Protein 3G89 (pdb70)

InterPro domains:
  IPR003682 rRNA small subunit methyltransferase G [MF_00074] (26-225)
  IPR003682 rRNA small subunit methyltransferase G [PF02527] (34-201)
  IPR003682 rRNA small subunit methyltransferase G [PIRSF003078] (25-229)
  IPR003682 rRNA small subunit methyltransferase G [PTHR31760] (34-248)
  IPR003682 rRNA small subunit methyltransferase G [TIGR00138] (37-228)
  IPR029063 S-adenosyl-L-methionine-dependent methyltransferase superfamily [G3DSA:3.40.50.150] (1-249)
  IPR029063 S-adenosyl-L-methionine-dependent methyltransferase superfamily [SSF53335] (31-248)

Foldseek 3Di:
DWAQDPQFAGSVLLVLLQQLQVVLVHRCVVPRVLRRNLLSLVVVCVSSVVVSLQLQLLVNVVVDVQQPAAFEEEEEQQQQHPPHPSSCSRRVSYQYEYEHQDPVSLVNNQVSCVVSVRDNYHYDHDHLQVQLLDPCFFQPGQEYEYEPDDQPLLVLLSPQRRHHAQHKYKYKFFDDNCVSPVVRAVSQVQQQKGWDDWDWDARPPPRGIIIITMIHRHGHGPPCTDPDPPVCVVPGPD/DWAQDPQFAGSVLLVLLQQLQVVLVHRCPVPRVLRRNLCSLVVVVPSVVVSLQLQLLVNVVVDVQQDAAFEEEEEQQQLHPPNPSSCSRRVSYQYEYEHQDPVSLVNNQVSCVVSVRDNYHYDHDHLQVQLVDPCFFQQGQEYEYEPDDQPLLVLLSPQRRHHAQHKYKYKFFDDCCVSPVVRQVSQVQQQKGWDDWDWDARPPPRGIIIITMIHRHGHGPPCTPPDPPVCVVPGPD

CATH classification: 3.40.50.150

Secondary structure (DSSP, 8-state):
-----TTS--HHHHHHHHHHHHHHT---GGGHHHHHHHHHHHHH--HHHHHHHHHHHHHGGGGSS---SS-EEEEET-TTTTTHHHHHHH-TT-EEEEEES-HHHHH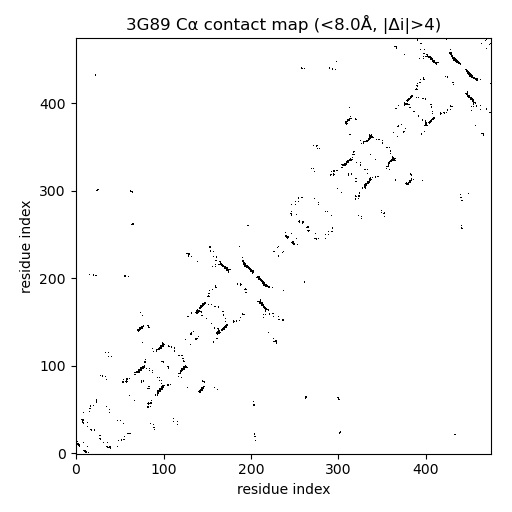HHHHHHHHHT-SSEEEEE--HHHHTTSTTTTT-EEEEEEESS--HHHHHHHHGGGEEEEEEEEEEE-S--HHHHTTHHHHHHHHTEEEEEEEEEE-TTT--EEEEEEEEE-SPPPTT-S-STTHHHHS---/-----SSS--HHHHHHHHHHHHHHT---GGGHHHHHHHHHHHHH--HHHHHHHHHHHHGGGGSS---SS-EEEEET-TTTTTHHHHHHH-TTSEEEEEES-HHHHHHHHHHHHHHT-SSEEEEE--HHHHTTSTTTTT-EEEEEEESS--HHHHHHHHGGGEEEEEEEEEEE-S--HHHHTTHHHHHHHHTEEEEEEEEEE-TTT--EEEEEEEEE-SPPPTT-S-STTHHHHS---

Organism: Thermus thermophilus (strain ATCC 27634 / DSM 579 / HB8) (NCBI:txid300852)

B-factor: mean 26.77, std 15.54, range [10.01, 114.45]

Structure (mmCIF, N/CA/C/O backbone):
data_3G89
#
_entry.id   3G89
#
_cell.length_a   77.212
_cell.length_b   77.212
_cell.length_c   167.807
_cell.angle_alpha   90.00
_cell.angle_beta   90.00
_cell.angle_gamma   120.00
#
_symmetry.space_group_name_H-M   'P 61'
#
loop_
_entity.id
_entity.type
_entity.pdbx_description
1 polymer 'Ribosomal RNA small subunit methyltransferase G'
2 non-polymer S-ADENOSYLMETHIONINE
3 non-polymer 'ADENOSINE MONOPHOSPHATE'
4 water water
#
loop_
_atom_site.group_PDB
_atom_site.id
_atom_site.type_symbol
_atom_site.label_atom_id
_atom_site.label_alt_id
_atom_site.label_comp_id
_atom_site.label_asym_id
_atom_site.label_entity_id
_atom_site.label_seq_id
_atom_site.pdbx_PDB_ins_code
_atom_site.Cartn_x
_atom_site.Cartn_y
_atom_site.Cartn_z
_atom_site.occupancy
_atom_site.B_iso_or_equiv
_atom_site.auth_seq_id
_atom_site.auth_comp_id
_atom_site.auth_asym_id
_atom_site.auth_atom_id
_atom_site.pdbx_PDB_model_num
ATOM 1 N N . MET A 1 1 ? 65.479 2.286 -18.770 1.00 20.43 1 MET A N 1
ATOM 2 C CA . MET A 1 1 ? 64.594 1.222 -18.197 1.00 19.56 1 MET A CA 1
ATOM 3 C C . MET A 1 1 ? 63.282 0.980 -18.982 1.00 18.37 1 MET A C 1
ATOM 4 O O . MET A 1 1 ? 62.829 1.847 -19.752 1.00 20.81 1 MET A O 1
ATOM 9 N N . PHE A 1 2 ? 62.632 -0.175 -18.684 1.00 21.82 2 PHE A N 1
ATOM 10 C CA . PHE A 1 2 ? 61.334 -0.640 -19.314 1.00 20.51 2 PHE A CA 1
ATOM 11 C C . PHE A 1 2 ? 61.395 -0.667 -20.788 1.00 19.55 2 PHE A C 1
ATOM 12 O O . PHE A 1 2 ? 60.406 -0.278 -21.463 1.00 21.94 2 PHE A O 1
ATOM 31 N N . GLY A 1 4 ? 61.729 -3.549 -22.774 1.00 27.13 4 GLY A N 1
ATOM 32 C CA . GLY A 1 4 ? 61.398 -4.830 -23.370 1.00 25.91 4 GLY A CA 1
ATOM 33 C C . GLY A 1 4 ? 60.063 -4.779 -24.120 1.00 33.62 4 GLY A C 1
ATOM 34 O O . GLY A 1 4 ? 59.074 -4.142 -23.700 1.00 28.67 4 GLY A O 1
ATOM 35 N N . LYS A 1 5 ? 59.996 -5.470 -25.252 1.00 29.62 5 LYS A N 1
ATOM 36 C CA . LYS A 1 5 ? 58.794 -5.440 -26.072 1.00 34.15 5 LYS A CA 1
ATOM 37 C C . LYS A 1 5 ? 58.091 -6.816 -25.992 1.00 61.04 5 LYS A C 1
ATOM 38 O O . LYS A 1 5 ? 58.679 -7.801 -25.492 1.00 34.85 5 LYS A O 1
ATOM 44 N N . HIS A 1 6 ? 56.842 -6.859 -26.485 1.00 34.58 6 HIS A N 1
ATOM 45 C CA . HIS A 1 6 ? 56.040 -8.089 -26.534 1.00 32.22 6 HIS A CA 1
ATOM 46 C C . HIS A 1 6 ? 55.142 -8.095 -27.763 1.00 57.68 6 HIS A C 1
ATOM 47 O O . HIS A 1 6 ? 54.299 -7.213 -27.921 1.00 67.26 6 HIS A O 1
ATOM 54 N N . PRO A 1 7 ? 55.309 -9.097 -28.629 1.00 47.47 7 PRO A N 1
ATOM 55 C CA . PRO A 1 7 ? 54.581 -9.134 -29.902 1.00 36.97 7 PRO A CA 1
ATOM 56 C C . PRO A 1 7 ? 53.066 -9.300 -29.725 1.00 65.65 7 PRO A C 1
ATOM 57 O O . PRO A 1 7 ? 52.296 -8.808 -30.546 1.00 76.61 7 PRO A O 1
ATOM 61 N N . GLY A 1 8 ? 52.641 -9.959 -28.655 1.00 40.79 8 GLY A N 1
ATOM 62 C CA . GLY A 1 8 ? 51.227 -10.188 -28.407 1.00 38.89 8 GLY A CA 1
ATOM 63 C C . GLY A 1 8 ? 50.931 -10.195 -26.917 1.00 44.46 8 GLY A C 1
ATOM 64 O O . GLY A 1 8 ? 50.677 -11.224 -26.323 1.00 31.31 8 GLY A O 1
ATOM 65 N N . GLY A 1 9 ? 51.035 -9.037 -26.287 1.00 38.52 9 GLY A N 1
ATOM 66 C CA . GLY A 1 9 ? 50.797 -8.946 -24.861 1.00 27.00 9 GLY A CA 1
ATOM 67 C C . GLY A 1 9 ? 51.375 -7.632 -24.357 1.00 27.22 9 GLY A C 1
ATOM 68 O O . GLY A 1 9 ? 51.752 -6.762 -25.162 1.00 26.33 9 GLY A O 1
ATOM 69 N N . LEU A 1 10 ? 51.327 -7.437 -23.040 1.00 25.70 10 LEU A N 1
ATOM 70 C CA . LEU A 1 10 ? 51.810 -6.209 -22.444 1.00 24.97 10 LEU A CA 1
ATOM 71 C C . LEU A 1 10 ? 53.335 -6.151 -22.556 1.00 23.37 10 LEU A C 1
ATOM 72 O O . LEU A 1 10 ? 54.011 -7.110 -22.235 1.00 21.91 10 LEU A O 1
ATOM 77 N N . SER A 1 11 ? 53.862 -4.953 -22.837 1.00 21.54 11 SER A N 1
ATOM 78 C CA . SER A 1 11 ? 55.304 -4.711 -22.914 1.00 19.50 11 SER A CA 1
ATOM 79 C C . SER A 1 11 ? 55.867 -4.652 -21.500 1.00 23.05 11 SER A C 1
ATOM 80 O O . SER A 1 11 ? 55.098 -4.683 -20.550 1.00 21.31 11 SER A O 1
ATOM 83 N N . GLU A 1 12 ? 57.189 -4.549 -21.346 1.00 21.79 12 GLU A N 1
ATOM 84 C CA . GLU A 1 12 ? 57.756 -4.385 -20.048 1.00 19.83 12 GLU A CA 1
ATOM 85 C C . GLU A 1 12 ? 57.213 -3.114 -19.418 1.00 26.68 12 GLU A C 1
ATOM 86 O O . GLU A 1 12 ? 56.890 -3.100 -18.236 1.00 22.20 12 GLU A O 1
ATOM 92 N N . ARG A 1 13 ? 57.080 -2.050 -20.197 1.00 20.26 13 ARG A N 1
ATOM 93 C CA . ARG A 1 13 ? 56.540 -0.817 -19.644 1.00 18.46 13 ARG A CA 1
ATOM 94 C C . ARG A 1 13 ? 55.071 -0.999 -19.194 1.00 19.67 13 ARG A C 1
ATOM 95 O O . ARG A 1 13 ? 54.682 -0.534 -18.127 1.00 20.22 13 ARG A O 1
ATOM 103 N N . GLY A 1 14 ? 54.258 -1.640 -20.022 1.00 19.14 14 GLY A N 1
ATOM 104 C CA . GLY A 1 14 ? 52.864 -1.826 -19.670 1.00 18.87 14 GLY A CA 1
ATOM 105 C C . GLY A 1 14 ? 52.689 -2.706 -18.438 1.00 18.74 14 GLY A C 1
ATOM 106 O O . GLY A 1 14 ? 51.803 -2.417 -17.637 1.00 18.97 14 GLY A O 1
ATOM 107 N N . ARG A 1 15 ? 53.484 -3.778 -18.281 1.00 18.86 15 ARG A N 1
ATOM 108 C CA . ARG A 1 15 ? 53.484 -4.592 -17.073 1.00 20.99 15 ARG A CA 1
ATOM 109 C C . ARG A 1 15 ? 53.840 -3.748 -15.871 1.00 18.68 15 ARG A C 1
ATOM 110 O O . ARG A 1 15 ? 53.177 -3.831 -14.840 1.00 19.87 15 ARG A O 1
ATOM 118 N N . ALA A 1 16 ? 54.908 -2.963 -15.969 1.00 18.01 16 ALA A N 1
ATOM 119 C CA . ALA A 1 16 ? 55.316 -2.123 -14.857 1.00 15.97 16 ALA A CA 1
ATOM 120 C C . ALA A 1 16 ? 54.227 -1.090 -14.501 1.00 17.48 16 ALA A C 1
ATOM 121 O O . ALA A 1 16 ? 53.999 -0.837 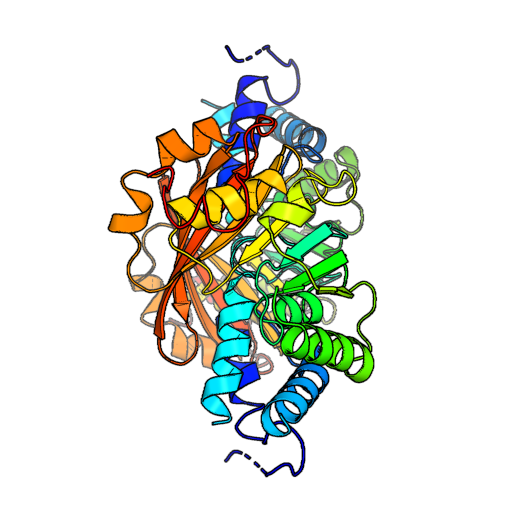-13.313 1.00 18.61 16 ALA A O 1
ATOM 123 N N . LEU A 1 17 ? 53.580 -0.483 -15.497 1.00 16.44 17 LEU A N 1
ATOM 124 C CA . LEU A 1 17 ? 52.502 0.498 -15.213 1.00 16.43 17 LEU A CA 1
ATOM 125 C C . LEU A 1 17 ? 51.372 -0.193 -14.476 1.00 15.63 17 LEU A C 1
ATOM 126 O O . LEU A 1 17 ? 50.827 0.333 -13.496 1.00 17.14 17 LEU A O 1
ATOM 131 N N . LEU A 1 18 ? 51.026 -1.398 -14.931 1.00 14.86 18 LEU A N 1
ATOM 132 C CA . LEU A 1 18 ? 49.952 -2.142 -14.276 1.00 14.83 18 LEU A CA 1
ATOM 133 C C . LEU A 1 18 ? 50.287 -2.496 -12.832 1.00 17.94 18 LEU A C 1
ATOM 134 O O . LEU A 1 18 ? 49.451 -2.326 -11.949 1.00 16.51 18 LEU A O 1
ATOM 139 N N . LEU A 1 19 ? 51.504 -2.994 -12.596 1.00 18.11 19 LEU A N 1
ATOM 140 C CA . LEU A 1 19 ? 51.897 -3.299 -11.230 1.00 18.49 19 LEU A CA 1
ATOM 141 C C . LEU A 1 19 ? 51.895 -2.055 -10.343 1.00 16.19 19 LEU A C 1
ATOM 142 O O . LEU A 1 19 ? 51.498 -2.120 -9.168 1.00 19.45 19 LEU A O 1
ATOM 147 N N . GLU A 1 20 ? 52.423 -0.952 -10.885 1.00 15.25 20 GLU A N 1
ATOM 148 C CA . GLU A 1 20 ? 52.549 0.258 -10.088 1.00 15.30 20 GLU A CA 1
ATOM 149 C C . GLU A 1 20 ? 51.155 0.789 -9.744 1.00 16.44 20 GLU A C 1
ATOM 150 O O . GLU A 1 20 ? 50.904 1.241 -8.621 1.00 16.89 20 GLU A O 1
ATOM 156 N N . GLY A 1 21 ? 50.283 0.855 -10.752 1.00 15.20 21 GLY A N 1
ATOM 157 C CA . GLY A 1 21 ? 48.928 1.333 -10.508 1.00 17.83 21 GLY A CA 1
ATOM 158 C C . GLY A 1 21 ? 48.224 0.399 -9.523 1.00 14.51 21 GLY A C 1
ATOM 159 O O . GLY A 1 21 ? 47.457 0.844 -8.659 1.00 16.03 21 GLY A O 1
ATOM 160 N N . GLY A 1 22 ? 48.415 -0.909 -9.678 1.00 16.67 22 GLY A N 1
ATOM 161 C CA . GLY A 1 22 ? 47.883 -1.862 -8.702 1.00 14.04 22 GLY A CA 1
ATOM 162 C C . GLY A 1 22 ? 48.323 -1.594 -7.273 1.00 19.52 22 GLY A C 1
ATOM 163 O O . GLY A 1 22 ? 47.488 -1.607 -6.355 1.00 16.71 22 GLY A O 1
ATOM 164 N N . LYS A 1 23 ? 49.615 -1.331 -7.081 1.00 18.62 23 LYS A N 1
ATOM 165 C CA . LYS A 1 23 ? 50.112 -1.146 -5.729 1.00 17.65 23 LYS A CA 1
ATOM 166 C C . LYS A 1 23 ? 49.492 0.149 -5.143 1.00 17.90 23 LYS A C 1
ATOM 167 O O . LYS A 1 23 ? 49.147 0.249 -3.943 1.00 17.42 23 LYS A O 1
ATOM 173 N N . ALA A 1 24 ? 49.284 1.150 -6.000 1.00 16.50 24 ALA A N 1
ATOM 174 C CA . ALA A 1 24 ? 48.601 2.346 -5.533 1.00 16.33 24 ALA A CA 1
ATOM 175 C C . ALA A 1 24 ? 47.160 2.101 -5.008 1.00 19.07 24 ALA A C 1
ATOM 176 O O . ALA A 1 24 ? 46.635 2.864 -4.168 1.00 21.30 24 ALA A O 1
ATOM 178 N N . LEU A 1 25 ? 46.492 1.099 -5.574 1.00 16.22 25 LEU A N 1
ATOM 179 C CA . LEU A 1 25 ? 45.137 0.753 -5.158 1.00 14.55 25 LEU A CA 1
ATOM 180 C C . LEU A 1 25 ? 45.201 -0.141 -3.944 1.00 14.06 25 LEU A C 1
ATOM 181 O O . LEU A 1 25 ? 44.176 -0.352 -3.337 1.00 18.85 25 LEU A O 1
ATOM 186 N N . GLY A 1 26 ? 46.376 -0.681 -3.621 1.00 14.18 26 GLY A N 1
ATOM 187 C CA . GLY A 1 26 ? 46.487 -1.651 -2.533 1.00 14.80 26 GLY A CA 1
ATOM 188 C C . GLY A 1 26 ? 46.578 -3.100 -2.936 1.00 21.52 26 GLY A C 1
ATOM 189 O O . GLY A 1 26 ? 46.416 -3.974 -2.069 1.00 20.24 26 GLY A O 1
ATOM 190 N N . LEU A 1 27 ? 46.731 -3.323 -4.245 1.00 19.22 27 LEU A N 1
ATOM 191 C CA . LEU A 1 27 ? 46.729 -4.651 -4.851 1.00 18.80 27 LEU A CA 1
ATOM 192 C C . LEU A 1 27 ? 48.116 -5.129 -5.276 1.00 21.01 27 LEU A C 1
ATOM 193 O O . LEU A 1 27 ? 48.921 -4.334 -5.757 1.00 22.92 27 LEU A O 1
ATOM 198 N N . ASP A 1 28 ? 48.365 -6.430 -5.149 1.00 20.26 28 ASP A N 1
ATOM 199 C CA . ASP A 1 28 ? 49.588 -7.038 -5.721 1.00 22.52 28 ASP A CA 1
ATOM 200 C C . ASP A 1 28 ? 49.157 -7.748 -7.004 1.00 21.75 28 ASP A C 1
ATOM 201 O O . ASP A 1 28 ? 48.504 -8.826 -6.978 1.00 25.27 28 ASP A O 1
ATOM 206 N N . LEU A 1 29 ? 49.403 -7.117 -8.149 1.00 20.86 29 LEU A N 1
ATOM 207 C CA . LEU A 1 29 ? 48.939 -7.720 -9.384 1.00 17.18 29 LEU A CA 1
ATOM 208 C C . LEU A 1 29 ? 49.950 -8.695 -10.046 1.00 22.86 29 LEU A C 1
ATOM 209 O O . LEU A 1 29 ? 49.708 -9.187 -11.159 1.00 21.14 29 LEU A O 1
ATOM 214 N N . LYS A 1 30 ? 51.047 -9.024 -9.350 1.00 20.52 30 LYS A N 1
ATOM 215 C CA . LYS A 1 30 ? 52.015 -9.946 -9.968 1.00 20.62 30 LYS A CA 1
ATOM 216 C C . LYS A 1 30 ? 51.403 -11.282 -10.403 1.00 21.78 30 LYS A C 1
ATOM 217 O O . LYS A 1 30 ? 51.677 -11.764 -11.504 1.00 26.10 30 LYS A O 1
ATOM 223 N N . PRO A 1 31 ? 50.562 -11.912 -9.571 1.00 21.37 31 PRO A N 1
ATOM 224 C CA . PRO A 1 31 ? 49.998 -13.214 -9.979 1.00 22.60 31 PRO A CA 1
ATOM 225 C C . PRO A 1 31 ? 49.081 -13.097 -11.186 1.00 23.33 31 PRO A C 1
ATOM 226 O O . PRO A 1 31 ? 48.706 -14.111 -11.776 1.00 27.62 31 PRO A O 1
ATOM 230 N N . HIS A 1 32 ? 48.712 -11.867 -11.529 1.00 22.85 32 HIS A N 1
ATOM 231 C CA . HIS A 1 32 ? 47.680 -11.681 -12.537 1.00 22.35 32 HIS A CA 1
ATOM 232 C C . HIS A 1 32 ? 48.189 -11.051 -13.816 1.00 20.27 32 HIS A C 1
ATOM 233 O O . HIS A 1 32 ? 47.405 -10.812 -14.738 1.00 23.16 32 HIS A O 1
ATOM 240 N N . LEU A 1 33 ? 49.500 -10.795 -13.905 1.00 22.36 33 LEU A N 1
ATOM 241 C CA . LEU A 1 33 ? 50.075 -10.241 -15.126 1.00 22.06 33 LEU A CA 1
ATOM 242 C C . LEU A 1 33 ? 49.778 -10.987 -16.406 1.00 21.34 33 LEU A C 1
ATOM 243 O O . LEU A 1 33 ? 49.471 -10.347 -17.413 1.00 24.52 33 LEU A O 1
ATOM 248 N N . GLU A 1 34 ? 49.914 -12.328 -16.384 1.00 23.62 34 GLU A N 1
ATOM 249 C CA . GLU A 1 34 ? 49.696 -13.099 -17.599 1.00 27.21 34 GLU A CA 1
ATOM 250 C C . GLU A 1 34 ? 48.265 -12.950 -18.068 1.00 27.33 34 GLU A C 1
ATOM 251 O O . GLU A 1 34 ? 48.019 -12.716 -19.267 1.00 25.46 34 GLU A O 1
ATOM 257 N N . ALA A 1 35 ? 47.319 -12.987 -17.117 1.00 21.17 35 ALA A N 1
ATOM 258 C CA . ALA A 1 35 ? 45.906 -12.843 -17.462 1.00 20.13 35 ALA A CA 1
ATOM 259 C C . ALA A 1 35 ? 45.606 -11.473 -18.091 1.00 21.72 35 ALA A C 1
ATOM 260 O O . ALA A 1 35 ? 44.888 -11.377 -19.089 1.00 20.79 35 ALA A O 1
ATOM 262 N N . PHE A 1 36 ? 46.141 -10.413 -17.481 1.00 19.14 36 PHE A N 1
ATOM 263 C CA . PHE A 1 36 ? 45.926 -9.098 -18.037 1.00 16.13 36 PHE A CA 1
ATOM 264 C C . PHE A 1 36 ? 46.622 -8.877 -19.348 1.00 16.61 36 PHE A C 1
ATOM 265 O O . PHE A 1 36 ? 46.138 -8.170 -20.193 1.00 20.98 36 PHE A O 1
ATOM 273 N N . SER A 1 37 ? 47.796 -9.496 -19.492 1.00 20.33 37 SER A N 1
ATOM 274 C CA . SER A 1 37 ? 48.549 -9.363 -20.733 1.00 21.41 37 SER A CA 1
ATOM 275 C C . SER A 1 37 ? 47.791 -10.067 -21.881 1.00 26.97 37 SER A C 1
ATOM 276 O O . SER A 1 37 ? 47.680 -9.545 -22.999 1.00 22.04 37 SER A O 1
ATOM 279 N N . ARG A 1 38 ? 47.230 -11.238 -21.585 1.00 21.78 38 ARG A N 1
ATOM 280 C CA . ARG A 1 38 ? 46.419 -11.908 -22.590 1.00 27.11 38 ARG A CA 1
ATOM 281 C C . ARG A 1 38 ? 45.197 -11.102 -22.972 1.00 27.67 38 ARG A C 1
ATOM 282 O O . ARG A 1 38 ? 44.834 -11.013 -24.149 1.00 23.06 38 ARG A O 1
ATOM 290 N N . LEU A 1 39 ? 44.545 -10.516 -21.966 1.00 19.70 39 LEU A N 1
ATOM 291 C CA . LEU A 1 39 ? 43.367 -9.747 -22.237 1.00 19.43 39 LEU A CA 1
ATOM 292 C C . LEU A 1 39 ? 43.744 -8.545 -23.096 1.00 20.27 39 LEU A C 1
ATOM 293 O O . LEU A 1 39 ? 43.019 -8.196 -24.035 1.00 20.24 39 LEU A O 1
ATOM 298 N N . TYR A 1 40 ? 44.871 -7.896 -22.777 1.00 21.13 40 TYR A N 1
ATOM 299 C CA . TYR A 1 40 ? 45.355 -6.806 -23.615 1.00 22.40 40 TYR A CA 1
ATOM 300 C C . TYR A 1 40 ? 45.583 -7.266 -25.056 1.00 25.66 40 TYR A C 1
ATOM 301 O O . TYR A 1 40 ? 45.156 -6.605 -25.997 1.00 21.30 40 TYR A O 1
ATOM 310 N N . ALA A 1 41 ? 46.234 -8.400 -25.201 1.00 24.01 41 ALA A N 1
ATOM 311 C CA . ALA A 1 41 ? 46.423 -8.939 -26.556 1.00 27.00 41 ALA A CA 1
ATOM 312 C C . ALA A 1 41 ? 45.101 -9.129 -27.306 1.00 29.38 41 ALA A C 1
ATOM 313 O O . ALA A 1 41 ? 44.945 -8.751 -28.465 1.00 26.07 41 ALA A O 1
ATOM 315 N N . LEU A 1 42 ? 44.119 -9.685 -26.623 1.00 21.43 42 LEU A N 1
ATOM 316 C CA . LEU A 1 42 ? 42.836 -9.896 -27.269 1.00 22.51 42 LEU A CA 1
ATOM 317 C C . LEU A 1 42 ? 42.235 -8.589 -27.712 1.00 26.66 42 LEU A C 1
ATOM 318 O O . LEU A 1 42 ? 41.624 -8.504 -28.779 1.00 24.77 42 LEU A O 1
ATOM 323 N N . LEU A 1 43 ? 42.336 -7.579 -26.854 1.00 23.93 43 LEU A N 1
ATOM 324 C CA . LEU A 1 43 ? 41.770 -6.289 -27.228 1.00 21.65 43 LEU A CA 1
ATOM 325 C C . LEU A 1 43 ? 42.459 -5.722 -28.478 1.00 29.29 43 LEU A C 1
ATOM 326 O O . LEU A 1 43 ? 41.811 -5.137 -29.340 1.00 27.63 43 LEU A O 1
ATOM 331 N N . GLN A 1 44 ? 43.776 -5.852 -28.544 1.00 28.28 44 GLN A N 1
ATOM 332 C CA . GLN A 1 44 ? 44.498 -5.200 -29.648 1.00 40.06 44 GLN A CA 1
ATOM 333 C C . GLN A 1 44 ? 44.118 -5.894 -30.952 1.00 57.09 44 GLN A C 1
ATOM 334 O O . GLN A 1 44 ? 43.918 -5.247 -31.995 1.00 48.53 44 GLN A O 1
ATOM 340 N N . GLU A 1 45 ? 43.983 -7.213 -30.857 1.00 33.43 45 GLU A N 1
ATOM 341 C CA . GLU A 1 45 ? 43.630 -8.065 -31.995 1.00 36.04 45 GLU A CA 1
ATOM 342 C C . GLU A 1 45 ? 42.204 -7.709 -32.500 1.00 56.50 45 GLU A C 1
ATOM 343 O O . GLU A 1 45 ? 41.933 -7.690 -33.698 1.00 41.67 45 GLU A O 1
ATOM 349 N N . ALA A 1 46 ? 41.300 -7.329 -31.601 1.00 34.76 46 ALA A N 1
ATOM 350 C CA . ALA A 1 46 ? 39.960 -6.894 -32.033 1.00 38.34 46 ALA A CA 1
ATOM 351 C C . ALA A 1 46 ? 39.949 -5.501 -32.669 1.00 38.97 46 ALA A C 1
ATOM 352 O O . ALA A 1 46 ? 40.821 -4.664 -32.399 1.00 44.77 46 ALA A O 1
ATOM 354 N N . GLY A 1 57 ? 50.769 5.252 -26.881 1.00 48.45 57 GLY A N 1
ATOM 355 C CA . GLY A 1 57 ? 49.644 5.498 -25.996 1.00 31.63 57 GLY A CA 1
ATOM 356 C C . GLY A 1 57 ? 48.624 4.370 -25.858 1.00 31.78 57 GLY A C 1
ATOM 357 O O . GLY A 1 57 ? 47.876 4.329 -24.863 1.00 34.96 57 GLY A O 1
ATOM 358 N N . GLU A 1 58 ? 48.562 3.499 -26.862 1.00 41.36 58 GLU A N 1
ATOM 359 C CA . GLU A 1 58 ? 47.534 2.467 -26.970 1.00 42.20 58 GLU A CA 1
ATOM 360 C C . GLU A 1 58 ? 47.512 1.615 -25.677 1.00 34.48 58 GLU A C 1
ATOM 361 O O . GLU A 1 58 ? 46.463 1.348 -25.045 1.00 30.29 58 GLU A O 1
ATOM 367 N N . GLU A 1 59 ? 48.706 1.204 -25.269 1.00 29.22 59 GLU A N 1
ATOM 368 C CA . GLU A 1 59 ? 48.859 0.296 -24.146 1.00 33.57 59 GLU A CA 1
ATOM 369 C C . GLU A 1 59 ? 48.464 0.949 -22.840 1.00 21.82 59 GLU A C 1
ATOM 370 O O . GLU A 1 59 ? 47.826 0.324 -21.969 1.00 23.31 59 GLU A O 1
ATOM 376 N N . GLU A 1 60 ? 48.913 2.177 -22.684 1.00 23.55 60 GLU A N 1
ATOM 377 C CA . GLU A 1 60 ? 48.681 2.970 -21.508 1.00 24.81 60 GLU A CA 1
ATOM 378 C C . GLU A 1 60 ? 47.197 3.116 -21.265 1.00 25.80 60 GLU A C 1
ATOM 379 O O . GLU A 1 60 ? 46.710 2.919 -20.140 1.00 22.96 60 GLU A O 1
ATOM 385 N N . VAL A 1 61 ? 46.482 3.409 -22.340 1.00 23.62 61 VAL A N 1
ATOM 386 C CA . VAL A 1 61 ? 45.063 3.644 -22.225 1.00 32.24 61 VAL A CA 1
ATOM 387 C C . VAL A 1 61 ? 44.361 2.370 -21.706 1.00 24.44 61 VAL A C 1
ATOM 388 O O . VAL A 1 61 ? 43.475 2.438 -20.825 1.00 23.45 61 VAL A O 1
ATOM 392 N N . VAL A 1 62 ? 44.702 1.216 -22.274 1.00 20.87 62 VAL A N 1
ATOM 393 C CA . VAL A 1 62 ? 44.108 -0.025 -21.817 1.00 17.60 62 VAL A CA 1
ATOM 394 C C . VAL A 1 62 ? 44.481 -0.277 -20.335 1.00 22.86 62 VAL A C 1
ATOM 395 O O . VAL A 1 62 ? 43.606 -0.540 -19.507 1.00 21.61 62 VAL A O 1
ATOM 399 N N . VAL A 1 63 ? 45.757 -0.135 -19.970 1.00 20.71 63 VAL A N 1
ATOM 400 C CA . VAL A 1 63 ? 46.187 -0.370 -18.589 1.00 18.73 63 VAL A CA 1
ATOM 401 C C . VAL A 1 63 ? 45.396 0.494 -17.632 1.00 17.74 63 VAL A C 1
ATOM 402 O O . VAL A 1 63 ? 45.030 0.043 -16.525 1.00 17.28 63 VAL A O 1
ATOM 406 N N . LYS A 1 64 ? 45.031 1.681 -18.086 1.00 22.13 64 LYS A N 1
ATOM 407 C CA . LYS A 1 64 ? 44.020 2.476 -17.400 1.00 31.56 64 LYS A CA 1
ATOM 408 C C . LYS A 1 64 ? 42.545 1.964 -17.271 1.00 55.10 64 LYS A C 1
ATOM 409 O O . LYS A 1 64 ? 42.026 2.225 -16.168 1.00 31.57 64 LYS A O 1
ATOM 415 N N . HIS A 1 65 ? 41.916 1.281 -18.290 1.00 24.61 65 HIS A N 1
ATOM 416 C CA . HIS A 1 65 ? 40.665 0.476 -18.211 1.00 18.84 65 HIS A CA 1
ATOM 417 C C . HIS A 1 65 ? 40.804 -0.682 -17.229 1.00 16.28 65 HIS A C 1
ATOM 418 O O . HIS A 1 65 ? 39.896 -0.989 -16.426 1.00 14.66 65 HIS A O 1
ATOM 425 N N . PHE A 1 66 ? 41.954 -1.350 -17.256 1.00 15.93 66 PHE A N 1
ATOM 426 C CA . PHE A 1 66 ? 42.225 -2.295 -16.199 1.00 15.46 66 PHE A CA 1
ATOM 427 C C . PHE A 1 66 ? 42.179 -1.655 -14.804 1.00 14.58 66 PHE A C 1
ATOM 428 O O . PHE A 1 66 ? 41.450 -2.118 -13.945 1.00 14.98 66 PHE A O 1
ATOM 436 N N . LEU A 1 67 ? 42.953 -0.599 -14.586 1.00 16.03 67 LEU A N 1
ATOM 437 C CA . LEU A 1 67 ? 43.046 -0.055 -13.251 1.00 12.00 67 LEU A CA 1
ATOM 438 C C . LEU A 1 67 ? 41.738 0.628 -12.888 1.00 13.85 67 LEU A C 1
ATOM 439 O O . LEU A 1 67 ? 41.322 0.546 -11.746 1.00 13.71 67 LEU A O 1
ATOM 444 N N . ASP A 1 68 ? 41.048 1.299 -13.842 1.00 13.18 68 ASP A N 1
ATOM 445 C CA . ASP A 1 68 ? 39.756 1.930 -13.492 1.00 12.91 68 ASP A CA 1
ATOM 446 C C . ASP A 1 68 ? 38.788 0.836 -12.999 1.00 13.49 68 ASP A C 1
ATOM 447 O O . ASP A 1 68 ? 38.077 1.001 -11.996 1.00 13.17 68 ASP A O 1
ATOM 452 N N . SER A 1 69 ? 38.763 -0.309 -13.714 1.00 12.93 69 SER A N 1
ATOM 453 C CA . SER A 1 69 ? 37.893 -1.410 -13.314 1.00 12.12 69 SER A CA 1
ATOM 454 C C . SER A 1 69 ? 38.245 -1.878 -11.884 1.00 14.31 69 SER A C 1
ATOM 455 O O . SER A 1 69 ? 37.364 -2.173 -11.073 1.00 13.65 69 SER A O 1
ATOM 458 N N . LEU A 1 70 ? 39.542 -1.910 -11.578 1.00 12.90 70 LEU A N 1
ATOM 459 C CA . LEU A 1 70 ? 40.015 -2.466 -10.278 1.00 11.65 70 LEU A CA 1
ATOM 460 C C . LEU A 1 70 ? 39.785 -1.499 -9.118 1.00 13.03 70 LEU A C 1
ATOM 461 O O . LEU A 1 70 ? 39.862 -1.918 -7.983 1.00 13.41 70 LEU A O 1
ATOM 466 N N . THR A 1 71 ? 39.393 -0.253 -9.416 1.00 12.52 71 THR A N 1
ATOM 467 C CA . THR A 1 71 ? 38.962 0.624 -8.335 1.00 11.50 71 THR A CA 1
ATOM 468 C C . THR A 1 71 ? 37.754 0.101 -7.583 1.00 13.91 71 THR A C 1
ATOM 469 O O . THR A 1 71 ? 37.496 0.533 -6.466 1.00 12.14 71 THR A O 1
ATOM 473 N N . LEU A 1 72 ? 36.964 -0.815 -8.179 1.00 12.00 72 LEU A N 1
ATOM 474 C CA . LEU A 1 72 ? 35.879 -1.401 -7.435 1.00 11.02 72 LEU A CA 1
ATOM 475 C C . LEU A 1 72 ? 36.373 -2.022 -6.093 1.00 12.38 72 LEU A C 1
ATOM 476 O O . LEU A 1 72 ? 35.601 -2.098 -5.165 1.00 11.87 72 LEU A O 1
ATOM 481 N N A LEU A 1 73 ? 37.656 -2.379 -6.064 0.56 10.92 73 LEU A N 1
ATOM 482 N N B LEU A 1 73 ? 37.608 -2.521 -6.028 0.44 17.24 73 LEU A N 1
ATOM 483 C CA A LEU A 1 73 ? 38.234 -3.094 -4.911 0.56 19.24 73 LEU A CA 1
ATOM 484 C CA B LEU A 1 73 ? 38.073 -3.172 -4.775 0.44 10.01 73 LEU A CA 1
ATOM 485 C C A LEU A 1 73 ? 38.451 -2.144 -3.757 0.56 14.82 73 LEU A C 1
ATOM 486 C C B LEU A 1 73 ? 38.372 -2.147 -3.695 0.44 25.46 73 LEU A C 1
ATOM 487 O O A LEU A 1 73 ? 38.740 -2.578 -2.652 0.56 14.51 73 LEU A O 1
ATOM 488 O O B LEU A 1 73 ? 38.693 -2.533 -2.579 0.44 16.46 73 LEU A O 1
ATOM 497 N N . ARG A 1 74 ? 38.275 -0.858 -4.009 1.00 12.08 74 ARG A N 1
ATOM 498 C CA . ARG A 1 74 ? 38.306 0.152 -2.930 1.00 11.17 74 ARG A CA 1
ATOM 499 C C . ARG A 1 74 ? 37.030 0.161 -2.059 1.00 13.97 74 ARG A C 1
ATOM 500 O O . ARG A 1 74 ? 36.973 0.880 -1.065 1.00 14.42 74 ARG A O 1
ATOM 508 N N . LEU A 1 75 ? 36.013 -0.634 -2.399 1.00 12.36 75 LEU A N 1
ATOM 509 C CA . LEU A 1 75 ? 34.872 -0.927 -1.525 1.00 12.87 75 LEU A CA 1
ATOM 510 C C . LEU A 1 75 ? 34.968 -2.408 -1.230 1.00 14.86 75 LEU A C 1
ATOM 511 O O . LEU A 1 75 ? 35.190 -3.195 -2.150 1.00 12.56 75 LEU A O 1
ATOM 516 N N . PRO A 1 76 ? 34.845 -2.834 0.049 1.00 12.91 76 PRO A N 1
ATOM 517 C CA . PRO A 1 76 ? 35.027 -4.240 0.425 1.00 12.71 76 PRO A CA 1
ATOM 518 C C . PRO A 1 76 ? 33.779 -5.067 0.187 1.00 15.81 76 PRO A C 1
ATOM 519 O O . PRO A 1 76 ? 33.304 -5.736 1.099 1.00 17.72 76 PRO A O 1
ATOM 523 N N . LEU A 1 77 ? 33.280 -4.989 -1.051 1.00 13.87 77 LEU A N 1
ATOM 524 C CA . LEU A 1 77 ? 32.022 -5.614 -1.435 1.00 14.18 77 LEU A CA 1
ATOM 525 C C . LEU A 1 77 ? 32.181 -6.999 -2.081 1.00 16.97 77 LEU A C 1
ATOM 526 O O . LEU A 1 77 ? 31.194 -7.556 -2.555 1.00 18.32 77 LEU A O 1
ATOM 531 N N . TRP A 1 78 ? 33.392 -7.550 -2.143 1.00 14.38 78 TRP A N 1
ATOM 532 C CA . TRP A 1 78 ? 33.640 -8.645 -3.092 1.00 14.30 78 TRP A CA 1
ATOM 533 C C . TRP A 1 78 ? 34.253 -9.898 -2.473 1.00 18.07 78 TRP A C 1
ATOM 534 O O . TRP A 1 78 ? 34.968 -10.614 -3.160 1.00 20.78 78 TRP A O 1
ATOM 545 N N . GLN A 1 79 ? 33.842 -10.218 -1.263 1.00 20.12 79 GLN A N 1
ATOM 546 C CA . GLN A 1 79 ? 34.418 -11.340 -0.534 1.00 24.55 79 GLN A CA 1
ATOM 547 C C . GLN A 1 79 ? 33.488 -12.554 -0.774 1.00 17.31 79 GLN A C 1
ATOM 548 O O . GLN A 1 79 ? 32.268 -12.498 -0.632 1.00 19.66 79 GLN A O 1
ATOM 554 N N . GLY A 1 80 ? 34.075 -13.694 -1.178 1.00 22.23 80 GLY A N 1
ATOM 555 C CA . GLY A 1 80 ? 33.341 -14.940 -1.277 1.00 20.89 80 GLY A CA 1
ATOM 556 C C . GLY A 1 80 ? 32.629 -15.180 -2.613 1.00 22.69 80 GLY A C 1
ATOM 557 O O . GLY A 1 80 ? 32.844 -14.408 -3.543 1.00 22.11 80 GLY A O 1
ATOM 558 N N . PRO A 1 81 ? 31.862 -16.266 -2.748 1.00 18.47 81 PRO A N 1
ATOM 559 C CA . PRO A 1 81 ? 31.246 -16.684 -4.012 1.00 19.53 81 PRO A CA 1
ATOM 560 C C . PRO A 1 81 ? 29.951 -15.947 -4.361 1.00 21.13 81 PRO A C 1
ATOM 561 O O . PRO A 1 81 ? 28.960 -16.556 -4.769 1.00 21.63 81 PRO A O 1
ATOM 565 N N . LEU A 1 82 ? 29.979 -14.631 -4.255 1.00 17.96 82 LEU A N 1
ATOM 566 C CA . LEU A 1 82 ? 28.827 -13.791 -4.616 1.00 14.81 82 LEU A CA 1
ATOM 567 C C . LEU A 1 82 ? 28.498 -13.877 -6.115 1.00 16.75 82 LEU A C 1
ATOM 568 O O . LEU A 1 82 ? 29.403 -13.880 -6.942 1.00 15.83 82 LEU A O 1
ATOM 573 N N . ARG A 1 83 ? 27.220 -13.868 -6.440 1.00 16.41 83 ARG A N 1
ATOM 574 C CA . ARG A 1 83 ? 26.830 -13.782 -7.851 1.00 15.19 83 ARG A CA 1
ATOM 575 C C . ARG A 1 83 ? 26.718 -12.319 -8.209 1.00 14.36 83 ARG A C 1
ATOM 576 O O . ARG A 1 83 ? 26.063 -11.549 -7.501 1.00 15.17 83 ARG A O 1
ATOM 584 N N . VAL A 1 84 ? 27.406 -11.948 -9.285 1.00 13.16 84 VAL A N 1
ATOM 585 C CA . VAL A 1 84 ? 27.633 -10.575 -9.686 1.00 11.81 84 VAL A CA 1
ATOM 586 C C . VAL A 1 84 ? 27.215 -10.451 -11.144 1.00 13.17 84 VAL A C 1
ATOM 587 O O . VAL A 1 84 ? 27.633 -11.262 -11.998 1.00 14.59 84 VAL A O 1
ATOM 591 N N . LEU A 1 85 ? 26.476 -9.400 -11.444 1.00 12.31 85 LEU A N 1
ATOM 592 C CA . LEU A 1 85 ? 26.097 -9.075 -12.811 1.00 12.18 85 LEU A CA 1
ATOM 593 C C . LEU A 1 85 ? 26.906 -7.831 -13.243 1.00 14.46 85 LEU A C 1
ATOM 594 O O . LEU A 1 85 ? 26.901 -6.833 -12.548 1.00 12.20 85 LEU A O 1
ATOM 599 N N . ASP A 1 86 ? 27.597 -7.872 -14.386 1.00 11.67 86 ASP A N 1
ATOM 600 C CA . ASP A 1 86 ? 28.151 -6.675 -15.006 1.00 11.49 86 ASP A CA 1
ATOM 601 C C . ASP A 1 86 ? 27.222 -6.302 -16.150 1.00 11.90 86 ASP A C 1
ATOM 602 O O . ASP A 1 86 ? 27.146 -7.016 -17.187 1.00 12.52 86 ASP A O 1
ATOM 607 N N . LEU A 1 87 ? 26.460 -5.256 -15.952 1.00 12.02 87 LEU A N 1
ATOM 608 C CA . LEU A 1 87 ? 25.434 -4.880 -16.883 1.00 12.51 87 LEU A CA 1
ATOM 609 C C . LEU A 1 87 ? 25.986 -3.934 -17.927 1.00 14.29 87 LEU A C 1
ATOM 610 O O . LEU A 1 87 ? 26.525 -2.871 -17.611 1.00 13.38 87 LEU A O 1
ATOM 615 N N . GLY A 1 88 ? 25.812 -4.291 -19.201 1.00 13.31 88 GLY A N 1
ATOM 616 C CA . GLY A 1 88 ? 26.321 -3.445 -20.280 1.00 13.76 88 GLY A CA 1
ATOM 617 C C . GLY A 1 88 ? 27.834 -3.498 -20.376 1.00 13.54 88 GLY A C 1
ATOM 618 O O . GLY A 1 88 ? 28.496 -2.462 -20.521 1.00 13.68 88 GLY A O 1
ATOM 619 N N . THR A 1 89 ? 28.373 -4.708 -20.313 1.00 13.28 89 THR A N 1
ATOM 620 C CA . THR A 1 89 ? 29.787 -4.953 -20.088 1.00 13.00 89 THR A CA 1
ATOM 621 C C . THR A 1 89 ? 30.668 -4.545 -21.255 1.00 13.47 89 THR A C 1
ATOM 622 O O . THR A 1 89 ? 31.859 -4.352 -21.081 1.00 13.34 89 THR A O 1
ATOM 626 N N . GLY A 1 90 ? 30.112 -4.415 -22.456 1.00 14.10 90 GLY A N 1
ATOM 627 C CA . GLY A 1 90 ? 30.947 -4.094 -23.603 1.00 14.66 90 GLY A CA 1
ATOM 628 C C . GLY A 1 90 ? 32.002 -5.148 -23.862 1.00 15.36 90 GLY A C 1
ATOM 629 O O . GLY A 1 90 ? 31.656 -6.341 -23.993 1.00 16.44 90 GLY A O 1
ATOM 630 N N . ALA A 1 91 ? 33.279 -4.771 -23.844 1.00 16.56 91 ALA A N 1
ATOM 631 C CA . ALA A 1 91 ? 34.344 -5.755 -24.062 1.00 14.86 91 ALA A CA 1
ATOM 632 C C . ALA A 1 91 ? 34.754 -6.467 -22.789 1.00 17.33 91 ALA A C 1
ATOM 633 O O . ALA A 1 91 ? 35.695 -7.242 -22.777 1.00 16.68 91 ALA A O 1
ATOM 635 N N . GLY A 1 92 ? 34.007 -6.252 -21.700 1.00 13.59 92 GLY A N 1
ATOM 636 C CA . GLY A 1 92 ? 34.261 -6.964 -20.466 1.00 12.98 92 GLY A CA 1
ATOM 637 C C . GLY A 1 92 ? 34.744 -6.074 -19.326 1.00 13.87 92 GLY A C 1
ATOM 638 O O . GLY A 1 92 ? 35.549 -6.528 -18.528 1.00 13.89 92 GLY A O 1
ATOM 639 N N . PHE A 1 93 ? 34.199 -4.860 -19.237 1.00 13.26 93 PHE A N 1
ATOM 640 C CA . PHE A 1 93 ? 34.690 -3.902 -18.247 1.00 12.98 93 PHE A CA 1
ATOM 641 C C . PHE A 1 93 ? 33.501 -3.342 -17.530 1.00 12.29 93 PHE A C 1
ATOM 642 O O . PHE A 1 93 ? 32.573 -2.831 -18.163 1.00 13.04 93 PHE A O 1
ATOM 650 N N . PRO A 1 94 ? 33.531 -3.363 -16.201 1.00 11.57 94 PRO A N 1
ATOM 651 C CA . PRO A 1 94 ? 34.646 -3.694 -15.296 1.00 11.32 94 PRO A CA 1
ATOM 652 C C . PRO A 1 94 ? 34.715 -5.141 -14.904 1.00 11.74 94 PRO A C 1
ATOM 653 O O . PRO A 1 94 ? 35.592 -5.518 -14.120 1.00 12.46 94 PRO A O 1
ATOM 657 N N . GLY A 1 95 ? 33.839 -5.963 -15.451 1.00 11.31 95 GLY A N 1
ATOM 658 C CA . GLY A 1 95 ? 33.743 -7.325 -14.962 1.00 13.11 95 GLY A CA 1
ATOM 659 C C . GLY A 1 95 ? 34.930 -8.246 -15.093 1.00 13.13 95 GLY A C 1
ATOM 660 O O . GLY A 1 95 ? 35.150 -9.061 -14.192 1.00 13.44 95 GLY A O 1
ATOM 661 N N . LEU A 1 96 ? 35.640 -8.169 -16.216 1.00 14.16 96 LEU A N 1
ATOM 662 C CA . LEU A 1 96 ? 36.747 -9.110 -16.381 1.00 13.07 96 LEU A CA 1
ATOM 663 C C . LEU A 1 96 ? 37.897 -8.829 -15.410 1.00 14.26 96 LEU A C 1
ATOM 664 O O . LEU A 1 96 ? 38.358 -9.753 -14.753 1.00 14.70 96 LEU A O 1
ATOM 669 N N . PRO A 1 97 ? 38.345 -7.560 -15.306 1.00 12.59 97 PRO A N 1
ATOM 670 C CA . PRO A 1 97 ? 39.386 -7.307 -14.291 1.00 12.60 97 PRO A CA 1
ATOM 671 C C . PRO A 1 97 ? 38.929 -7.698 -12.901 1.00 12.92 97 PRO A C 1
ATOM 672 O O . PRO A 1 97 ? 39.721 -8.281 -12.136 1.00 15.28 97 PRO A O 1
ATOM 676 N N . LEU A 1 98 ? 37.689 -7.387 -12.549 1.00 12.25 98 LEU A N 1
ATOM 677 C CA . LEU A 1 98 ? 37.155 -7.789 -11.247 1.00 13.32 98 LEU A CA 1
ATOM 678 C C . LEU A 1 98 ? 37.290 -9.298 -11.058 1.00 14.79 98 LEU A C 1
ATOM 679 O O . LEU A 1 98 ? 37.726 -9.796 -9.988 1.00 16.05 98 LEU A O 1
ATOM 684 N N . LYS A 1 99 ? 36.857 -10.064 -12.049 1.00 13.30 99 LYS A N 1
ATOM 685 C CA . LYS A 1 99 ? 36.849 -11.500 -11.910 1.00 12.82 99 LYS A CA 1
ATOM 686 C C . LYS A 1 99 ? 38.255 -12.073 -11.817 1.00 15.27 99 LYS A C 1
ATOM 687 O O . LYS A 1 99 ? 38.518 -13.043 -11.077 1.00 16.05 99 LYS A O 1
ATOM 693 N N . ILE A 1 100 ? 39.155 -11.498 -12.593 1.00 15.95 100 ILE A N 1
ATOM 694 C CA . ILE A 1 100 ? 40.555 -11.899 -12.500 1.00 18.24 100 ILE A CA 1
ATOM 695 C C . ILE A 1 100 ? 41.136 -11.806 -11.073 1.00 17.63 100 ILE A C 1
ATOM 696 O O . ILE A 1 100 ? 41.831 -12.733 -10.584 1.00 19.18 100 ILE A O 1
ATOM 701 N N A VAL A 1 101 ? 40.786 -10.744 -10.360 0.64 17.82 101 VAL A N 1
ATOM 702 N N B VAL A 1 101 ? 40.930 -10.665 -10.427 0.36 14.05 101 VAL A N 1
ATOM 703 C CA A VAL A 1 101 ? 41.372 -10.452 -9.053 0.64 20.55 101 VAL A CA 1
ATOM 704 C CA B VAL A 1 101 ? 41.551 -10.439 -9.126 0.36 12.14 101 VAL A CA 1
ATOM 705 C C A VAL A 1 101 ? 40.464 -10.933 -7.870 0.64 39.55 101 VAL A C 1
ATOM 706 C C B VAL A 1 101 ? 40.770 -11.104 -7.993 0.36 12.15 101 VAL A C 1
ATOM 707 O O A VAL A 1 101 ? 40.873 -10.945 -6.688 0.64 20.05 101 VAL A O 1
ATOM 708 O O B VAL A 1 101 ? 41.360 -11.448 -6.968 0.36 13.77 101 VAL A O 1
ATOM 715 N N A ARG A 1 102 ? 39.248 -11.380 -8.203 0.64 14.69 102 ARG A N 1
ATOM 716 N N B ARG A 1 102 ? 39.457 -11.293 -8.208 0.36 23.43 102 ARG A N 1
ATOM 717 C CA A ARG A 1 102 ? 38.395 -11.998 -7.203 0.64 11.93 102 ARG A CA 1
ATOM 718 C CA B ARG A 1 102 ? 38.575 -11.969 -7.239 0.36 29.79 102 ARG A CA 1
ATOM 719 C C A ARG A 1 102 ? 37.791 -13.244 -7.848 0.64 12.07 102 ARG A C 1
ATOM 720 C C B ARG A 1 102 ? 37.851 -13.204 -7.809 0.36 38.27 102 ARG A C 1
ATOM 721 O O A ARG A 1 102 ? 36.638 -13.242 -8.258 0.64 11.86 102 ARG A O 1
ATOM 722 O O B ARG A 1 102 ? 36.635 -13.186 -8.033 0.36 33.45 102 ARG A O 1
ATOM 737 N N . PRO A 1 103 ? 38.598 -14.293 -8.022 1.00 17.08 103 PRO A N 1
ATOM 738 C CA . PRO A 1 103 ? 38.136 -15.488 -8.738 1.00 16.31 103 PRO A CA 1
ATOM 739 C C . PRO A 1 103 ? 36.917 -16.208 -8.147 1.00 16.26 103 PRO A C 1
ATOM 740 O O . PRO A 1 103 ? 36.275 -16.968 -8.862 1.00 17.74 103 PRO A O 1
ATOM 744 N N . GLU A 1 104 ? 36.619 -16.003 -6.873 1.00 18.33 104 GLU A N 1
ATOM 745 C CA . GLU A 1 104 ? 35.488 -16.726 -6.325 1.00 17.94 104 GLU A CA 1
ATOM 746 C C . GLU A 1 104 ? 34.162 -16.136 -6.782 1.00 16.64 104 GLU A C 1
ATOM 747 O O . GLU A 1 104 ? 33.141 -16.801 -6.658 1.00 20.02 104 GLU A O 1
ATOM 753 N N . LEU A 1 105 ? 34.170 -14.913 -7.297 1.00 17.13 105 LEU A N 1
ATOM 754 C CA . LEU A 1 105 ? 32.910 -14.301 -7.744 1.00 14.92 105 LEU A CA 1
ATOM 755 C C . LEU A 1 105 ? 32.319 -15.079 -8.904 1.00 14.93 105 LEU A C 1
ATOM 756 O O . LEU A 1 105 ? 33.025 -15.487 -9.807 1.00 20.44 105 LEU A O 1
ATOM 761 N N . GLU A 1 106 ? 31.010 -15.294 -8.871 1.00 15.76 106 GLU A N 1
ATOM 762 C CA . GLU A 1 106 ? 30.316 -15.984 -9.949 1.00 13.47 106 GLU A CA 1
ATOM 763 C C . GLU A 1 106 ? 29.713 -14.862 -10.836 1.00 15.77 106 GLU A C 1
ATOM 764 O O . GLU A 1 106 ? 28.719 -14.245 -10.487 1.00 15.74 106 GLU A O 1
ATOM 770 N N . LEU A 1 107 ? 30.358 -14.598 -11.948 1.00 13.76 107 LEU A N 1
ATOM 771 C CA . LEU A 1 107 ? 30.072 -13.418 -12.763 1.00 13.41 107 LEU A CA 1
ATOM 772 C C . LEU A 1 107 ? 29.268 -13.721 -13.987 1.00 12.22 107 LEU A C 1
ATOM 773 O O . LEU A 1 107 ? 29.548 -14.702 -14.707 1.00 14.56 107 LEU A O 1
ATOM 778 N N . VAL A 1 108 ? 28.262 -12.906 -14.223 1.00 12.25 108 VAL A N 1
ATOM 779 C CA . VAL A 1 108 ? 27.507 -12.873 -15.477 1.00 11.92 108 VAL A CA 1
ATOM 780 C C . VAL A 1 108 ? 27.732 -11.514 -16.122 1.00 11.91 108 VAL A C 1
ATOM 781 O O . VAL A 1 108 ? 27.541 -10.483 -15.461 1.00 14.32 108 VAL A O 1
ATOM 785 N N . LEU A 1 109 ? 28.187 -11.474 -17.387 1.00 12.25 109 LEU A N 1
ATOM 786 C CA . LEU A 1 109 ? 28.495 -10.228 -18.053 1.00 12.24 109 LEU A CA 1
ATOM 787 C C . LEU A 1 109 ? 27.523 -10.115 -19.192 1.00 13.95 109 LEU A C 1
ATOM 788 O O . LEU A 1 109 ? 27.574 -10.912 -20.145 1.00 15.44 109 LEU A O 1
ATOM 793 N N . VAL A 1 110 ? 26.694 -9.087 -19.154 1.00 12.80 110 VAL A N 1
ATOM 794 C CA . VAL A 1 110 ? 25.606 -8.902 -20.107 1.00 13.31 110 VAL A CA 1
ATOM 795 C C . VAL A 1 110 ? 25.847 -7.781 -21.076 1.00 13.71 110 VAL A C 1
ATOM 796 O O . VAL A 1 110 ? 26.211 -6.690 -20.671 1.00 13.60 110 VAL A O 1
ATOM 800 N N . ASP A 1 111 ? 25.550 -8.001 -22.336 1.00 14.29 111 ASP A N 1
ATOM 801 C CA . ASP A 1 111 ? 25.462 -6.890 -23.270 1.00 14.86 111 ASP A CA 1
ATOM 802 C C . ASP A 1 111 ? 24.392 -7.136 -24.322 1.00 15.59 111 ASP A C 1
ATOM 803 O O . ASP A 1 111 ? 24.208 -8.284 -24.768 1.00 15.72 111 ASP A O 1
ATOM 808 N N . ALA A 1 112 ? 23.752 -6.058 -24.785 1.00 16.15 112 ALA A N 1
ATOM 809 C CA . ALA A 1 112 ? 22.789 -6.136 -25.889 1.00 17.01 112 ALA A CA 1
ATOM 810 C C . ALA A 1 112 ? 23.414 -6.355 -27.252 1.00 17.64 112 ALA A C 1
ATOM 811 O O . ALA A 1 112 ? 22.684 -6.717 -28.189 1.00 18.36 112 ALA A O 1
ATOM 813 N N . THR A 1 113 ? 24.720 -6.179 -27.378 1.00 17.44 113 THR A N 1
ATOM 814 C CA . THR A 1 113 ? 25.414 -6.273 -28.700 1.00 18.14 113 THR A CA 1
ATOM 815 C C . THR A 1 113 ? 26.134 -7.601 -28.820 1.00 17.84 113 THR A C 1
ATOM 816 O O . THR A 1 113 ? 27.060 -7.877 -28.078 1.00 18.24 113 THR A O 1
ATOM 820 N N . ARG A 1 114 ? 25.693 -8.451 -29.796 1.00 18.44 114 ARG A N 1
ATOM 821 C CA . ARG A 1 114 ? 26.248 -9.795 -29.899 1.00 19.19 114 ARG A CA 1
ATOM 822 C C . ARG A 1 114 ? 27.767 -9.823 -30.049 1.00 18.08 114 ARG A C 1
ATOM 823 O O . ARG A 1 114 ? 28.394 -10.646 -29.417 1.00 17.50 114 ARG A O 1
ATOM 831 N N . LYS A 1 115 ? 28.332 -8.935 -30.875 1.00 18.71 115 LYS A N 1
ATOM 832 C CA . LYS A 1 115 ? 29.797 -8.903 -31.081 1.00 20.01 115 LYS A CA 1
ATOM 833 C C . LYS A 1 115 ? 30.559 -8.699 -29.774 1.00 20.51 115 LYS A C 1
ATOM 834 O O . LYS A 1 115 ? 31.560 -9.316 -29.561 1.00 20.48 115 LYS A O 1
ATOM 840 N N . LYS A 1 116 ? 29.995 -7.913 -28.863 1.00 17.32 116 LYS A N 1
ATOM 841 C CA . LYS A 1 116 ? 30.675 -7.710 -27.584 1.00 16.48 116 LYS A CA 1
ATOM 842 C C . LYS A 1 116 ? 30.608 -8.948 -26.711 1.00 15.83 116 LYS A C 1
ATOM 843 O O . LYS A 1 116 ? 31.584 -9.332 -26.093 1.00 17.56 116 LYS A O 1
ATOM 849 N N . VAL A 1 117 ? 29.447 -9.621 -26.712 1.00 16.42 117 VAL A N 1
ATOM 850 C CA . VAL A 1 117 ? 29.281 -10.796 -25.892 1.00 15.44 117 VAL A CA 1
ATOM 851 C C . VAL A 1 117 ? 30.233 -11.879 -26.429 1.00 17.74 117 VAL A C 1
ATOM 852 O O . VAL A 1 117 ? 30.857 -12.603 -25.658 1.00 17.14 117 VAL A O 1
ATOM 856 N N . ALA A 1 118 ? 30.348 -11.944 -27.749 1.00 19.04 118 ALA A N 1
ATOM 857 C CA . ALA A 1 118 ? 31.245 -12.928 -28.379 1.00 21.55 118 ALA A CA 1
ATOM 858 C C . ALA A 1 118 ? 32.689 -12.685 -27.970 1.00 22.14 118 ALA A C 1
ATOM 859 O O . ALA A 1 118 ? 33.419 -13.614 -27.673 1.00 20.66 118 ALA A O 1
ATOM 861 N N . PHE A 1 119 ? 33.080 -11.417 -27.872 1.00 17.83 119 PHE A N 1
ATOM 862 C CA . PHE A 1 119 ? 34.401 -11.109 -27.386 1.00 18.18 119 PHE A CA 1
ATOM 863 C C . PHE A 1 119 ? 34.626 -11.509 -25.923 1.00 19.14 119 PHE A C 1
ATOM 864 O O . PHE A 1 119 ? 35.648 -12.085 -25.564 1.00 18.92 119 PHE A O 1
ATOM 872 N N . VAL A 1 120 ? 33.642 -11.216 -25.068 1.00 14.82 120 VAL A N 1
ATOM 873 C CA . VAL A 1 120 ? 33.809 -11.603 -23.686 1.00 16.30 120 VAL A CA 1
ATOM 874 C C . VAL A 1 120 ? 33.890 -13.118 -23.489 1.00 16.28 120 VAL A C 1
ATOM 875 O O . VAL A 1 120 ? 34.690 -13.625 -22.706 1.00 18.20 120 VAL A O 1
ATOM 879 N N . GLU A 1 121 ? 33.029 -13.814 -24.214 1.00 19.74 121 GLU A N 1
ATOM 880 C CA . GLU A 1 121 ? 33.041 -15.275 -24.204 1.00 20.63 121 GLU A CA 1
ATOM 881 C C . GLU A 1 121 ? 34.437 -15.816 -24.587 1.00 20.29 121 GLU A C 1
ATOM 882 O O . GLU A 1 121 ? 35.010 -16.700 -23.917 1.00 20.77 121 GLU A O 1
ATOM 888 N N . ARG A 1 122 ? 35.010 -15.233 -25.622 1.00 19.05 122 ARG A N 1
ATOM 889 C CA . ARG A 1 122 ? 36.342 -15.670 -26.030 1.00 20.11 122 ARG A CA 1
ATOM 890 C C . ARG A 1 122 ? 37.386 -15.346 -24.987 1.00 21.12 122 ARG A C 1
ATOM 891 O O . ARG A 1 122 ? 38.286 -16.145 -24.705 1.00 23.96 122 ARG A O 1
ATOM 899 N N . ALA A 1 123 ? 37.269 -14.165 -24.380 1.00 18.24 123 ALA A N 1
ATOM 900 C CA . ALA A 1 123 ? 38.239 -13.843 -23.339 1.00 19.52 123 ALA A CA 1
ATOM 901 C C . ALA A 1 123 ? 38.199 -14.803 -22.175 1.00 18.89 123 ALA A C 1
ATOM 902 O O . ALA A 1 123 ? 39.254 -15.095 -21.601 1.00 19.05 123 ALA A O 1
ATOM 904 N N . ILE A 1 124 ? 36.980 -15.192 -21.790 1.00 17.58 124 ILE A N 1
ATOM 905 C CA . ILE A 1 124 ? 36.786 -16.091 -20.677 1.00 15.69 124 ILE A CA 1
ATOM 906 C C . ILE A 1 124 ? 37.539 -17.426 -20.964 1.00 19.02 124 ILE A C 1
ATOM 907 O O . ILE A 1 124 ? 38.287 -17.959 -20.113 1.00 24.29 124 ILE A O 1
ATOM 912 N N . GLU A 1 125 ? 37.345 -17.945 -22.151 1.00 22.89 125 GLU A N 1
ATOM 913 C CA . GLU A 1 125 ? 38.032 -19.159 -22.503 1.00 22.51 125 GLU A CA 1
ATOM 914 C C . GLU A 1 125 ? 39.548 -19.027 -22.623 1.00 28.00 125 GLU A C 1
ATOM 915 O O . GLU A 1 125 ? 40.298 -19.853 -22.100 1.00 25.53 125 GLU A O 1
ATOM 921 N N . VAL A 1 126 ? 40.010 -17.961 -23.269 1.00 24.16 126 VAL A N 1
ATOM 922 C CA . VAL A 1 126 ? 41.444 -17.751 -23.477 1.00 24.03 126 VAL A CA 1
ATOM 923 C C . VAL A 1 126 ? 42.160 -17.549 -22.156 1.00 31.30 126 VAL A C 1
ATOM 924 O O . VAL A 1 126 ? 43.265 -18.051 -21.959 1.00 29.61 126 VAL A O 1
ATOM 928 N N . LEU A 1 127 ? 41.518 -16.819 -21.244 1.00 24.40 127 LEU A N 1
ATOM 929 C CA . LEU A 1 127 ? 42.112 -16.556 -19.942 1.00 22.81 127 LEU A CA 1
ATOM 930 C C . LEU A 1 127 ? 41.906 -17.739 -18.971 1.00 20.15 127 LEU A C 1
ATOM 931 O O . LEU A 1 127 ? 42.513 -17.747 -17.868 1.00 28.46 127 LEU A O 1
ATOM 936 N N . GLY A 1 128 ? 41.040 -18.667 -19.350 1.00 23.67 128 GLY A N 1
ATOM 937 C CA . GLY A 1 128 ? 40.766 -19.853 -18.540 1.00 28.74 128 GLY A CA 1
ATOM 938 C C . GLY A 1 128 ? 40.028 -19.495 -17.255 1.00 31.14 128 GLY A C 1
ATOM 939 O O . GLY A 1 128 ? 40.237 -20.091 -16.195 1.00 28.63 128 GLY A O 1
ATOM 940 N N . LEU A 1 129 ? 39.156 -18.494 -17.347 1.00 23.31 129 LEU A N 1
ATOM 941 C CA . LEU A 1 129 ? 38.361 -18.145 -16.193 1.00 19.29 129 LEU A CA 1
ATOM 942 C C . LEU A 1 129 ? 37.246 -19.168 -15.994 1.00 22.64 129 LEU A C 1
ATOM 943 O O . LEU A 1 129 ? 36.673 -19.665 -16.984 1.00 23.83 129 LEU A O 1
ATOM 948 N N . LYS A 1 130 ? 36.975 -19.505 -14.739 1.00 22.11 130 LYS A N 1
ATOM 949 C CA . LYS A 1 130 ? 35.926 -20.450 -14.409 1.00 24.24 130 LYS A CA 1
ATOM 950 C C . LYS A 1 130 ? 34.923 -19.705 -13.530 1.00 18.53 130 LYS A C 1
ATOM 951 O O . LYS A 1 130 ? 35.361 -18.892 -12.725 1.00 21.55 130 LYS A O 1
ATOM 957 N N . GLY A 1 131 ? 33.622 -19.911 -13.751 1.00 19.09 131 GLY A N 1
ATOM 958 C CA . GLY A 1 131 ? 32.575 -19.210 -13.013 1.00 16.32 131 GLY A CA 1
ATOM 959 C C . GLY A 1 131 ? 32.433 -17.774 -13.551 1.00 20.43 131 GLY A C 1
ATOM 960 O O . GLY A 1 131 ? 32.250 -16.817 -12.793 1.00 18.58 131 GLY A O 1
ATOM 961 N N . ALA A 1 132 ? 32.506 -17.618 -14.873 1.00 18.11 132 ALA A N 1
ATOM 962 C CA . ALA A 1 132 ? 32.156 -16.383 -15.578 1.00 15.69 132 ALA A CA 1
ATOM 963 C C . ALA A 1 132 ? 31.424 -16.780 -16.843 1.00 16.91 132 ALA A C 1
ATOM 964 O O . ALA A 1 132 ? 31.862 -17.694 -17.573 1.00 17.97 132 ALA A O 1
ATOM 966 N N . ARG A 1 133 ? 30.325 -16.091 -17.130 1.00 17.83 133 ARG A N 1
ATOM 967 C CA . ARG A 1 133 ? 29.503 -16.392 -18.323 1.00 19.82 133 ARG A CA 1
ATOM 968 C C . ARG A 1 133 ? 29.183 -15.058 -18.985 1.00 17.01 133 ARG A C 1
ATOM 969 O O . ARG A 1 133 ? 28.725 -14.147 -18.312 1.00 15.58 133 ARG A O 1
ATOM 977 N N . ALA A 1 134 ? 29.361 -14.924 -20.301 1.00 16.51 134 ALA A N 1
ATOM 978 C CA . ALA A 1 134 ? 28.858 -13.779 -21.058 1.00 15.12 134 ALA A CA 1
ATOM 979 C C . ALA A 1 134 ? 27.458 -14.102 -21.554 1.00 15.34 134 ALA A C 1
ATOM 980 O O . ALA A 1 134 ? 27.176 -15.238 -21.963 1.00 17.83 134 ALA A O 1
ATOM 982 N N . LEU A 1 135 ? 26.587 -13.106 -21.538 1.00 14.83 135 LEU A N 1
ATOM 983 C CA . LEU A 1 135 ? 25.224 -13.343 -21.932 1.00 15.13 135 LEU A CA 1
ATOM 984 C C . LEU A 1 135 ? 24.692 -12.199 -22.791 1.00 14.80 135 LEU A C 1
ATOM 985 O O . LEU A 1 135 ? 24.819 -11.022 -22.467 1.00 14.49 135 LEU A O 1
ATOM 990 N N . TRP A 1 136 ? 24.122 -12.551 -23.944 1.00 15.11 136 TRP A N 1
ATOM 991 C CA . TRP A 1 136 ? 23.514 -11.595 -24.843 1.00 15.18 136 TRP A CA 1
ATOM 992 C C . TRP A 1 136 ? 22.068 -11.326 -24.469 1.00 15.51 136 TRP A C 1
ATOM 993 O O . TRP A 1 136 ? 21.250 -12.244 -24.405 1.00 17.77 136 TRP A O 1
ATOM 1004 N N . GLY A 1 137 ? 21.730 -10.067 -24.214 1.00 15.53 137 GLY A N 1
ATOM 1005 C CA . GLY A 1 137 ? 20.390 -9.749 -23.811 1.00 17.86 137 GLY A CA 1
ATOM 1006 C C . GLY A 1 137 ? 20.247 -8.278 -23.475 1.00 19.77 137 GLY A C 1
ATOM 1007 O O . GLY A 1 137 ? 21.231 -7.574 -23.297 1.00 15.68 137 GLY A O 1
ATOM 1008 N N . ARG A 1 138 ? 19.011 -7.857 -23.283 1.00 22.31 138 ARG A N 1
ATOM 1009 C CA . ARG A 1 138 ? 18.755 -6.510 -22.773 1.00 18.57 138 ARG A CA 1
ATOM 1010 C C . ARG A 1 138 ? 18.382 -6.558 -21.321 1.00 17.82 138 ARG A C 1
ATOM 1011 O O . ARG A 1 138 ? 17.594 -7.398 -20.894 1.00 18.49 138 ARG A O 1
ATOM 1019 N N . ALA A 1 139 ? 18.924 -5.605 -20.565 1.00 16.38 139 ALA A N 1
ATOM 1020 C CA . ALA A 1 139 ? 18.643 -5.530 -19.154 1.00 16.40 139 ALA A CA 1
ATOM 1021 C C . ALA A 1 139 ? 17.166 -5.561 -18.813 1.00 14.54 139 ALA A C 1
ATOM 1022 O O . ALA A 1 139 ? 16.747 -6.271 -17.896 1.00 16.99 139 ALA A O 1
ATOM 1024 N N . GLU A 1 140 ? 16.343 -4.780 -19.553 1.00 15.19 140 GLU A N 1
ATOM 1025 C CA . GLU A 1 140 ? 14.931 -4.648 -19.234 1.00 15.23 140 GLU A CA 1
ATOM 1026 C C . GLU A 1 140 ? 14.149 -5.939 -19.420 1.00 14.85 140 GLU A C 1
ATOM 1027 O O . GLU A 1 140 ? 13.057 -6.102 -18.847 1.00 19.60 140 GLU A O 1
ATOM 1033 N N . VAL A 1 141 ? 14.709 -6.813 -20.257 1.00 15.78 141 VAL A N 1
ATOM 1034 C CA . VAL A 1 141 ? 14.070 -8.094 -20.545 1.00 16.66 141 VAL A CA 1
ATOM 1035 C C . VAL A 1 141 ? 14.594 -9.183 -19.627 1.00 17.46 141 VAL A C 1
ATOM 1036 O O . VAL A 1 141 ? 13.812 -9.948 -19.014 1.00 17.78 141 VAL A O 1
ATOM 1040 N N . LEU A 1 142 ? 15.919 -9.221 -19.462 1.00 15.11 142 LEU A N 1
ATOM 1041 C CA . LEU A 1 142 ? 16.468 -10.189 -18.522 1.00 15.55 142 LEU A CA 1
ATOM 1042 C C . LEU A 1 142 ? 15.959 -10.043 -17.083 1.00 16.64 142 LEU A C 1
ATOM 1043 O O . LEU A 1 142 ? 15.768 -10.991 -16.362 1.00 15.69 142 LEU A O 1
ATOM 1048 N N . ALA A 1 143 ? 15.705 -8.819 -16.640 1.00 15.39 143 ALA A N 1
ATOM 1049 C CA . ALA A 1 143 ? 15.231 -8.612 -15.304 1.00 15.28 143 ALA A CA 1
ATOM 1050 C C . ALA A 1 143 ? 13.798 -8.997 -15.036 1.00 17.41 143 ALA A C 1
ATOM 1051 O O . ALA A 1 143 ? 13.322 -8.775 -13.938 1.00 18.28 143 ALA A O 1
ATOM 1053 N N . ARG A 1 144 ? 13.117 -9.556 -16.049 1.00 19.35 144 ARG A N 1
ATOM 1054 C CA . ARG A 1 144 ? 11.764 -10.069 -15.852 1.00 19.86 144 ARG A CA 1
ATOM 1055 C C . ARG A 1 144 ? 11.757 -11.581 -15.866 1.00 21.20 144 ARG A C 1
ATOM 1056 O O . ARG A 1 144 ? 10.703 -12.185 -15.786 1.00 22.64 144 ARG A O 1
ATOM 1064 N N . GLU A 1 145 ? 12.931 -12.169 -16.003 1.00 19.65 145 GLU A N 1
ATOM 1065 C CA . GLU A 1 145 ? 13.063 -13.631 -15.923 1.00 16.66 145 GLU A CA 1
ATOM 1066 C C . GLU A 1 145 ? 13.412 -14.036 -14.489 1.00 21.69 145 GLU A C 1
ATOM 1067 O O . GLU A 1 145 ? 14.225 -13.405 -13.876 1.00 19.04 145 GLU A O 1
ATOM 1073 N N . ALA A 1 146 ? 12.859 -15.111 -13.929 1.00 22.97 146 ALA A N 1
ATOM 1074 C CA . ALA A 1 146 ? 13.189 -15.509 -12.561 1.00 21.25 146 ALA A CA 1
ATOM 1075 C C . ALA A 1 146 ? 14.630 -15.899 -12.396 1.00 22.01 146 ALA A C 1
ATOM 1076 O O . ALA A 1 146 ? 15.168 -15.758 -11.338 1.00 21.12 146 ALA A O 1
ATOM 1078 N N . GLY A 1 147 ? 15.280 -16.278 -13.474 1.00 17.65 147 GLY A N 1
ATOM 1079 C CA . GLY A 1 147 ? 16.685 -16.620 -13.374 1.00 18.07 147 GLY A CA 1
ATOM 1080 C C . GLY A 1 147 ? 17.638 -15.460 -13.141 1.00 17.05 147 GLY A C 1
ATOM 1081 O O . GLY A 1 147 ? 18.769 -15.692 -12.702 1.00 15.78 147 GLY A O 1
ATOM 1082 N N . HIS A 1 148 ? 17.154 -14.243 -13.373 1.00 15.72 148 HIS A N 1
ATOM 1083 C CA . HIS A 1 148 ? 17.974 -13.072 -13.166 1.00 14.27 148 HIS A CA 1
ATOM 1084 C C . HIS A 1 148 ? 17.362 -12.102 -12.196 1.00 15.11 148 HIS A C 1
ATOM 1085 O O . HIS A 1 148 ? 18.105 -11.385 -11.531 1.00 16.19 148 HIS A O 1
ATOM 1092 N N . ARG A 1 149 ? 16.036 -11.966 -12.203 1.00 14.74 149 ARG A N 1
ATOM 1093 C CA . ARG A 1 149 ? 15.402 -10.979 -11.319 1.00 13.98 149 ARG A CA 1
ATOM 1094 C C . ARG A 1 149 ? 15.689 -11.285 -9.876 1.00 15.09 149 ARG A C 1
ATOM 1095 O O . ARG A 1 149 ? 15.440 -12.358 -9.397 1.00 18.15 149 ARG A O 1
ATOM 1103 N N . GLU A 1 150 ? 16.228 -10.286 -9.179 1.00 14.98 150 GLU A N 1
ATOM 1104 C CA . GLU A 1 150 ? 16.541 -10.411 -7.768 1.00 14.30 150 GLU A CA 1
ATOM 1105 C C . GLU A 1 150 ? 17.358 -11.644 -7.427 1.00 17.16 150 GLU A C 1
ATOM 1106 O O . GLU A 1 150 ? 17.130 -12.302 -6.422 1.00 19.65 150 GLU A O 1
ATOM 1112 N N . ALA A 1 151 ? 18.284 -11.978 -8.352 1.00 15.32 151 ALA A N 1
ATOM 1113 C CA . ALA A 1 151 ? 19.056 -13.197 -8.247 1.00 13.77 151 ALA A CA 1
ATOM 1114 C C . ALA A 1 151 ? 20.523 -12.923 -7.978 1.00 15.88 151 ALA A C 1
ATOM 1115 O O . ALA A 1 151 ? 21.291 -13.870 -7.864 1.00 22.16 151 ALA A O 1
ATOM 1117 N N . TYR A 1 152 ? 20.918 -11.654 -7.921 1.00 12.19 152 TYR A N 1
ATOM 1118 C CA . TYR A 1 152 ? 22.339 -11.316 -7.746 1.00 14.13 152 TYR A CA 1
ATOM 1119 C C . TYR A 1 152 ? 22.606 -10.680 -6.384 1.00 12.86 152 TYR A C 1
ATOM 1120 O O . TYR A 1 152 ? 21.813 -9.868 -5.906 1.00 14.12 152 TYR A O 1
ATOM 1129 N N . ALA A 1 153 ? 23.747 -10.987 -5.793 1.00 13.48 153 ALA A N 1
ATOM 1130 C CA . ALA A 1 153 ? 24.192 -10.219 -4.643 1.00 13.38 153 ALA A CA 1
ATOM 1131 C C . ALA A 1 153 ? 24.788 -8.864 -5.005 1.00 13.01 153 ALA A C 1
ATOM 1132 O O . ALA A 1 153 ? 24.761 -7.924 -4.185 1.00 12.78 153 ALA A O 1
ATOM 1134 N N . ARG A 1 154 ? 25.390 -8.755 -6.187 1.00 12.07 154 ARG A N 1
ATOM 1135 C CA . ARG A 1 154 ? 26.041 -7.530 -6.595 1.00 11.95 154 ARG A CA 1
ATOM 1136 C C . ARG A 1 154 ? 25.752 -7.267 -8.057 1.00 12.73 154 ARG A C 1
ATOM 1137 O O . ARG A 1 154 ? 25.527 -8.187 -8.856 1.00 11.91 154 ARG A O 1
ATOM 1145 N N . ALA A 1 155 ? 25.788 -5.999 -8.442 1.00 12.10 155 ALA A N 1
ATOM 1146 C CA . ALA A 1 155 ? 25.766 -5.653 -9.865 1.00 11.35 155 ALA A CA 1
ATOM 1147 C C . ALA A 1 155 ? 26.655 -4.441 -10.020 1.00 13.61 155 ALA A C 1
ATOM 1148 O O . ALA A 1 155 ? 26.840 -3.685 -9.060 1.00 14.96 155 ALA A O 1
ATOM 1150 N N . VAL A 1 156 ? 27.275 -4.331 -11.192 1.00 11.15 156 VAL A N 1
ATOM 1151 C CA . VAL A 1 156 ? 28.152 -3.216 -11.518 1.00 11.53 156 VAL A CA 1
ATOM 1152 C C . VAL A 1 156 ? 27.836 -2.718 -12.928 1.00 11.15 156 VAL A C 1
ATOM 1153 O O . VAL A 1 156 ? 27.349 -3.508 -13.766 1.00 11.68 156 VAL A O 1
ATOM 1157 N N . ALA A 1 157 ? 28.103 -1.465 -13.195 1.00 11.28 157 ALA A N 1
ATOM 1158 C CA . ALA A 1 157 ? 27.985 -0.939 -14.531 1.00 11.85 157 ALA A CA 1
ATOM 1159 C C . ALA A 1 157 ? 28.902 0.233 -14.666 1.00 11.76 157 ALA A C 1
ATOM 1160 O O . ALA A 1 157 ? 29.017 1.049 -13.739 1.00 11.61 157 ALA A O 1
ATOM 1162 N N . ARG A 1 158 ? 29.537 0.339 -15.817 1.00 12.12 158 ARG A N 1
ATOM 1163 C CA . ARG A 1 158 ? 30.321 1.514 -16.198 1.00 11.84 158 ARG A CA 1
ATOM 1164 C C . ARG A 1 158 ? 29.856 2.025 -17.575 1.00 12.06 158 ARG A C 1
ATOM 1165 O O . ARG A 1 158 ? 29.666 1.211 -18.497 1.00 12.15 158 ARG A O 1
ATOM 1173 N N . ALA A 1 159 ? 29.699 3.325 -17.708 1.00 12.31 159 ALA A N 1
ATOM 1174 C CA . ALA A 1 159 ? 29.401 3.975 -19.010 1.00 12.66 159 ALA A CA 1
ATOM 1175 C C . ALA A 1 159 ? 28.196 3.349 -19.672 1.00 15.25 159 ALA A C 1
ATOM 1176 O O . ALA A 1 159 ? 28.213 3.030 -20.875 1.00 14.83 159 ALA A O 1
ATOM 1178 N N . VAL A 1 160 ? 27.120 3.275 -18.933 1.00 13.39 160 VAL A N 1
ATOM 1179 C CA . VAL A 1 160 ? 25.845 2.791 -19.497 1.00 12.59 160 VAL A CA 1
ATOM 1180 C C . VAL A 1 160 ? 24.736 3.862 -19.575 1.00 12.93 160 VAL A C 1
ATOM 1181 O O . VAL A 1 160 ? 24.088 4.016 -20.611 1.00 16.84 160 VAL A O 1
ATOM 1185 N N . ALA A 1 161 ? 24.452 4.591 -18.490 1.00 13.45 161 ALA A N 1
ATOM 1186 C CA . ALA A 1 161 ? 23.319 5.537 -18.506 1.00 13.73 161 ALA A CA 1
ATOM 1187 C C . ALA A 1 161 ? 23.411 6.443 -17.278 1.00 15.66 161 ALA A C 1
ATOM 1188 O O . ALA A 1 161 ? 24.059 6.086 -16.278 1.00 14.51 161 ALA A O 1
ATOM 1190 N N . PRO A 1 162 ? 22.719 7.563 -17.301 1.00 14.60 162 PRO A N 1
ATOM 1191 C CA . PRO A 1 162 ? 22.652 8.417 -16.104 1.00 15.97 162 PRO A CA 1
ATOM 1192 C C . PRO A 1 162 ? 22.048 7.631 -14.970 1.00 13.68 162 PRO A C 1
ATOM 1193 O O . PRO A 1 162 ? 21.214 6.753 -15.187 1.00 14.87 162 PRO A O 1
ATOM 1197 N N . LEU A 1 163 ? 22.433 7.999 -13.741 1.00 13.38 163 LEU A N 1
ATOM 1198 C CA . LEU A 1 163 ? 21.949 7.264 -12.587 1.00 13.26 163 LEU A CA 1
ATOM 1199 C C . LEU A 1 163 ? 20.415 7.017 -12.503 1.00 14.51 163 LEU A C 1
ATOM 1200 O O . LEU A 1 163 ? 19.981 5.968 -12.116 1.00 15.04 163 LEU A O 1
ATOM 1205 N N . CYS A 1 164 ? 19.604 8.017 -12.831 1.00 15.56 164 CYS A N 1
ATOM 1206 C CA . CYS A 1 164 ? 18.147 7.843 -12.762 1.00 15.36 164 CYS A CA 1
ATOM 1207 C C . CYS A 1 164 ? 17.651 6.701 -13.668 1.00 14.48 164 CYS A C 1
ATOM 1208 O O . CYS A 1 164 ? 16.784 5.955 -13.259 1.00 18.16 164 CYS A O 1
ATOM 1211 N N . VAL A 1 165 ? 18.266 6.507 -14.846 1.00 14.25 165 VAL A N 1
ATOM 1212 C CA . VAL A 1 165 ? 17.944 5.413 -15.741 1.00 14.89 165 VAL A CA 1
ATOM 1213 C C . VAL A 1 165 ? 18.614 4.134 -15.288 1.00 14.54 165 VAL A C 1
ATOM 1214 O O . VAL A 1 165 ? 17.982 3.081 -15.219 1.00 15.54 165 VAL A O 1
ATOM 1218 N N . LEU A 1 166 ? 19.912 4.226 -14.992 1.00 14.25 166 LEU A N 1
ATOM 1219 C CA . LEU A 1 166 ? 20.720 3.067 -14.663 1.00 14.47 166 LEU A CA 1
ATOM 1220 C C . LEU A 1 166 ? 20.185 2.380 -13.399 1.00 12.61 166 LEU A C 1
ATOM 1221 O O . LEU A 1 166 ? 20.215 1.149 -13.319 1.00 13.82 166 LEU A O 1
ATOM 1226 N N . SER A 1 167 ? 19.658 3.149 -12.448 1.00 14.38 167 SER A N 1
ATOM 1227 C CA . SER A 1 167 ? 19.134 2.549 -11.226 1.00 13.39 167 SER A CA 1
ATOM 1228 C C . SER A 1 167 ? 17.946 1.637 -11.544 1.00 16.59 167 SER A C 1
ATOM 1229 O O . SER A 1 167 ? 17.745 0.622 -10.888 1.00 14.35 167 SER A O 1
ATOM 1232 N N . GLU A 1 168 ? 17.109 2.044 -12.506 1.00 13.41 168 GLU A N 1
ATOM 1233 C CA . GLU A 1 168 ? 15.966 1.215 -12.886 1.00 13.44 168 GLU A CA 1
ATOM 1234 C C . GLU A 1 168 ? 16.432 -0.053 -13.590 1.00 14.41 168 GLU A C 1
ATOM 1235 O O . GLU A 1 168 ? 15.794 -1.089 -13.467 1.00 14.99 168 GLU A O 1
ATOM 1241 N N . LEU A 1 169 ? 17.558 0.042 -14.272 1.00 13.47 169 LEU A N 1
ATOM 1242 C CA . LEU A 1 169 ? 18.151 -1.127 -14.918 1.00 14.17 169 LEU A CA 1
ATOM 1243 C C . LEU A 1 169 ? 18.834 -2.073 -13.920 1.00 13.60 169 LEU A C 1
ATOM 1244 O O . LEU A 1 169 ? 18.751 -3.311 -14.083 1.00 15.22 169 LEU A O 1
ATOM 1249 N N . LEU A 1 170 ? 19.502 -1.527 -12.908 1.00 12.78 170 LEU A N 1
ATOM 1250 C CA . LEU A 1 170 ? 20.318 -2.338 -11.981 1.00 13.74 170 LEU A CA 1
ATOM 1251 C C . LEU A 1 170 ? 19.528 -2.905 -10.817 1.00 13.21 170 LEU A C 1
ATOM 1252 O O . LEU A 1 170 ? 19.688 -4.080 -10.466 1.00 13.80 170 LEU A O 1
ATOM 1257 N N . LEU A 1 171 ? 18.716 -2.066 -10.165 1.00 13.77 171 LEU A N 1
ATOM 1258 C CA . LEU A 1 171 ? 18.094 -2.529 -8.931 1.00 13.70 171 LEU A CA 1
ATOM 1259 C C . LEU A 1 171 ? 17.265 -3.816 -9.041 1.00 16.21 171 LEU A C 1
ATOM 1260 O O . LEU A 1 171 ? 17.309 -4.637 -8.145 1.00 13.78 171 LEU A O 1
ATOM 1265 N N . PRO A 1 172 ? 16.556 -4.015 -10.170 1.00 13.61 172 PRO A N 1
ATOM 1266 C CA . PRO A 1 172 ? 15.746 -5.234 -10.250 1.00 12.81 172 PRO A CA 1
ATOM 1267 C C . PRO A 1 172 ? 16.534 -6.520 -10.248 1.00 14.73 172 PRO A C 1
ATOM 1268 O O . PRO A 1 172 ? 15.898 -7.526 -9.943 1.00 17.83 172 PRO A O 1
ATOM 1272 N N . PHE A 1 173 ? 17.843 -6.492 -10.523 1.00 13.34 173 PHE A N 1
ATOM 1273 C CA . PHE A 1 173 ? 18.645 -7.707 -10.493 1.00 12.17 173 PHE A CA 1
ATOM 1274 C C . PHE A 1 173 ? 19.089 -8.072 -9.096 1.00 14.05 173 PHE A C 1
ATOM 1275 O O . PHE A 1 173 ? 19.541 -9.181 -8.885 1.00 14.03 173 PHE A O 1
ATOM 1283 N N . LEU A 1 174 ? 18.992 -7.156 -8.142 1.00 15.01 174 LEU A N 1
ATOM 1284 C CA . LEU A 1 174 ? 19.550 -7.432 -6.819 1.00 14.19 174 LEU A CA 1
ATOM 1285 C C . LEU A 1 174 ? 18.608 -8.141 -5.863 1.00 15.13 174 LEU A C 1
ATOM 1286 O O . LEU A 1 174 ? 17.467 -7.727 -5.682 1.00 16.34 174 LEU A O 1
ATOM 1291 N N . GLU A 1 175 ? 19.081 -9.195 -5.237 1.00 13.90 175 GLU A N 1
ATOM 1292 C CA . GLU A 1 175 ? 18.396 -9.704 -4.059 1.00 16.23 175 GLU A CA 1
ATOM 1293 C C . GLU A 1 175 ? 18.336 -8.644 -2.994 1.00 16.69 175 GLU A C 1
ATOM 1294 O O . GLU A 1 175 ? 19.182 -7.760 -2.930 1.00 18.85 175 GLU A O 1
ATOM 1300 N N . VAL A 1 176 ? 17.331 -8.738 -2.117 1.00 18.68 176 VAL A N 1
ATOM 1301 C CA . VAL A 1 176 ? 17.237 -7.815 -1.011 1.00 15.67 176 VAL A CA 1
ATOM 1302 C C . VAL A 1 176 ? 18.456 -7.988 -0.150 1.00 18.18 176 VAL A C 1
ATOM 1303 O O . VAL A 1 176 ? 18.819 -9.122 0.161 1.00 20.99 176 VAL A O 1
ATOM 1307 N N . GLY A 1 177 ? 19.094 -6.877 0.227 1.00 15.93 177 GLY A N 1
ATOM 1308 C CA . GLY A 1 177 ? 20.337 -6.923 0.990 1.00 15.96 177 GLY A CA 1
ATOM 1309 C C . GLY A 1 177 ? 21.562 -6.833 0.075 1.00 15.79 177 GLY A C 1
ATOM 1310 O O . GLY A 1 177 ? 22.696 -6.637 0.567 1.00 20.22 177 GLY A O 1
ATOM 1311 N N . GLY A 1 178 ? 21.322 -6.972 -1.236 1.00 15.27 178 GLY A N 1
ATOM 1312 C CA . GLY A 1 178 ? 22.410 -6.843 -2.192 1.00 17.49 178 GLY A CA 1
ATOM 1313 C C . GLY A 1 178 ? 22.802 -5.385 -2.451 1.00 14.37 178 GLY A C 1
ATOM 1314 O O . GLY A 1 178 ? 22.192 -4.444 -1.922 1.00 16.07 178 GLY A O 1
ATOM 1315 N N . ALA A 1 179 ? 23.798 -5.194 -3.305 1.00 13.21 179 ALA A N 1
ATOM 1316 C CA . ALA A 1 179 ? 24.293 -3.847 -3.602 1.00 13.21 179 ALA A CA 1
ATOM 1317 C C . ALA A 1 179 ? 24.809 -3.750 -4.993 1.00 14.14 179 ALA A C 1
ATOM 1318 O O . ALA A 1 179 ? 25.429 -4.688 -5.520 1.00 14.88 179 ALA A O 1
ATOM 1320 N N . ALA A 1 180 ? 24.599 -2.590 -5.597 1.00 14.53 180 ALA A N 1
ATOM 1321 C CA . ALA A 1 180 ? 25.148 -2.290 -6.932 1.00 12.22 180 ALA A CA 1
ATOM 1322 C C . ALA A 1 180 ? 26.113 -1.151 -6.865 1.00 12.89 180 ALA A C 1
ATOM 1323 O O . ALA A 1 180 ? 26.005 -0.285 -5.994 1.00 13.60 180 ALA A O 1
ATOM 1325 N N . VAL A 1 181 ? 27.096 -1.169 -7.746 1.00 11.96 181 VAL A N 1
ATOM 1326 C CA . VAL A 1 181 ? 28.036 -0.081 -7.876 1.00 12.02 181 VAL A CA 1
ATOM 1327 C C . VAL A 1 181 ? 27.906 0.494 -9.268 1.00 12.29 181 VAL A C 1
ATOM 1328 O O . VAL A 1 181 ? 28.211 -0.175 -10.244 1.00 12.50 181 VAL A O 1
ATOM 1332 N N . ALA A 1 182 ? 27.517 1.766 -9.348 1.00 11.98 182 ALA A N 1
ATOM 1333 C CA . ALA A 1 182 ? 27.566 2.508 -10.607 1.00 11.94 182 ALA A CA 1
ATOM 1334 C C . ALA A 1 182 ? 28.871 3.310 -10.629 1.00 12.04 182 ALA A C 1
ATOM 1335 O O . ALA A 1 182 ? 29.062 4.223 -9.818 1.00 12.25 182 ALA A O 1
ATOM 1337 N N . MET A 1 183 ? 29.751 2.991 -11.556 1.00 12.01 183 MET A N 1
ATOM 1338 C CA . MET A 1 183 ? 31.034 3.656 -11.726 1.00 12.10 183 MET A CA 1
ATOM 1339 C C . MET A 1 183 ? 30.812 4.934 -12.492 1.00 12.26 183 MET A C 1
ATOM 1340 O O . MET A 1 183 ? 30.179 4.924 -13.562 1.00 13.54 183 MET A O 1
ATOM 1345 N N . LYS A 1 184 ? 31.256 6.032 -11.907 1.00 12.48 184 LYS A N 1
ATOM 1346 C CA . LYS A 1 184 ? 31.044 7.339 -12.516 1.00 12.70 184 LYS A CA 1
ATOM 1347 C C . LYS A 1 184 ? 32.333 8.143 -12.535 1.00 13.52 184 LYS A C 1
ATOM 1348 O O . LYS A 1 184 ? 33.339 7.756 -11.923 1.00 14.11 184 LYS A O 1
ATOM 1354 N N . GLY A 1 185 ? 32.287 9.259 -13.259 1.00 17.16 185 GLY A N 1
ATOM 1355 C CA . GLY A 1 185 ? 33.417 10.139 -13.446 1.00 16.24 185 GLY A CA 1
ATOM 1356 C C . GLY A 1 185 ? 33.457 11.280 -12.453 1.00 16.85 185 GLY A C 1
ATOM 1357 O O . GLY A 1 185 ? 32.978 11.181 -11.351 1.00 18.90 185 GLY A O 1
ATOM 1358 N N . PRO A 1 186 ? 34.058 12.382 -12.860 1.00 18.74 186 PRO A N 1
ATOM 1359 C CA . PRO A 1 186 ? 34.368 13.476 -11.922 1.00 19.63 186 PRO A CA 1
ATOM 1360 C C . PRO A 1 186 ? 33.155 14.191 -11.390 1.00 19.02 186 PRO A C 1
ATOM 1361 O O . PRO A 1 186 ? 33.280 14.739 -10.308 1.00 21.23 186 PRO A O 1
ATOM 1365 N N . ARG A 1 187 ? 32.050 14.165 -12.114 1.00 18.95 187 ARG A N 1
ATOM 1366 C CA . ARG A 1 187 ? 30.887 14.967 -11.729 1.00 21.33 187 ARG A CA 1
ATOM 1367 C C . ARG A 1 187 ? 29.659 14.079 -11.547 1.00 17.64 187 ARG A C 1
ATOM 1368 O O . ARG A 1 187 ? 29.186 13.472 -12.488 1.00 21.97 187 ARG A O 1
ATOM 1376 N N . VAL A 1 188 ? 29.111 14.075 -10.352 1.00 18.20 188 VAL A N 1
ATOM 1377 C CA . VAL A 1 188 ? 27.910 13.316 -10.071 1.00 15.49 188 VAL A CA 1
ATOM 1378 C C . VAL A 1 188 ? 26.800 14.114 -9.375 1.00 15.89 188 VAL A C 1
ATOM 1379 O O . VAL A 1 188 ? 25.709 13.585 -9.191 1.00 16.24 188 VAL A O 1
ATOM 1383 N N . GLU A 1 189 ? 27.013 15.402 -9.099 1.00 18.24 189 GLU A N 1
ATOM 1384 C CA . GLU A 1 189 ? 25.974 16.160 -8.356 1.00 16.99 189 GLU A CA 1
ATOM 1385 C C . GLU A 1 189 ? 24.652 16.190 -9.013 1.00 15.07 189 GLU A C 1
ATOM 1386 O O . GLU A 1 189 ? 23.636 15.901 -8.396 1.00 17.03 189 GLU A O 1
ATOM 1392 N N . GLU A 1 190 ? 24.640 16.468 -10.323 1.00 17.99 190 GLU A N 1
ATOM 1393 C CA . GLU A 1 190 ? 23.368 16.547 -11.013 1.00 17.54 190 GLU A CA 1
ATOM 1394 C C . GLU A 1 190 ? 22.642 15.225 -11.137 1.00 18.99 190 GLU A C 1
ATOM 1395 O O . GLU A 1 190 ? 21.403 15.167 -11.121 1.00 19.80 190 GLU A O 1
ATOM 1401 N N . GLU A 1 191 ? 23.416 14.146 -11.334 1.00 16.00 191 GLU A N 1
ATOM 1402 C CA . GLU A 1 191 ? 22.808 12.849 -11.483 1.00 14.96 191 GLU A CA 1
ATOM 1403 C C . GLU A 1 191 ? 22.291 12.334 -10.146 1.00 15.53 191 GLU A C 1
ATOM 1404 O O . GLU A 1 191 ? 21.291 11.629 -10.112 1.00 16.32 191 GLU A O 1
ATOM 1410 N N . LEU A 1 192 ? 22.931 12.763 -9.046 1.00 14.99 192 LEU A N 1
ATOM 1411 C CA . LEU A 1 192 ? 22.511 12.318 -7.701 1.00 15.84 192 LEU A CA 1
ATOM 1412 C C . LEU A 1 192 ? 21.340 13.105 -7.131 1.00 15.67 192 LEU A C 1
ATOM 1413 O O . LEU A 1 192 ? 20.488 12.547 -6.463 1.00 13.60 192 LEU A O 1
ATOM 1418 N N . ALA A 1 193 ? 21.265 14.385 -7.456 1.00 15.74 193 ALA A N 1
ATOM 1419 C CA . ALA A 1 193 ? 20.350 15.268 -6.699 1.00 15.74 193 ALA A CA 1
ATOM 1420 C C . ALA A 1 193 ? 18.870 14.777 -6.624 1.00 14.61 193 ALA A C 1
ATOM 1421 O O . ALA A 1 193 ? 18.244 14.864 -5.552 1.00 18.55 193 ALA A O 1
ATOM 1423 N N . PRO A 1 194 ? 18.273 14.319 -7.744 1.00 15.66 194 PRO A N 1
ATOM 1424 C CA . PRO A 1 194 ? 16.861 13.921 -7.721 1.00 15.02 194 PRO A CA 1
ATOM 1425 C C . PRO A 1 194 ? 16.689 12.406 -7.544 1.00 15.06 194 PRO A C 1
ATOM 1426 O O . PRO A 1 194 ? 15.554 11.914 -7.574 1.00 19.31 194 PRO A O 1
ATOM 1430 N N . LEU A 1 195 ? 17.769 11.735 -7.176 1.00 16.91 195 LEU A N 1
ATOM 1431 C CA . LEU A 1 195 ? 17.761 10.273 -7.247 1.00 16.20 195 LEU A CA 1
ATOM 1432 C C . LEU A 1 195 ? 17.034 9.536 -6.101 1.00 17.94 195 LEU A C 1
ATOM 1433 O O . LEU A 1 195 ? 16.329 8.553 -6.359 1.00 19.02 195 LEU A O 1
ATOM 1438 N N . PRO A 1 196 ? 17.175 9.976 -4.838 1.00 19.92 196 PRO A N 1
ATOM 1439 C CA . PRO A 1 196 ? 16.619 9.138 -3.763 1.00 17.52 196 PRO A CA 1
ATOM 1440 C C . PRO A 1 196 ? 15.115 8.781 -3.909 1.00 22.64 196 PRO A C 1
ATOM 1441 O O . PRO A 1 196 ? 14.756 7.657 -3.624 1.00 20.25 196 PRO A O 1
ATOM 1445 N N . PRO A 1 197 ? 14.233 9.692 -4.344 1.00 19.50 197 PRO A N 1
ATOM 1446 C CA . PRO A 1 197 ? 12.823 9.247 -4.417 1.00 23.63 197 PRO A CA 1
ATOM 1447 C C . PRO A 1 197 ? 12.591 8.194 -5.472 1.00 25.22 197 PRO A C 1
ATOM 1448 O O . PRO A 1 197 ? 11.741 7.332 -5.267 1.00 25.35 197 PRO A O 1
ATOM 1452 N N . ALA A 1 198 ? 13.413 8.177 -6.521 1.00 21.48 198 ALA A N 1
ATOM 1453 C CA . ALA A 1 198 ? 13.283 7.173 -7.552 1.00 19.39 198 ALA A CA 1
ATOM 1454 C C . ALA A 1 198 ? 13.805 5.861 -7.057 1.00 19.22 198 ALA A C 1
ATOM 1455 O O . ALA A 1 198 ? 13.224 4.824 -7.365 1.00 19.05 198 ALA A O 1
ATOM 1457 N N . LEU A 1 199 ? 14.906 5.889 -6.312 1.00 20.27 199 LEU A N 1
ATOM 1458 C CA . LEU A 1 199 ? 15.373 4.670 -5.715 1.00 17.60 199 LEU A CA 1
ATOM 1459 C C . LEU A 1 199 ? 14.316 4.029 -4.831 1.00 18.93 199 LEU A C 1
ATOM 1460 O O . LEU A 1 199 ? 14.134 2.811 -4.896 1.00 17.48 199 LEU A O 1
ATOM 1465 N N . GLU A 1 200 ? 13.603 4.824 -4.027 1.00 18.75 200 GLU A N 1
ATOM 1466 C CA . GLU A 1 200 ? 12.638 4.219 -3.139 1.00 18.52 200 GLU A CA 1
ATOM 1467 C C . GLU A 1 200 ? 11.546 3.503 -3.985 1.00 20.22 200 GLU A C 1
ATOM 1468 O O . GLU A 1 200 ? 11.029 2.465 -3.576 1.00 20.68 200 GLU A O 1
ATOM 1474 N N . ARG A 1 201 ? 11.149 4.054 -5.130 1.00 19.63 201 ARG A N 1
ATOM 1475 C CA . ARG A 1 201 ? 10.126 3.386 -5.966 1.00 15.15 201 ARG A CA 1
ATOM 1476 C C . ARG A 1 201 ? 10.573 2.075 -6.507 1.00 20.96 201 ARG A C 1
ATOM 1477 O O . ARG A 1 201 ? 9.743 1.219 -6.835 1.00 22.07 201 ARG A O 1
ATOM 1485 N N . LEU A 1 202 ? 11.896 1.880 -6.512 1.00 17.72 202 LEU A N 1
ATOM 1486 C CA . LEU A 1 202 ? 12.506 0.688 -7.085 1.00 16.32 202 LEU A CA 1
ATOM 1487 C C . LEU A 1 202 ? 12.875 -0.376 -6.045 1.00 18.76 202 LEU A C 1
ATOM 1488 O O . LEU A 1 202 ? 13.341 -1.466 -6.391 1.00 18.90 202 LEU A O 1
ATOM 1493 N N . GLY A 1 203 ? 12.712 -0.040 -4.769 1.00 16.39 203 GLY A N 1
ATOM 1494 C CA . GLY A 1 203 ? 13.136 -0.887 -3.676 1.00 15.85 203 GLY A CA 1
ATOM 1495 C C . GLY A 1 203 ? 14.555 -0.607 -3.243 1.00 17.36 203 GLY A C 1
ATOM 1496 O O . GLY A 1 203 ? 15.155 -1.412 -2.549 1.00 19.89 203 GLY A O 1
ATOM 1497 N N . GLY A 1 204 ? 15.122 0.530 -3.671 1.00 16.53 204 GLY A N 1
ATOM 1498 C CA . GLY A 1 204 ? 16.514 0.846 -3.425 1.00 16.47 204 GLY A CA 1
ATOM 1499 C C . GLY A 1 204 ? 16.660 1.966 -2.410 1.00 15.83 204 GLY A C 1
ATOM 1500 O O . GLY A 1 204 ? 15.704 2.668 -2.044 1.00 18.67 204 GLY A O 1
ATOM 1501 N N . ARG A 1 205 ? 17.907 2.141 -1.997 1.00 16.38 205 ARG A N 1
ATOM 1502 C CA . ARG A 1 205 ? 18.307 3.337 -1.327 1.00 15.80 205 ARG A CA 1
ATOM 1503 C C . ARG A 1 205 ? 19.768 3.661 -1.627 1.00 18.17 205 ARG A C 1
ATOM 1504 O O . ARG A 1 205 ? 20.575 2.803 -1.995 1.00 17.97 205 ARG A O 1
ATOM 1512 N N . LEU A 1 206 ? 20.119 4.920 -1.518 1.00 15.30 206 LEU A N 1
ATOM 1513 C CA . LEU A 1 206 ? 21.470 5.367 -1.839 1.00 15.26 206 LEU A CA 1
ATOM 1514 C C . LEU A 1 206 ? 22.403 5.000 -0.712 1.00 17.80 206 LEU A C 1
ATOM 1515 O O . LEU A 1 206 ? 22.108 5.282 0.477 1.00 20.25 206 LEU A O 1
ATOM 1520 N N . GLY A 1 207 ? 23.462 4.292 -1.060 1.00 15.67 207 GLY A N 1
ATOM 1521 C CA . GLY A 1 207 ? 24.530 4.033 -0.105 1.00 15.55 207 GLY A CA 1
ATOM 1522 C C . GLY A 1 207 ? 25.628 5.051 -0.295 1.00 16.55 207 GLY A C 1
ATOM 1523 O O . GLY A 1 207 ? 25.392 6.222 -0.618 1.00 16.87 207 GLY A O 1
ATOM 1524 N N A GLU A 1 208 ? 26.855 4.569 -0.186 0.33 19.43 208 GLU A N 1
ATOM 1525 N N B GLU A 1 208 ? 26.858 4.641 -0.043 0.67 14.21 208 GLU A N 1
ATOM 1526 C CA A GLU A 1 208 ? 27.995 5.452 -0.111 0.33 14.69 208 GLU A CA 1
ATOM 1527 C CA B GLU A 1 208 ? 27.983 5.562 -0.092 0.67 17.00 208 GLU A CA 1
ATOM 1528 C C A GLU A 1 208 ? 28.417 5.962 -1.515 0.33 30.99 208 GLU A C 1
ATOM 1529 C C B GLU A 1 208 ? 28.235 6.036 -1.498 0.67 11.83 208 GLU A C 1
ATOM 1530 O O A GLU A 1 208 ? 28.344 5.240 -2.526 0.33 12.62 208 GLU A O 1
ATOM 1531 O O B GLU A 1 208 ? 27.894 5.342 -2.492 0.67 12.42 208 GLU A O 1
ATOM 1542 N N . VAL A 1 209 ? 28.756 7.237 -1.597 1.00 15.64 209 VAL A N 1
ATOM 1543 C CA . VAL A 1 209 ? 29.331 7.783 -2.808 1.00 14.24 209 VAL A CA 1
ATOM 1544 C C . VAL A 1 209 ? 30.810 8.001 -2.537 1.00 15.22 209 VAL A C 1
ATOM 1545 O O . VAL A 1 209 ? 31.170 8.959 -1.825 1.00 16.53 209 VAL A O 1
ATOM 1549 N N . LEU A 1 210 ? 31.690 7.111 -3.047 1.00 13.72 210 LEU A N 1
ATOM 1550 C CA . LEU A 1 210 ? 33.124 7.201 -2.761 1.00 14.23 210 LEU A CA 1
ATOM 1551 C C . LEU A 1 210 ? 33.832 7.953 -3.839 1.00 14.96 210 LEU A C 1
ATOM 1552 O O . LEU A 1 210 ? 33.820 7.549 -5.002 1.00 14.44 210 LEU A O 1
ATOM 1557 N N . ALA A 1 211 ? 34.490 9.037 -3.468 1.00 16.96 211 ALA A N 1
ATOM 1558 C CA . ALA A 1 211 ? 35.347 9.775 -4.370 1.00 15.80 211 ALA A CA 1
ATOM 1559 C C . ALA A 1 211 ? 36.757 9.175 -4.312 1.00 16.10 211 ALA A C 1
ATOM 1560 O O . ALA A 1 211 ? 37.275 8.837 -3.227 1.00 18.74 211 ALA A O 1
ATOM 1562 N N . LEU A 1 212 ? 37.380 9.020 -5.464 1.00 17.59 212 LEU A N 1
ATOM 1563 C CA . LEU A 1 212 ? 38.726 8.487 -5.467 1.00 17.56 212 LEU A CA 1
ATOM 1564 C C . LEU A 1 212 ? 39.452 8.997 -6.692 1.00 18.74 212 LEU A C 1
ATOM 1565 O O . LEU A 1 212 ? 38.867 9.575 -7.613 1.00 22.39 212 LEU A O 1
ATOM 1570 N N . GLN A 1 213 ? 40.765 8.791 -6.755 1.00 23.54 213 GLN A N 1
ATOM 1571 C CA . GLN A 1 213 ? 41.508 9.267 -7.921 1.00 29.33 213 GLN A CA 1
ATOM 1572 C C . GLN A 1 213 ? 42.091 8.079 -8.681 1.00 19.43 213 GLN A C 1
ATOM 1573 O O . GLN A 1 213 ? 42.490 7.097 -8.076 1.00 28.03 213 GLN A O 1
ATOM 1579 N N . LEU A 1 214 ? 42.022 8.108 -10.003 1.00 22.53 214 LEU A N 1
ATOM 1580 C CA . LEU A 1 214 ? 42.502 6.966 -10.773 1.00 20.44 214 LEU A CA 1
ATOM 1581 C C . LEU A 1 214 ? 44.008 6.884 -10.631 1.00 19.48 214 LEU A C 1
ATOM 1582 O O . LEU A 1 214 ? 44.688 7.892 -10.771 1.00 21.95 214 LEU A O 1
ATOM 1587 N N . PRO A 1 215 ? 44.545 5.667 -10.397 1.00 21.46 215 PRO A N 1
ATOM 1588 C CA . PRO A 1 215 ? 46.004 5.583 -10.223 1.00 26.40 215 PRO A CA 1
ATOM 1589 C C . PRO A 1 215 ? 46.935 6.150 -11.269 1.00 32.27 215 PRO A C 1
ATOM 1590 O O . PRO A 1 215 ? 47.944 6.653 -10.889 1.00 34.80 215 PRO A O 1
ATOM 1594 N N . LEU A 1 216 ? 46.822 6.123 -12.552 1.00 33.47 216 LEU A N 1
ATOM 1595 C CA . LEU A 1 216 ? 48.210 6.707 -12.897 1.00 28.44 216 LEU A CA 1
ATOM 1596 C C . LEU A 1 216 ? 48.153 8.175 -13.292 1.00 32.45 216 LEU A C 1
ATOM 1597 O O . LEU A 1 216 ? 49.088 8.967 -13.161 1.00 36.06 216 LEU A O 1
ATOM 1602 N N . SER A 1 217 ? 46.950 8.546 -13.636 1.00 27.48 217 SER A N 1
ATOM 1603 C CA . SER A 1 217 ? 46.606 9.779 -14.311 1.00 24.10 217 SER A CA 1
ATOM 1604 C C . SER A 1 217 ? 46.044 10.807 -13.326 1.00 45.73 217 SER A C 1
ATOM 1605 O O . SER A 1 217 ? 45.965 11.998 -13.641 1.00 40.20 217 SER A O 1
ATOM 1608 N N . GLY A 1 218 ? 45.603 10.341 -12.161 1.00 26.26 218 GLY A N 1
ATOM 1609 C CA . GLY A 1 218 ? 44.941 11.180 -11.168 1.00 25.70 218 GLY A CA 1
ATOM 1610 C C . GLY A 1 218 ? 43.502 11.660 -11.508 1.00 34.52 218 GLY A C 1
ATOM 1611 O O . GLY A 1 218 ? 42.966 12.486 -10.772 1.00 34.44 218 GLY A O 1
ATOM 1612 N N . GLU A 1 219 ? 42.857 11.151 -12.560 1.00 23.86 219 GLU A N 1
ATOM 1613 C CA . GLU A 1 219 ? 41.512 11.612 -12.900 1.00 24.54 219 GLU A CA 1
ATOM 1614 C C . GLU A 1 219 ? 40.511 11.296 -11.765 1.00 25.17 219 GLU A C 1
ATOM 1615 O O . GLU A 1 219 ? 40.575 10.264 -11.076 1.00 21.39 219 GLU A O 1
ATOM 1621 N N . ALA A 1 220 ? 39.554 12.183 -11.610 1.00 21.36 220 ALA A N 1
ATOM 1622 C CA . ALA A 1 220 ? 38.592 12.010 -10.544 1.00 22.78 220 ALA A CA 1
ATOM 1623 C C . ALA A 1 220 ? 37.569 10.973 -10.912 1.00 18.53 220 ALA A C 1
ATOM 1624 O O . ALA A 1 220 ? 37.134 10.938 -12.038 1.00 21.26 220 ALA A O 1
ATOM 1626 N N . ARG A 1 221 ? 37.173 10.151 -9.938 1.00 17.01 221 ARG A N 1
ATOM 1627 C CA . ARG A 1 221 ? 36.158 9.116 -10.146 1.00 16.23 221 ARG A CA 1
ATOM 1628 C C . ARG A 1 221 ? 35.204 9.056 -8.965 1.00 16.65 221 ARG A C 1
ATOM 1629 O O . ARG A 1 221 ? 35.564 9.445 -7.849 1.00 18.41 221 ARG A O 1
ATOM 1637 N N . HIS A 1 222 ? 33.999 8.525 -9.153 1.00 13.96 222 HIS A N 1
ATOM 1638 C CA . HIS A 1 222 ? 33.105 8.263 -7.998 1.00 13.66 222 HIS A CA 1
ATOM 1639 C C . HIS A 1 222 ? 32.523 6.876 -8.158 1.00 14.30 222 HIS A C 1
ATOM 1640 O O . HIS A 1 222 ? 32.133 6.508 -9.258 1.00 15.03 222 HIS A O 1
ATOM 1647 N N . LEU A 1 223 ? 32.471 6.097 -7.084 1.00 12.08 223 LEU A N 1
ATOM 1648 C CA . LEU A 1 223 ? 31.720 4.847 -7.072 1.00 10.85 223 LEU A CA 1
ATOM 1649 C C . LEU A 1 223 ? 30.428 5.099 -6.315 1.00 11.49 223 LEU A C 1
ATOM 1650 O O . LEU A 1 223 ? 30.462 5.526 -5.141 1.00 13.55 223 LEU A O 1
ATOM 1655 N N . VAL A 1 224 ? 29.279 4.898 -6.955 1.00 10.91 224 VAL A N 1
ATOM 1656 C CA . VAL A 1 224 ? 27.977 5.177 -6.363 1.00 11.58 224 VAL A CA 1
ATOM 1657 C C . VAL A 1 224 ? 27.354 3.855 -5.952 1.00 12.90 224 VAL A C 1
ATOM 1658 O O . VAL A 1 224 ? 27.072 3.022 -6.799 1.00 11.72 224 VAL A O 1
ATOM 1662 N N . VAL A 1 225 ? 27.147 3.633 -4.651 1.00 12.34 225 VAL A N 1
ATOM 1663 C CA . VAL A 1 225 ? 26.558 2.388 -4.192 1.00 11.62 225 VAL A CA 1
ATOM 1664 C C . VAL A 1 225 ? 25.059 2.523 -4.086 1.00 13.27 225 VAL A C 1
ATOM 1665 O O . VAL A 1 225 ? 24.537 3.493 -3.497 1.00 14.87 225 VAL A O 1
ATOM 1669 N N . LEU A 1 226 ? 24.348 1.579 -4.687 1.00 12.18 226 LEU A N 1
ATOM 1670 C CA . LEU A 1 226 ? 22.906 1.454 -4.578 1.00 12.78 226 LEU A CA 1
ATOM 1671 C C . LEU A 1 226 ? 22.608 0.213 -3.752 1.00 15.09 226 LEU A C 1
ATOM 1672 O O . LEU A 1 226 ? 22.967 -0.893 -4.115 1.00 19.24 226 LEU A O 1
ATOM 1677 N N . GLU A 1 227 ? 21.893 0.388 -2.637 1.00 14.19 227 GLU A N 1
ATOM 1678 C CA . GLU A 1 227 ? 21.579 -0.707 -1.758 1.00 15.93 227 GLU A CA 1
ATOM 1679 C C . GLU A 1 227 ? 20.184 -1.192 -2.110 1.00 15.25 227 GLU A C 1
ATOM 1680 O O . GLU A 1 227 ? 19.300 -0.391 -2.418 1.00 16.12 227 GLU A O 1
ATOM 1686 N N . LYS A 1 228 ? 19.977 -2.499 -2.099 1.00 16.50 228 LYS A N 1
ATOM 1687 C CA . LYS A 1 228 ? 18.644 -3.038 -2.331 1.00 15.85 228 LYS A CA 1
ATOM 1688 C C . LYS A 1 228 ? 17.927 -3.275 -0.997 1.00 17.97 228 LYS A C 1
ATOM 1689 O O . LYS A 1 228 ? 18.325 -4.147 -0.261 1.00 18.26 228 LYS A O 1
ATOM 1695 N N . THR A 1 229 ? 16.876 -2.524 -0.707 1.00 16.85 229 THR A N 1
ATOM 1696 C CA . THR A 1 229 ? 16.290 -2.674 0.612 1.00 19.68 229 THR A CA 1
ATOM 1697 C C . THR A 1 229 ? 14.960 -3.372 0.657 1.00 23.74 229 THR A C 1
ATOM 1698 O O . THR A 1 229 ? 14.559 -3.802 1.754 1.00 22.77 229 THR A O 1
ATOM 1702 N N . ALA A 1 230 ? 14.265 -3.442 -0.482 1.00 19.84 230 ALA A N 1
ATOM 1703 C CA . ALA A 1 230 ? 12.973 -4.083 -0.558 1.00 18.94 230 ALA A CA 1
ATOM 1704 C C . ALA A 1 230 ? 12.724 -4.590 -1.960 1.00 23.17 230 ALA A C 1
ATOM 1705 O O . ALA A 1 230 ? 13.351 -4.080 -2.896 1.00 19.91 230 ALA A O 1
ATOM 1707 N N . PRO A 1 231 ? 11.755 -5.527 -2.136 1.00 21.72 231 PRO A N 1
ATOM 1708 C CA . PRO A 1 231 ? 11.554 -6.075 -3.476 1.00 21.69 231 PRO A CA 1
ATOM 1709 C C . PRO A 1 231 ? 11.157 -4.997 -4.492 1.00 23.56 231 PRO A C 1
ATOM 1710 O O . PRO A 1 231 ? 10.418 -4.043 -4.145 1.00 27.77 231 PRO A O 1
ATOM 1714 N N . THR A 1 232 ? 11.613 -5.163 -5.737 1.00 19.67 232 THR A N 1
ATOM 1715 C CA . THR A 1 232 ? 11.223 -4.222 -6.769 1.00 18.04 232 THR A CA 1
ATOM 1716 C C . THR A 1 232 ? 9.803 -4.487 -7.208 1.00 20.72 232 THR A C 1
ATOM 1717 O O . THR A 1 232 ? 9.464 -5.626 -7.528 1.00 20.03 232 THR A O 1
ATOM 1721 N N . PRO A 1 233 ? 8.954 -3.465 -7.215 1.00 19.20 233 PRO A N 1
ATOM 1722 C CA . PRO A 1 233 ? 7.580 -3.630 -7.714 1.00 20.78 233 PRO A CA 1
ATOM 1723 C C . PRO A 1 233 ? 7.548 -4.132 -9.154 1.00 23.88 233 PRO A C 1
ATOM 1724 O O . PRO A 1 233 ? 8.444 -3.853 -9.981 1.00 19.73 233 PRO A O 1
ATOM 1728 N N . PRO A 1 234 ? 6.509 -4.893 -9.504 1.00 23.77 234 PRO A N 1
ATOM 1729 C CA . PRO A 1 234 ? 6.464 -5.540 -10.816 1.00 24.81 234 PRO A CA 1
ATOM 1730 C C . PRO A 1 234 ? 6.488 -4.548 -11.969 1.00 27.00 234 PRO A C 1
ATOM 1731 O O . PRO A 1 234 ? 6.772 -4.900 -13.099 1.00 24.40 234 PRO A O 1
ATOM 1735 N N . ALA A 1 235 ? 6.208 -3.290 -11.687 1.00 24.82 235 ALA A N 1
ATOM 1736 C CA . ALA A 1 235 ? 6.231 -2.357 -12.800 1.00 21.88 235 ALA A CA 1
ATOM 1737 C C . ALA A 1 235 ? 7.630 -2.152 -13.413 1.00 23.30 235 ALA A C 1
ATOM 1738 O O . ALA A 1 235 ? 7.777 -1.713 -14.548 1.00 23.86 235 ALA A O 1
ATOM 1740 N N . TYR A 1 236 ? 8.658 -2.490 -12.659 1.00 20.81 236 TYR A N 1
ATOM 1741 C CA . TYR A 1 236 ? 9.978 -2.193 -13.137 1.00 18.42 236 TYR A CA 1
ATOM 1742 C C . TYR A 1 236 ? 10.832 -3.445 -13.327 1.00 20.46 236 TYR A C 1
ATOM 1743 O O . TYR A 1 236 ? 10.601 -4.446 -12.632 1.00 21.35 236 TYR A O 1
ATOM 1752 N N . PRO A 1 237 ? 11.797 -3.398 -14.256 1.00 18.19 237 PRO A N 1
ATOM 1753 C CA . PRO A 1 237 ? 11.994 -2.247 -15.158 1.00 19.07 237 PRO A CA 1
ATOM 1754 C C . PRO A 1 237 ? 10.959 -2.161 -16.281 1.00 19.60 237 PRO A C 1
ATOM 1755 O O . PRO A 1 237 ? 10.362 -3.154 -16.712 1.00 23.73 237 PRO A O 1
ATOM 1759 N N . ARG A 1 238 ? 10.782 -0.969 -16.792 1.00 15.84 238 ARG A N 1
ATOM 1760 C CA . ARG A 1 238 ? 9.843 -0.822 -17.911 1.00 16.65 238 ARG A CA 1
ATOM 1761 C C . ARG A 1 238 ? 10.473 -1.392 -19.196 1.00 24.75 238 ARG A C 1
ATOM 1762 O O . ARG A 1 238 ? 11.649 -1.781 -19.212 1.00 22.76 238 ARG A O 1
ATOM 1770 N N . ARG A 1 239 ? 9.719 -1.378 -20.303 1.00 22.69 239 ARG A N 1
ATOM 1771 C CA . ARG A 1 239 ? 10.182 -2.020 -21.508 1.00 21.83 239 ARG A CA 1
ATOM 1772 C C . ARG A 1 239 ? 11.359 -1.348 -22.117 1.00 21.92 239 ARG A C 1
ATOM 1773 O O . ARG A 1 239 ? 11.639 -0.150 -21.848 1.00 22.33 239 ARG A O 1
ATOM 1781 N N . PRO A 1 240 ? 12.071 -2.089 -22.926 1.00 20.24 240 PRO A N 1
ATOM 1782 C CA . PRO A 1 240 ? 13.279 -1.587 -23.566 1.00 18.97 240 PRO A CA 1
ATOM 1783 C C . PRO A 1 240 ? 13.032 -0.222 -24.195 1.00 25.55 240 PRO A C 1
ATOM 1784 O O . PRO A 1 240 ? 12.050 0.033 -24.926 1.00 24.31 240 PRO A O 1
ATOM 1788 N N . GLY A 1 241 ? 13.905 0.694 -23.791 1.00 28.11 241 GLY A N 1
ATOM 1789 C CA . GLY A 1 241 ? 13.864 2.042 -24.282 1.00 23.50 241 GLY A CA 1
ATOM 1790 C C . GLY A 1 241 ? 13.036 3.006 -23.447 1.00 30.25 241 GLY A C 1
ATOM 1791 O O . GLY A 1 241 ? 13.237 4.218 -23.540 1.00 27.23 241 GLY A O 1
ATOM 1792 N N . VAL A 1 242 ? 12.132 2.472 -22.632 1.00 22.51 242 VAL A N 1
ATOM 1793 C CA . VAL A 1 242 ? 11.257 3.331 -21.855 1.00 21.62 242 VAL A CA 1
ATOM 1794 C C . VAL A 1 242 ? 11.909 4.008 -20.644 1.00 22.91 242 VAL A C 1
ATOM 1795 O O . VAL A 1 242 ? 11.634 5.164 -20.393 1.00 23.98 242 VAL A O 1
ATOM 1799 N N . PRO A 1 243 ? 12.783 3.305 -19.891 1.00 21.02 243 PRO A N 1
ATOM 1800 C CA . PRO A 1 243 ? 13.514 4.028 -18.864 1.00 20.05 243 PRO A CA 1
ATOM 1801 C C . PRO A 1 243 ? 14.348 5.167 -19.403 1.00 21.41 243 PRO A C 1
ATOM 1802 O O . PRO A 1 243 ? 14.340 6.283 -18.872 1.00 21.23 243 PRO A O 1
ATOM 1806 N N . GLU A 1 244 ? 14.947 4.923 -20.554 1.00 21.50 244 GLU A N 1
ATOM 1807 C CA . GLU A 1 244 ? 15.694 5.976 -21.168 1.00 21.20 244 GLU A CA 1
ATOM 1808 C C . GLU A 1 244 ? 14.840 7.148 -21.584 1.00 20.66 244 GLU A C 1
ATOM 1809 O O . GLU A 1 244 ? 15.225 8.272 -21.313 1.00 25.07 244 GLU A O 1
ATOM 1815 N N . ARG A 1 245 ? 13.671 6.914 -22.225 1.00 22.03 245 ARG A N 1
ATOM 1816 C CA . ARG A 1 245 ? 12.910 8.055 -22.692 1.00 19.83 245 ARG A CA 1
ATOM 1817 C C . ARG A 1 245 ? 11.967 8.738 -21.676 1.00 22.55 245 ARG A C 1
ATOM 1818 O O . ARG A 1 245 ? 11.633 9.908 -21.824 1.00 25.17 245 ARG A O 1
ATOM 1826 N N . HIS A 1 246 ? 11.636 8.039 -20.598 1.00 21.90 246 HIS A N 1
ATOM 1827 C CA . HIS A 1 246 ? 10.790 8.616 -19.534 1.00 22.86 246 HIS A CA 1
ATOM 1828 C C . HIS A 1 246 ? 11.433 8.230 -18.200 1.00 19.53 246 HIS A C 1
ATOM 1829 O O . HIS A 1 246 ? 10.855 7.504 -17.391 1.00 21.53 246 HIS A O 1
ATOM 1836 N N . PRO A 1 247 ? 12.642 8.730 -17.948 1.00 19.30 247 PRO A N 1
ATOM 1837 C CA . PRO A 1 247 ? 13.327 8.330 -16.713 1.00 19.54 247 PRO A CA 1
ATOM 1838 C C . PRO A 1 247 ? 12.559 8.724 -15.441 1.00 21.44 247 PRO A C 1
ATOM 1839 O O . PRO A 1 247 ? 11.771 9.689 -15.456 1.00 20.28 247 PRO A O 1
ATOM 1843 N N . LEU A 1 248 ? 12.818 7.994 -14.341 1.00 17.64 248 LEU A N 1
ATOM 1844 C CA . LEU A 1 248 ? 12.129 8.224 -13.086 1.00 17.56 248 LEU A CA 1
ATOM 1845 C C . LEU A 1 248 ? 12.584 9.478 -12.429 1.00 20.33 248 LEU A C 1
ATOM 1846 O O . LEU A 1 248 ? 11.922 9.927 -11.502 1.00 23.67 248 LEU A O 1
ATOM 1851 N N . CYS A 1 249 ? 13.699 10.041 -12.898 1.00 19.29 249 CYS A N 1
ATOM 1852 C CA . CYS A 1 249 ? 14.140 11.357 -12.398 1.00 21.10 249 CYS A CA 1
ATOM 1853 C C . CYS A 1 249 ? 15.120 11.989 -13.380 1.00 22.79 249 CYS A C 1
ATOM 1854 O O . CYS A 1 249 ? 15.639 13.112 -13.190 1.00 21.92 249 CYS A O 1
ATOM 1858 N N . MET B 1 1 ? 11.717 2.334 19.048 1.00 19.90 1 MET B N 1
ATOM 1859 C CA . MET B 1 1 ? 12.593 1.243 18.491 1.00 20.32 1 MET B CA 1
ATOM 1860 C C . MET B 1 1 ? 13.898 0.978 19.263 1.00 18.85 1 MET B C 1
ATOM 1861 O O . MET B 1 1 ? 14.380 1.832 20.043 1.00 20.37 1 MET B O 1
ATOM 1866 N N . PHE B 1 2 ? 14.604 -0.151 18.977 1.00 21.82 2 PHE B N 1
ATOM 1867 C CA . PHE B 1 2 ? 15.879 -0.630 19.582 1.00 18.58 2 PHE B CA 1
ATOM 1868 C C . PHE B 1 2 ? 15.848 -0.595 21.143 1.00 19.74 2 PHE B C 1
ATOM 1869 O O . PHE B 1 2 ? 16.841 -0.249 21.786 1.00 21.21 2 PHE B O 1
ATOM 1888 N N . GLY B 1 4 ? 15.456 -3.480 23.157 1.00 25.16 4 GLY B N 1
ATOM 1889 C CA . GLY B 1 4 ? 15.814 -4.770 23.705 1.00 24.42 4 GLY B CA 1
ATOM 1890 C C . GLY B 1 4 ? 17.179 -4.762 24.409 1.00 30.88 4 GLY B C 1
ATOM 1891 O O . GLY B 1 4 ? 18.184 -4.159 23.937 1.00 28.07 4 GLY B O 1
ATOM 1892 N N . LYS B 1 5 ? 17.250 -5.444 25.555 1.00 32.32 5 LYS B N 1
ATOM 1893 C CA . LYS B 1 5 ? 18.455 -5.366 26.353 1.00 31.39 5 LYS B CA 1
ATOM 1894 C C . LYS B 1 5 ? 19.183 -6.724 26.341 1.00 42.73 5 LYS B C 1
ATOM 1895 O O . LYS B 1 5 ? 18.658 -7.728 25.866 1.00 35.46 5 LYS B O 1
ATOM 1901 N N . HIS B 1 6 ? 20.404 -6.764 26.847 1.00 32.83 6 HIS B N 1
ATOM 1902 C CA . HIS B 1 6 ? 21.113 -8.045 26.837 1.00 37.40 6 HIS B CA 1
ATOM 1903 C C . HIS B 1 6 ? 21.937 -8.157 28.107 1.00 58.39 6 HIS B C 1
ATOM 1904 O O . HIS B 1 6 ? 22.675 -7.235 28.459 1.00 62.07 6 HIS B O 1
ATOM 1911 N N . PRO B 1 7 ? 21.822 -9.274 28.825 1.00 46.84 7 PRO B N 1
ATOM 1912 C CA . PRO B 1 7 ? 22.554 -9.257 30.097 1.00 44.09 7 PRO B CA 1
ATOM 1913 C C . PRO B 1 7 ? 24.086 -9.375 29.918 1.00 69.19 7 PRO B C 1
ATOM 1914 O O . PRO B 1 7 ? 24.830 -8.782 30.703 1.00 76.23 7 PRO B O 1
ATOM 1918 N N . GLY B 1 8 ? 24.542 -10.084 28.886 1.00 48.45 8 GLY B N 1
ATOM 1919 C CA . GLY B 1 8 ? 25.967 -10.282 28.636 1.00 52.79 8 GLY B CA 1
ATOM 1920 C C . GLY B 1 8 ? 26.278 -10.223 27.149 1.00 52.14 8 GLY B C 1
ATOM 1921 O O . GLY B 1 8 ? 26.421 -11.259 26.488 1.00 32.99 8 GLY B O 1
ATOM 1922 N N . GLY B 1 9 ? 26.284 -9.017 26.586 1.00 37.62 9 GLY B N 1
ATOM 1923 C CA . GLY B 1 9 ? 26.435 -8.906 25.153 1.00 28.63 9 GLY B CA 1
ATOM 1924 C C . GLY B 1 9 ? 25.841 -7.612 24.647 1.00 28.82 9 GLY B C 1
ATOM 1925 O O . GLY B 1 9 ? 25.439 -6.765 25.438 1.00 28.13 9 GLY B O 1
ATOM 1926 N N . LEU B 1 10 ? 25.930 -7.430 23.337 1.00 25.11 10 LEU B N 1
ATOM 1927 C CA . LEU B 1 10 ? 25.391 -6.238 22.711 1.00 25.75 10 LEU B CA 1
ATOM 1928 C C . LEU B 1 10 ? 23.872 -6.174 22.832 1.00 24.09 10 LEU B C 1
ATOM 1929 O O . LEU B 1 10 ? 23.193 -7.103 22.482 1.00 22.23 10 LEU B O 1
ATOM 1934 N N . SER B 1 11 ? 23.359 -4.983 23.147 1.00 21.58 11 SER B N 1
ATOM 1935 C CA . SER B 1 11 ? 21.927 -4.709 23.195 1.00 18.32 11 SER B CA 1
ATOM 1936 C C . SER B 1 11 ? 21.331 -4.633 21.777 1.00 25.90 11 SER B C 1
ATOM 1937 O O . SER B 1 11 ? 22.063 -4.669 20.800 1.00 21.36 11 SER B O 1
ATOM 1940 N N . GLU B 1 12 ? 20.017 -4.536 21.645 1.00 22.38 12 GLU B N 1
ATOM 1941 C CA . GLU B 1 12 ? 19.436 -4.385 20.345 1.00 19.63 12 GLU B CA 1
ATOM 1942 C C . GLU B 1 12 ? 20.006 -3.132 19.687 1.00 27.65 12 GLU B C 1
ATOM 1943 O O . GLU B 1 12 ? 20.315 -3.127 18.491 1.00 21.73 12 GLU B O 1
ATOM 1949 N N . ARG B 1 13 ? 20.169 -2.073 20.460 1.00 21.02 13 ARG B N 1
ATOM 1950 C CA . ARG B 1 13 ? 20.638 -0.818 19.886 1.00 21.14 13 ARG B CA 1
ATOM 1951 C C . ARG B 1 13 ? 22.113 -0.992 19.475 1.00 21.78 13 ARG B C 1
ATOM 1952 O O . ARG B 1 13 ? 22.522 -0.535 18.409 1.00 19.85 13 ARG B O 1
ATOM 1960 N N . GLY B 1 14 ? 22.905 -1.635 20.317 1.00 19.49 14 GLY B N 1
ATOM 1961 C CA . GLY B 1 14 ? 24.304 -1.842 19.966 1.00 19.84 14 GLY B CA 1
ATOM 1962 C C . GLY B 1 14 ? 24.507 -2.704 18.722 1.00 21.33 14 GLY B C 1
ATOM 1963 O O . GLY B 1 14 ? 25.394 -2.416 17.901 1.00 19.04 14 GLY B O 1
ATOM 1964 N N A ARG B 1 15 ? 23.706 -3.761 18.586 0.59 19.19 15 ARG B N 1
ATOM 1965 N N B ARG B 1 15 ? 23.744 -3.796 18.584 0.41 21.70 15 ARG B N 1
ATOM 1966 C CA A ARG B 1 15 ? 23.704 -4.587 17.392 0.59 20.11 15 ARG B CA 1
ATOM 1967 C CA B ARG B 1 15 ? 23.800 -4.575 17.342 0.41 24.79 15 ARG B CA 1
ATOM 1968 C C A ARG B 1 15 ? 23.370 -3.746 16.174 0.59 16.32 15 ARG B C 1
ATOM 1969 C C B ARG B 1 15 ? 23.429 -3.681 16.161 0.41 29.73 15 ARG B C 1
ATOM 1970 O O A ARG B 1 15 ? 24.008 -3.867 15.133 0.59 16.72 15 ARG B O 1
ATOM 1971 O O B ARG B 1 15 ? 24.118 -3.678 15.138 0.41 23.93 15 ARG B O 1
ATOM 1986 N N . ALA B 1 16 ? 22.328 -2.931 16.277 1.00 17.62 16 ALA B N 1
ATOM 1987 C CA . ALA B 1 16 ? 21.897 -2.114 15.153 1.00 15.29 16 ALA B CA 1
ATOM 1988 C C . ALA B 1 16 ? 22.989 -1.088 14.794 1.00 17.99 16 ALA B C 1
ATOM 1989 O O . ALA B 1 16 ? 23.239 -0.870 13.602 1.00 19.79 16 ALA B O 1
ATOM 1991 N N . LEU B 1 17 ? 23.626 -0.473 15.797 1.00 17.92 17 LEU B N 1
ATOM 1992 C CA . LEU B 1 17 ? 24.706 0.490 15.498 1.00 17.87 17 LEU B CA 1
ATOM 1993 C C . LEU B 1 17 ? 25.827 -0.217 14.730 1.00 18.03 17 LEU B C 1
ATOM 1994 O O . LEU B 1 17 ? 26.372 0.319 13.749 1.00 16.89 17 LEU B O 1
ATOM 1999 N N . LEU B 1 18 ? 26.204 -1.399 15.215 1.00 14.61 18 LEU B N 1
ATOM 2000 C CA . LEU B 1 18 ? 27.256 -2.152 14.546 1.00 16.61 18 LEU B CA 1
ATOM 2001 C C . LEU B 1 18 ? 26.898 -2.481 13.088 1.00 18.56 18 LEU B C 1
ATOM 2002 O O . LEU B 1 18 ? 27.726 -2.288 12.192 1.00 15.50 18 LEU B O 1
ATOM 2007 N N . LEU B 1 19 ? 25.667 -2.945 12.856 1.00 16.91 19 LEU B N 1
ATOM 2008 C CA . LEU B 1 19 ? 25.272 -3.278 11.497 1.00 18.92 19 LEU B CA 1
ATOM 2009 C C . LEU B 1 19 ? 25.297 -2.044 10.607 1.00 17.62 19 LEU B C 1
ATOM 2010 O O . LEU B 1 19 ? 25.690 -2.128 9.435 1.00 18.13 19 LEU B O 1
ATOM 2015 N N . GLU B 1 20 ? 24.782 -0.931 11.136 1.00 18.21 20 GLU B N 1
ATOM 2016 C CA . GLU B 1 20 ? 24.676 0.294 10.358 1.00 16.85 20 GLU B CA 1
ATOM 2017 C C . GLU B 1 20 ? 26.053 0.826 10.021 1.00 15.76 20 GLU B C 1
ATOM 2018 O O . GLU B 1 20 ? 26.298 1.267 8.896 1.00 16.80 20 GLU B O 1
ATOM 2024 N N . GLY B 1 21 ? 26.942 0.823 11.013 1.00 15.80 21 GLY B N 1
ATOM 2025 C CA . GLY B 1 21 ? 28.292 1.325 10.773 1.00 19.10 21 GLY B CA 1
ATOM 2026 C C . GLY B 1 21 ? 29.010 0.404 9.800 1.00 16.17 21 GLY B C 1
ATOM 2027 O O . GLY B 1 21 ? 29.774 0.857 8.939 1.00 15.30 21 GLY B O 1
ATOM 2028 N N . GLY B 1 22 ? 28.796 -0.903 9.954 1.00 16.39 22 GLY B N 1
ATOM 2029 C CA . GLY B 1 22 ? 29.338 -1.850 9.002 1.00 15.28 22 GLY B CA 1
ATOM 2030 C C . GLY B 1 22 ? 28.898 -1.579 7.575 1.00 20.38 22 GLY B C 1
ATOM 2031 O O . GLY B 1 22 ? 29.707 -1.561 6.646 1.00 16.70 22 GLY B O 1
ATOM 2032 N N . LYS B 1 23 ? 27.608 -1.368 7.380 1.00 18.18 23 LYS B N 1
ATOM 2033 C CA . LYS B 1 23 ? 27.130 -1.088 6.031 1.00 16.41 23 LYS B CA 1
ATOM 2034 C C . LYS B 1 23 ? 27.745 0.189 5.428 1.00 16.42 23 LYS B C 1
ATOM 2035 O O . LYS B 1 23 ? 28.078 0.286 4.220 1.00 16.70 23 LYS B O 1
ATOM 2041 N N . ALA B 1 24 ? 27.935 1.202 6.278 1.00 15.52 24 ALA B N 1
ATOM 2042 C CA . ALA B 1 24 ? 28.652 2.352 5.815 1.00 15.05 24 ALA B CA 1
ATOM 2043 C C . ALA B 1 24 ? 30.091 2.072 5.297 1.00 17.06 24 ALA B C 1
ATOM 2044 O O . ALA B 1 24 ? 30.600 2.812 4.435 1.00 19.97 24 ALA B O 1
ATOM 2046 N N . LEU B 1 25 ? 30.765 1.097 5.905 1.00 15.16 25 LEU B N 1
ATOM 2047 C CA . LEU B 1 25 ? 32.096 0.722 5.476 1.00 15.05 25 LEU B CA 1
ATOM 2048 C C . LEU B 1 25 ? 32.005 -0.148 4.241 1.00 15.01 25 LEU B C 1
ATOM 2049 O O . LEU B 1 25 ? 33.020 -0.339 3.624 1.00 18.63 25 LEU B O 1
ATOM 2054 N N . GLY B 1 26 ? 30.815 -0.649 3.855 1.00 14.72 26 GLY B N 1
ATOM 2055 C CA . GLY B 1 26 ? 30.761 -1.631 2.778 1.00 15.18 26 GLY B CA 1
ATOM 2056 C C . GLY B 1 26 ? 30.639 -3.065 3.226 1.00 19.95 26 GLY B C 1
ATOM 2057 O O . GLY B 1 26 ? 30.794 -3.963 2.376 1.00 21.41 26 GLY B O 1
ATOM 2058 N N . LEU B 1 27 ? 30.443 -3.277 4.526 1.00 18.23 27 LEU B N 1
ATOM 2059 C CA . LEU B 1 27 ? 30.456 -4.624 5.096 1.00 19.12 27 LEU B CA 1
ATOM 2060 C C . LEU B 1 27 ? 29.085 -5.132 5.524 1.00 21.13 27 LEU B C 1
ATOM 2061 O O . LEU B 1 27 ? 28.270 -4.354 6.013 1.00 23.53 27 LEU B O 1
ATOM 2066 N N . ASP B 1 28 ? 28.849 -6.432 5.372 1.00 19.73 28 ASP B N 1
ATOM 2067 C CA . ASP B 1 28 ? 27.636 -7.019 5.968 1.00 21.11 28 ASP B CA 1
ATOM 2068 C C . ASP B 1 28 ? 28.043 -7.744 7.234 1.00 20.67 28 ASP B C 1
ATOM 2069 O O . ASP B 1 28 ? 28.663 -8.808 7.196 1.00 24.20 28 ASP B O 1
ATOM 2074 N N . LEU B 1 29 ? 27.800 -7.132 8.386 1.00 20.41 29 LEU B N 1
ATOM 2075 C CA . LEU B 1 29 ? 28.283 -7.740 9.611 1.00 17.87 29 LEU B CA 1
ATOM 2076 C C . LEU B 1 29 ? 27.289 -8.706 10.274 1.00 21.89 29 LEU B C 1
ATOM 2077 O O . LEU B 1 29 ? 27.536 -9.186 11.376 1.00 22.00 29 LEU B O 1
ATOM 2082 N N . LYS B 1 30 ? 26.173 -9.011 9.621 1.00 19.83 30 LYS B N 1
ATOM 2083 C CA . LYS B 1 30 ? 25.220 -9.920 10.295 1.00 20.37 30 LYS B CA 1
ATOM 2084 C C . LYS B 1 30 ? 25.806 -11.255 10.702 1.00 21.30 30 LYS B C 1
ATOM 2085 O O . LYS B 1 30 ? 25.473 -11.752 11.779 1.00 26.43 30 LYS B O 1
ATOM 2091 N N . PRO B 1 31 ? 26.653 -11.865 9.866 1.00 20.98 31 PRO B N 1
ATOM 2092 C CA . PRO B 1 31 ? 27.224 -13.175 10.229 1.00 22.79 31 PRO B CA 1
ATOM 2093 C C . PRO B 1 31 ? 28.128 -13.082 11.454 1.00 22.96 31 PRO B C 1
ATOM 2094 O O . PRO B 1 31 ? 28.439 -14.116 12.054 1.00 25.83 31 PRO B O 1
ATOM 2098 N N . HIS B 1 32 ? 28.548 -11.868 11.809 1.00 22.83 32 HIS B N 1
ATOM 2099 C CA . HIS B 1 32 ? 29.544 -11.719 12.857 1.00 21.08 32 HIS B CA 1
ATOM 2100 C C . HIS B 1 32 ? 28.995 -11.087 14.123 1.00 20.57 32 HIS B C 1
ATOM 2101 O O . HIS B 1 32 ? 29.756 -10.806 15.054 1.00 22.26 32 HIS B O 1
ATOM 2108 N N . LEU B 1 33 ? 27.689 -10.825 14.174 1.00 22.79 33 LEU B N 1
ATOM 2109 C CA . LEU B 1 33 ? 27.130 -10.175 15.360 1.00 24.50 33 LEU B CA 1
ATOM 2110 C C . LEU B 1 33 ? 27.429 -10.900 16.672 1.00 21.12 33 LEU B C 1
ATOM 2111 O O . LEU B 1 33 ? 27.694 -10.288 17.705 1.00 24.08 33 LEU B O 1
ATOM 2116 N N . GLU B 1 34 ? 27.341 -12.238 16.646 1.00 24.55 34 GLU B N 1
ATOM 2117 C CA . GLU B 1 34 ? 27.507 -12.980 17.863 1.00 27.68 34 GLU B CA 1
ATOM 2118 C C . GLU B 1 34 ? 28.940 -12.916 18.356 1.00 24.27 34 GLU B C 1
ATOM 2119 O O . GLU B 1 34 ? 29.180 -12.705 19.559 1.00 25.51 34 GLU B O 1
ATOM 2125 N N . ALA B 1 35 ? 29.897 -13.016 17.426 1.00 22.27 35 ALA B N 1
ATOM 2126 C CA . ALA B 1 35 ? 31.303 -12.879 17.784 1.00 20.71 35 ALA B CA 1
ATOM 2127 C C . ALA B 1 35 ? 31.572 -11.480 18.392 1.00 22.21 35 ALA B C 1
ATOM 2128 O O . ALA B 1 35 ? 32.235 -11.337 19.429 1.00 21.07 35 ALA B O 1
ATOM 2130 N N . PHE B 1 36 ? 31.069 -10.423 17.746 1.00 19.09 36 PHE B N 1
ATOM 2131 C CA . PHE B 1 36 ? 31.268 -9.085 18.291 1.00 18.17 36 PHE B CA 1
ATOM 2132 C C . PHE B 1 36 ? 30.549 -8.884 19.575 1.00 18.31 36 PHE B C 1
ATOM 2133 O O . PHE B 1 36 ? 31.050 -8.206 20.446 1.00 20.03 36 PHE B O 1
ATOM 2141 N N . SER B 1 37 ? 29.365 -9.498 19.709 1.00 20.26 37 SER B N 1
ATOM 2142 C CA . SER B 1 37 ? 28.613 -9.384 20.945 1.00 21.77 37 SER B CA 1
ATOM 2143 C C . SER B 1 37 ? 29.354 -10.081 22.100 1.00 26.76 37 SER B C 1
ATOM 2144 O O . SER B 1 37 ? 29.476 -9.534 23.197 1.00 23.43 37 SER B O 1
ATOM 2147 N N . ARG B 1 38 ? 29.919 -11.251 21.817 1.00 22.21 38 ARG B N 1
ATOM 2148 C CA . ARG B 1 38 ? 30.726 -11.920 22.831 1.00 25.18 38 ARG B CA 1
ATOM 2149 C C . ARG B 1 38 ? 31.958 -11.108 23.220 1.00 27.62 38 ARG B C 1
ATOM 2150 O O . ARG B 1 38 ? 32.345 -11.066 24.391 1.00 23.26 38 ARG B O 1
ATOM 2158 N N . LEU B 1 39 ? 32.591 -10.469 22.235 1.00 20.47 39 LEU B N 1
ATOM 2159 C CA . LEU B 1 39 ? 33.803 -9.729 22.499 1.00 19.98 39 LEU B CA 1
ATOM 2160 C C . LEU B 1 39 ? 33.454 -8.528 23.370 1.00 22.11 39 LEU B C 1
ATOM 2161 O O . LEU B 1 39 ? 34.187 -8.207 24.300 1.00 21.45 39 LEU B O 1
ATOM 2166 N N . TYR B 1 40 ? 32.320 -7.872 23.085 1.00 20.12 40 TYR B N 1
ATOM 2167 C CA . TYR B 1 40 ? 31.865 -6.771 23.918 1.00 23.82 40 TYR B CA 1
ATOM 2168 C C . TYR B 1 40 ? 31.639 -7.249 25.346 1.00 26.31 40 TYR B C 1
ATOM 2169 O O . TYR B 1 40 ? 32.044 -6.585 26.294 1.00 21.54 40 TYR B O 1
ATOM 2178 N N . ALA B 1 41 ? 30.988 -8.389 25.479 1.00 24.17 41 ALA B N 1
ATOM 2179 C CA . ALA B 1 41 ? 30.770 -8.909 26.841 1.00 25.53 41 ALA B CA 1
ATOM 2180 C C . ALA B 1 41 ? 32.100 -9.085 27.603 1.00 28.91 41 ALA B C 1
ATOM 2181 O O . ALA B 1 41 ? 32.244 -8.698 28.756 1.00 26.74 41 ALA B O 1
ATOM 2183 N N . LEU B 1 42 ? 33.089 -9.669 26.942 1.00 22.30 42 LEU B N 1
ATOM 2184 C CA . LEU B 1 42 ? 34.380 -9.860 27.591 1.00 22.60 42 LEU B CA 1
ATOM 2185 C C . LEU B 1 42 ? 34.987 -8.555 28.024 1.00 25.43 42 LEU B C 1
ATOM 2186 O O . LEU B 1 42 ? 35.592 -8.476 29.076 1.00 25.00 42 LEU B O 1
ATOM 2191 N N . LEU B 1 43 ? 34.863 -7.536 27.166 1.00 23.59 43 LEU B N 1
ATOM 2192 C CA . LEU B 1 43 ? 35.428 -6.241 27.503 1.00 23.46 43 LEU B CA 1
ATOM 2193 C C . LEU B 1 43 ? 34.754 -5.659 28.770 1.00 29.72 43 LEU B C 1
ATOM 2194 O O . LEU B 1 43 ? 35.433 -5.119 29.640 1.00 28.03 43 LEU B O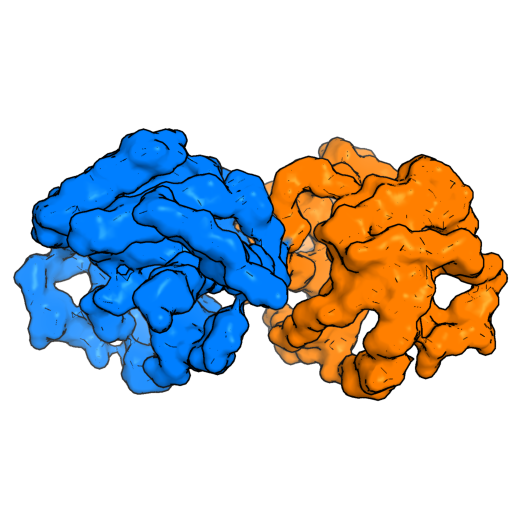 1
ATOM 2199 N N . GLN B 1 44 ? 33.426 -5.728 28.831 1.00 30.65 44 GLN B N 1
ATOM 2200 C CA . GLN B 1 44 ? 32.706 -5.122 29.968 1.00 35.53 44 GLN B CA 1
ATOM 2201 C C . GLN B 1 44 ? 33.128 -5.846 31.233 1.00 56.54 44 GLN B C 1
ATOM 2202 O O . GLN B 1 44 ? 33.318 -5.230 32.289 1.00 42.89 44 GLN B O 1
ATOM 2208 N N . GLU B 1 45 ? 33.270 -7.162 31.124 1.00 32.82 45 GLU B N 1
ATOM 2209 C CA . GLU B 1 45 ? 33.619 -7.948 32.292 1.00 34.07 45 GLU B CA 1
ATOM 2210 C C . GLU B 1 45 ? 35.051 -7.687 32.746 1.00 56.68 45 GLU B C 1
ATOM 2211 O O . GLU B 1 45 ? 35.324 -7.723 33.923 1.00 39.63 45 GLU B O 1
ATOM 2217 N N . ALA B 1 46 ? 35.965 -7.366 31.842 1.00 34.95 46 ALA B N 1
ATOM 2218 C CA . ALA B 1 46 ? 37.182 -6.719 32.285 1.00 45.59 46 ALA B CA 1
ATOM 2219 C C . ALA B 1 46 ? 36.782 -5.275 32.570 1.00 50.19 46 ALA B C 1
ATOM 2220 O O . ALA B 1 46 ? 37.488 -4.557 33.263 1.00 62.86 46 ALA B O 1
ATOM 2222 N N . GLU B 1 58 ? 28.772 3.756 26.730 1.00 36.20 58 GLU B N 1
ATOM 2223 C CA . GLU B 1 58 ? 29.780 2.726 27.003 1.00 46.03 58 GLU B CA 1
ATOM 2224 C C . GLU B 1 58 ? 29.752 1.664 25.885 1.00 37.36 58 GLU B C 1
ATOM 2225 O O . GLU B 1 58 ? 30.768 1.344 25.246 1.00 28.55 58 GLU B O 1
ATOM 2231 N N . GLU B 1 59 ? 28.552 1.208 25.559 1.00 28.62 59 GLU B N 1
ATOM 2232 C CA . GLU B 1 59 ? 28.394 0.291 24.443 1.00 31.66 59 GLU B CA 1
ATOM 2233 C C . GLU B 1 59 ? 28.778 0.943 23.139 1.00 26.30 59 GLU B C 1
ATOM 2234 O O . GLU B 1 59 ? 29.428 0.345 22.278 1.00 25.29 59 GLU B O 1
ATOM 2240 N N . GLU B 1 60 ? 28.331 2.162 22.985 1.00 23.65 60 GLU B N 1
ATOM 2241 C CA . GLU B 1 60 ? 28.515 2.879 21.751 1.00 27.40 60 GLU B CA 1
ATOM 2242 C C . GLU B 1 60 ? 30.008 3.113 21.523 1.00 26.07 60 GLU B C 1
ATOM 2243 O O . GLU B 1 60 ? 30.511 2.957 20.404 1.00 22.77 60 GLU B O 1
ATOM 2249 N N . VAL B 1 61 ? 30.712 3.447 22.599 1.00 23.14 61 VAL B N 1
ATOM 2250 C CA . VAL B 1 61 ? 32.136 3.663 22.488 1.00 32.66 61 VAL B CA 1
ATOM 2251 C C . VAL B 1 61 ? 32.805 2.378 21.971 1.00 29.15 61 VAL B C 1
ATOM 2252 O O . VAL B 1 61 ? 33.659 2.439 21.079 1.00 24.13 61 VAL B O 1
ATOM 2256 N N . VAL B 1 62 ? 32.477 1.228 22.561 1.00 22.95 62 VAL B N 1
ATOM 2257 C CA . VAL B 1 62 ? 33.055 -0.014 22.088 1.00 18.89 62 VAL B CA 1
ATOM 2258 C C . VAL B 1 62 ? 32.715 -0.248 20.602 1.00 21.09 62 VAL B C 1
ATOM 2259 O O . VAL B 1 62 ? 33.599 -0.513 19.781 1.00 21.46 62 VAL B O 1
ATOM 2263 N N . VAL B 1 63 ? 31.447 -0.142 20.236 1.00 20.71 63 VAL B N 1
ATOM 2264 C CA . VAL B 1 63 ? 31.029 -0.380 18.843 1.00 17.99 63 VAL B CA 1
ATOM 2265 C C . VAL B 1 63 ? 31.840 0.447 17.848 1.00 18.95 63 VAL B C 1
ATOM 2266 O O . VAL B 1 63 ? 32.165 -0.000 16.734 1.00 17.31 63 VAL B O 1
ATOM 2270 N N . LYS B 1 64 ? 32.139 1.658 18.241 1.00 22.05 64 LYS B N 1
ATOM 2271 C CA . LYS B 1 64 ? 33.179 2.434 17.548 1.00 38.68 64 LYS B CA 1
ATOM 2272 C C . LYS B 1 64 ? 34.599 1.898 17.379 1.00 44.14 64 LYS B C 1
ATOM 2273 O O . LYS B 1 64 ? 35.197 2.262 16.346 1.00 29.95 64 LYS B O 1
ATOM 2279 N N . HIS B 1 65 ? 35.157 1.208 18.432 1.00 25.11 65 HIS B N 1
ATOM 2280 C CA . HIS B 1 65 ? 36.458 0.502 18.464 1.00 16.75 65 HIS B CA 1
ATOM 2281 C C . HIS B 1 65 ? 36.346 -0.684 17.511 1.00 16.37 65 HIS B C 1
ATOM 2282 O O . HIS B 1 65 ? 37.268 -0.990 16.736 1.00 15.53 65 HIS B O 1
ATOM 2289 N N . PHE B 1 66 ? 35.185 -1.336 17.508 1.00 15.46 66 PHE B N 1
ATOM 2290 C CA . PHE B 1 66 ? 34.948 -2.308 16.469 1.00 15.59 66 PHE B CA 1
ATOM 2291 C C . PHE B 1 66 ? 35.018 -1.643 15.082 1.00 14.53 66 PHE B C 1
ATOM 2292 O O . PHE B 1 66 ? 35.763 -2.094 14.230 1.00 14.26 66 PHE B O 1
ATOM 2300 N N . LEU B 1 67 ? 34.248 -0.583 14.869 1.00 14.80 67 LEU B N 1
ATOM 2301 C CA . LEU B 1 67 ? 34.155 -0.040 13.544 1.00 12.78 67 LEU B CA 1
ATOM 2302 C C . LEU B 1 67 ? 35.471 0.603 13.167 1.00 13.85 67 LEU B C 1
ATOM 2303 O O . LEU B 1 67 ? 35.878 0.530 12.024 1.00 13.75 67 LEU B O 1
ATOM 2308 N N . ASP B 1 68 ? 36.148 1.282 14.113 1.00 14.13 68 ASP B N 1
ATOM 2309 C CA . ASP B 1 68 ? 37.435 1.915 13.775 1.00 11.83 68 ASP B CA 1
ATOM 2310 C C . ASP B 1 68 ? 38.412 0.842 13.281 1.00 13.25 68 ASP B C 1
ATOM 2311 O O . ASP B 1 68 ? 39.134 1.013 12.281 1.00 13.47 68 ASP B O 1
ATOM 2316 N N . SER B 1 69 ? 38.415 -0.303 13.974 1.00 13.79 69 SER B N 1
ATOM 2317 C CA . SER B 1 69 ? 39.300 -1.393 13.575 1.00 12.31 69 SER B CA 1
ATOM 2318 C C . SER B 1 69 ? 38.971 -1.867 12.145 1.00 13.38 69 SER B C 1
ATOM 2319 O O . SER B 1 69 ? 39.858 -2.123 11.324 1.00 12.90 69 SER B O 1
ATOM 2322 N N . LEU B 1 70 ? 37.672 -1.937 11.863 1.00 13.79 70 LEU B N 1
ATOM 2323 C CA . LEU B 1 70 ? 37.206 -2.448 10.558 1.00 11.81 70 LEU B CA 1
ATOM 2324 C C . LEU B 1 70 ? 37.445 -1.484 9.392 1.00 11.71 70 LEU B C 1
ATOM 2325 O O . LEU B 1 70 ? 37.357 -1.912 8.254 1.00 12.87 70 LEU B O 1
ATOM 2330 N N . THR B 1 71 ? 37.794 -0.225 9.685 1.00 12.19 71 THR B N 1
ATOM 2331 C CA . THR B 1 71 ? 38.239 0.659 8.607 1.00 11.28 71 THR B CA 1
ATOM 2332 C C . THR B 1 71 ? 39.438 0.120 7.881 1.00 12.37 71 THR B C 1
ATOM 2333 O O . THR B 1 71 ? 39.708 0.541 6.763 1.00 12.22 71 THR B O 1
ATOM 2337 N N . LEU B 1 72 ? 40.205 -0.818 8.470 1.00 11.65 72 LEU B N 1
ATOM 2338 C CA . LEU B 1 72 ? 41.308 -1.396 7.730 1.00 10.92 72 LEU B CA 1
ATOM 2339 C C . LEU B 1 72 ? 40.827 -2.018 6.380 1.00 11.78 72 LEU B C 1
ATOM 2340 O O . LEU B 1 72 ? 41.600 -2.115 5.440 1.00 12.43 72 LEU B O 1
ATOM 2345 N N A LEU B 1 73 ? 39.542 -2.394 6.388 0.38 10.81 73 LEU B N 1
ATOM 2346 N N B LEU B 1 73 ? 39.576 -2.462 6.334 0.62 14.86 73 LEU B N 1
ATOM 2347 C CA A LEU B 1 73 ? 38.853 -3.063 5.266 0.38 20.13 73 LEU B CA 1
ATOM 2348 C CA B LEU B 1 73 ? 39.093 -3.165 5.131 0.62 11.06 73 LEU B CA 1
ATOM 2349 C C A LEU B 1 73 ? 38.596 -2.130 4.104 0.38 11.26 73 LEU B C 1
ATOM 2350 C C B LEU B 1 73 ? 38.868 -2.171 3.992 0.62 25.54 73 LEU B C 1
ATOM 2351 O O A LEU B 1 73 ? 38.067 -2.533 3.089 0.38 15.22 73 LEU B O 1
ATOM 2352 O O B LEU B 1 73 ? 38.622 -2.590 2.849 0.62 12.81 73 LEU B O 1
ATOM 2361 N N . ARG B 1 74 ? 38.948 -0.873 4.293 1.00 11.93 74 ARG B N 1
ATOM 2362 C CA . ARG B 1 74 ? 38.894 0.151 3.210 1.00 11.49 74 ARG B CA 1
ATOM 2363 C C . ARG B 1 74 ? 40.163 0.144 2.320 1.00 14.72 74 ARG B C 1
ATOM 2364 O O . ARG B 1 74 ? 40.226 0.873 1.325 1.00 14.37 74 ARG B O 1
ATOM 2372 N N . LEU B 1 75 ? 41.183 -0.639 2.688 1.00 13.23 75 LEU B N 1
ATOM 2373 C CA . LEU B 1 75 ? 42.315 -0.947 1.817 1.00 11.93 75 LEU B CA 1
ATOM 2374 C C . LEU B 1 75 ? 42.221 -2.424 1.505 1.00 14.37 75 LEU B C 1
ATOM 2375 O O . LEU B 1 75 ? 42.012 -3.234 2.400 1.00 12.49 75 LEU B O 1
ATOM 2380 N N . PRO B 1 76 ? 42.347 -2.826 0.236 1.00 13.69 76 PRO B N 1
ATOM 2381 C CA . PRO B 1 76 ? 42.161 -4.225 -0.145 1.00 13.02 76 PRO B CA 1
ATOM 2382 C C . PRO B 1 76 ? 43.411 -5.106 0.070 1.00 15.27 76 PRO B C 1
ATOM 2383 O O . PRO B 1 76 ? 43.889 -5.806 -0.833 1.00 16.93 76 PRO B O 1
ATOM 2387 N N . LEU B 1 77 ? 43.925 -5.028 1.296 1.00 14.40 77 LEU B N 1
ATOM 2388 C CA . LEU B 1 77 ? 45.200 -5.631 1.698 1.00 14.84 77 LEU B CA 1
ATOM 2389 C C . LEU B 1 77 ? 45.032 -6.992 2.357 1.00 16.16 77 LEU B C 1
ATOM 2390 O O . LEU B 1 77 ? 46.052 -7.552 2.800 1.00 18.79 77 LEU B O 1
ATOM 2395 N N . TRP B 1 78 ? 43.815 -7.530 2.428 1.00 14.94 78 TRP B N 1
ATOM 2396 C CA . TRP B 1 78 ? 43.568 -8.632 3.363 1.00 14.72 78 TRP B CA 1
ATOM 2397 C C . TRP B 1 78 ? 43.030 -9.929 2.767 1.00 18.94 78 TRP B C 1
ATOM 2398 O O . TRP B 1 78 ? 42.307 -10.635 3.467 1.00 21.15 78 TRP B O 1
ATOM 2409 N N . GLN B 1 79 ? 43.472 -10.247 1.554 1.00 20.58 79 GLN B N 1
ATOM 2410 C CA . GLN B 1 79 ? 43.061 -11.441 0.845 1.00 22.41 79 GLN B CA 1
ATOM 2411 C C . GLN B 1 79 ? 43.914 -12.630 1.095 1.00 18.40 79 GLN B C 1
ATOM 2412 O O . GLN B 1 79 ? 45.106 -12.582 0.956 1.00 22.13 79 GLN B O 1
ATOM 2418 N N . GLY B 1 80 ? 43.276 -13.754 1.432 1.00 22.70 80 GLY B N 1
ATOM 2419 C CA . GLY B 1 80 ? 43.939 -15.026 1.534 1.00 21.07 80 GLY B CA 1
ATOM 2420 C C . GLY B 1 80 ? 44.605 -15.241 2.877 1.00 20.26 80 GLY B C 1
ATOM 2421 O O . GLY B 1 80 ? 44.363 -14.444 3.793 1.00 20.17 80 GLY B O 1
ATOM 2422 N N . PRO B 1 81 ? 45.400 -16.291 3.017 1.00 20.89 81 PRO B N 1
ATOM 2423 C CA . PRO B 1 81 ? 45.990 -16.705 4.291 1.00 21.40 81 PRO B CA 1
ATOM 2424 C C . PRO B 1 81 ? 47.272 -15.939 4.636 1.00 21.34 81 PRO B C 1
ATOM 2425 O O . PRO B 1 81 ? 48.284 -16.525 5.022 1.00 22.39 81 PRO B O 1
ATOM 2429 N N . LEU B 1 82 ? 47.216 -14.617 4.508 1.00 16.74 82 LEU B N 1
ATOM 2430 C CA . LEU B 1 82 ? 48.348 -13.772 4.900 1.00 15.64 82 LEU B CA 1
ATOM 2431 C C . LEU B 1 82 ? 48.701 -13.847 6.400 1.00 13.99 82 LEU B C 1
ATOM 2432 O O . LEU B 1 82 ? 47.807 -13.894 7.250 1.00 15.75 82 LEU B O 1
ATOM 2437 N N . ARG B 1 83 ? 49.991 -13.839 6.689 1.00 14.89 83 ARG B N 1
ATOM 2438 C CA . ARG B 1 83 ? 50.412 -13.786 8.103 1.00 13.92 83 ARG B CA 1
ATOM 2439 C C . ARG B 1 83 ? 50.507 -12.322 8.471 1.00 14.36 83 ARG B C 1
ATOM 2440 O O . ARG B 1 83 ? 51.194 -11.557 7.789 1.00 14.67 83 ARG B O 1
ATOM 2448 N N . VAL B 1 84 ? 49.786 -11.952 9.520 1.00 13.22 84 VAL B N 1
ATOM 2449 C CA . VAL B 1 84 ? 49.576 -10.565 9.950 1.00 12.89 84 VAL B CA 1
ATOM 2450 C C . VAL B 1 84 ? 49.991 -10.437 11.416 1.00 14.09 84 VAL B C 1
ATOM 2451 O O . VAL B 1 84 ? 49.628 -11.282 12.245 1.00 14.48 84 VAL B O 1
ATOM 2455 N N . LEU B 1 85 ? 50.705 -9.365 11.736 1.00 11.94 85 LEU B N 1
ATOM 2456 C CA . LEU B 1 85 ? 51.092 -9.042 13.107 1.00 11.75 85 LEU B CA 1
ATOM 2457 C C . LEU B 1 85 ? 50.283 -7.798 13.506 1.00 13.13 85 LEU B C 1
ATOM 2458 O O . LEU B 1 85 ? 50.301 -6.809 12.798 1.00 12.74 85 LEU B O 1
ATOM 2463 N N . ASP B 1 86 ? 49.601 -7.849 14.653 1.00 11.03 86 ASP B N 1
ATOM 2464 C CA . ASP B 1 86 ? 49.042 -6.668 15.299 1.00 11.11 86 ASP B CA 1
ATOM 2465 C C . ASP B 1 86 ? 49.993 -6.306 16.420 1.00 11.72 86 ASP B C 1
ATOM 2466 O O . ASP B 1 86 ? 50.080 -7.028 17.452 1.00 12.87 86 ASP B O 1
ATOM 2471 N N A LEU B 1 87 ? 50.741 -5.232 16.217 0.22 14.27 87 LEU B N 1
ATOM 2472 N N B LEU B 1 87 ? 50.761 -5.242 16.235 0.78 11.54 87 LEU B N 1
ATOM 2473 C CA A LEU B 1 87 ? 51.772 -4.811 17.141 0.22 16.29 87 LEU B CA 1
ATOM 2474 C CA B LEU B 1 87 ? 51.813 -4.861 17.160 0.78 11.93 87 LEU B CA 1
ATOM 2475 C C A LEU B 1 87 ? 51.163 -3.945 18.219 0.22 13.70 87 LEU B C 1
ATOM 2476 C C B LEU B 1 87 ? 51.290 -3.896 18.213 0.78 12.41 87 LEU B C 1
ATOM 2477 O O A LEU B 1 87 ? 50.508 -2.932 17.926 0.22 15.01 87 LEU B O 1
ATOM 2478 O O B LEU B 1 87 ? 50.725 -2.850 17.904 0.78 12.43 87 LEU B O 1
ATOM 2487 N N . GLY B 1 88 ? 51.416 -4.284 19.483 1.00 12.87 88 GLY B N 1
ATOM 2488 C CA . GLY B 1 88 ? 50.908 -3.440 20.572 1.00 13.50 88 GLY B CA 1
ATOM 2489 C C . GLY B 1 88 ? 49.394 -3.499 20.652 1.00 13.53 88 GLY B C 1
ATOM 2490 O O . GLY B 1 88 ? 48.747 -2.465 20.767 1.00 13.77 88 GLY B O 1
ATOM 2491 N N . THR B 1 89 ? 48.841 -4.706 20.569 1.00 13.33 89 THR B N 1
ATOM 2492 C CA . THR B 1 89 ? 47.411 -4.947 20.375 1.00 13.27 89 THR B CA 1
ATOM 2493 C C . THR B 1 89 ? 46.517 -4.509 21.538 1.00 14.03 89 THR B C 1
ATOM 2494 O O . THR B 1 89 ? 45.323 -4.323 21.350 1.00 14.06 89 THR B O 1
ATOM 2498 N N . GLY B 1 90 ? 47.054 -4.374 22.753 1.00 14.73 90 GLY B N 1
ATOM 2499 C CA . GLY B 1 90 ? 46.206 -4.055 23.894 1.00 15.62 90 GLY B CA 1
ATOM 2500 C C . GLY B 1 90 ? 45.177 -5.144 24.116 1.00 17.51 90 GLY B C 1
ATOM 2501 O O . GLY B 1 90 ? 45.543 -6.321 24.200 1.00 15.65 90 GLY B O 1
ATOM 2502 N N . ALA B 1 91 ? 43.897 -4.779 24.170 1.00 16.49 91 ALA B N 1
ATOM 2503 C CA . ALA B 1 91 ? 42.833 -5.779 24.345 1.00 16.28 91 ALA B CA 1
ATOM 2504 C C . ALA B 1 91 ? 42.444 -6.494 23.067 1.00 15.92 91 ALA B C 1
ATOM 2505 O O . ALA B 1 91 ? 41.477 -7.250 23.041 1.00 16.24 91 ALA B O 1
ATOM 2507 N N . GLY B 1 92 ? 43.196 -6.272 21.971 1.00 14.56 92 GLY B N 1
ATOM 2508 C CA . GLY B 1 92 ? 42.946 -6.978 20.747 1.00 13.83 92 GLY B CA 1
ATOM 2509 C C . GLY B 1 92 ? 42.493 -6.076 19.597 1.00 13.97 92 GLY B C 1
ATOM 2510 O O . GLY B 1 92 ? 41.647 -6.515 18.816 1.00 13.53 92 GLY B O 1
ATOM 2511 N N . PHE B 1 93 ? 43.041 -4.858 19.501 1.00 13.84 93 PHE B N 1
ATOM 2512 C CA . PHE B 1 93 ? 42.537 -3.904 18.504 1.00 12.94 93 PHE B CA 1
ATOM 2513 C C . PHE B 1 93 ? 43.705 -3.331 17.810 1.00 12.53 93 PHE B C 1
ATOM 2514 O O . PHE B 1 93 ? 44.633 -2.855 18.452 1.00 12.99 93 PHE B O 1
ATOM 2522 N N . PRO B 1 94 ? 43.678 -3.344 16.481 1.00 11.99 94 PRO B N 1
ATOM 2523 C CA . PRO B 1 94 ? 42.568 -3.692 15.595 1.00 11.75 94 PRO B CA 1
ATOM 2524 C C . PRO B 1 94 ? 42.524 -5.143 15.166 1.00 12.39 94 PRO B C 1
ATOM 2525 O O . PRO B 1 94 ? 41.640 -5.508 14.380 1.00 12.41 94 PRO B O 1
ATOM 2529 N N . GLY B 1 95 ? 43.418 -5.978 15.678 1.00 12.60 95 GLY B N 1
ATOM 2530 C CA . GLY B 1 95 ? 43.504 -7.340 15.169 1.00 15.21 95 GLY B CA 1
ATOM 2531 C C . GLY B 1 95 ? 42.306 -8.259 15.330 1.00 13.26 95 GLY B C 1
ATOM 2532 O O . GLY B 1 95 ? 42.028 -9.029 14.414 1.00 13.78 95 GLY B O 1
ATOM 2533 N N . LEU B 1 96 ? 41.595 -8.184 16.457 1.00 15.13 96 LEU B N 1
ATOM 2534 C CA . LEU B 1 96 ? 40.448 -9.106 16.630 1.00 13.09 96 LEU B CA 1
ATOM 2535 C C . LEU B 1 96 ? 39.294 -8.829 15.657 1.00 13.83 96 LEU B C 1
ATOM 2536 O O . LEU B 1 96 ? 38.797 -9.765 15.008 1.00 14.47 96 LEU B O 1
ATOM 2541 N N . PRO B 1 97 ? 38.851 -7.571 15.564 1.00 12.93 97 PRO B N 1
ATOM 2542 C CA . PRO B 1 97 ? 37.798 -7.317 14.557 1.00 13.46 97 PRO B CA 1
ATOM 2543 C C . PRO B 1 97 ? 38.269 -7.691 13.169 1.00 12.51 97 PRO B C 1
ATOM 2544 O O . PRO B 1 97 ? 37.467 -8.265 12.410 1.00 14.32 97 PRO B O 1
ATOM 2548 N N . LEU B 1 98 ? 39.513 -7.406 12.826 1.00 12.57 98 LEU B N 1
ATOM 2549 C CA . LEU B 1 98 ? 40.071 -7.787 11.521 1.00 11.72 98 LEU B CA 1
ATOM 2550 C C . LEU B 1 98 ? 39.941 -9.293 11.335 1.00 14.26 98 LEU B C 1
ATOM 2551 O O . LEU B 1 98 ? 39.468 -9.778 10.273 1.00 16.10 98 LEU B O 1
ATOM 2556 N N . LYS B 1 99 ? 40.336 -10.060 12.330 1.00 14.23 99 LYS B N 1
ATOM 2557 C CA . LYS B 1 99 ? 40.384 -11.502 12.192 1.00 14.35 99 LYS B CA 1
ATOM 2558 C C . LYS B 1 99 ? 38.957 -12.070 12.088 1.00 17.09 99 LYS B C 1
ATOM 2559 O O . LYS B 1 99 ? 38.693 -13.065 11.388 1.00 16.29 99 LYS B O 1
ATOM 2565 N N . ILE B 1 100 ? 38.057 -11.508 12.865 1.00 15.33 100 ILE B N 1
ATOM 2566 C CA . ILE B 1 100 ? 36.645 -11.921 12.784 1.00 15.79 100 ILE B CA 1
ATOM 2567 C C . ILE B 1 100 ? 36.091 -11.828 11.357 1.00 17.84 100 ILE B C 1
ATOM 2568 O O . ILE B 1 100 ? 35.400 -12.744 10.893 1.00 20.60 100 ILE B O 1
ATOM 2573 N N . VAL B 1 101 ? 36.323 -10.713 10.685 1.00 15.09 101 VAL B N 1
ATOM 2574 C CA . VAL B 1 101 ? 35.767 -10.494 9.335 1.00 15.32 101 VAL B CA 1
ATOM 2575 C C . VAL B 1 101 ? 36.652 -11.059 8.201 1.00 22.25 101 VAL B C 1
ATOM 2576 O O . VAL B 1 101 ? 36.183 -11.233 7.078 1.00 23.25 101 VAL B O 1
ATOM 2580 N N A ARG B 1 102 ? 37.869 -11.475 8.537 0.54 15.04 102 ARG B N 1
ATOM 2581 N N B ARG B 1 102 ? 37.964 -11.259 8.434 0.46 19.08 102 ARG B N 1
ATOM 2582 C CA A ARG B 1 102 ? 38.734 -11.999 7.510 0.54 21.24 102 ARG B CA 1
ATOM 2583 C CA B ARG B 1 102 ? 38.825 -11.954 7.442 0.46 10.57 102 ARG B CA 1
ATOM 2584 C C A ARG B 1 102 ? 39.417 -13.229 8.082 0.54 14.54 102 ARG B C 1
ATOM 2585 C C B ARG B 1 102 ? 39.417 -13.218 8.141 0.46 21.67 102 ARG B C 1
ATOM 2586 O O A ARG B 1 102 ? 40.633 -13.232 8.330 0.54 26.59 102 ARG B O 1
ATOM 2587 O O B ARG B 1 102 ? 40.580 -13.242 8.532 0.46 10.56 102 ARG B O 1
ATOM 2602 N N . PRO B 1 103 ? 38.607 -14.259 8.339 1.00 18.72 103 PRO B N 1
ATOM 2603 C CA . PRO B 1 103 ? 39.088 -15.455 9.058 1.00 15.74 103 PRO B CA 1
ATOM 2604 C C . PRO B 1 103 ? 40.275 -16.197 8.444 1.00 16.36 103 PRO B C 1
ATOM 2605 O O . PRO B 1 103 ? 40.919 -16.987 9.159 1.00 18.19 103 PRO B O 1
ATOM 2609 N N . GLU B 1 104 ? 40.558 -16.008 7.168 1.00 18.27 104 GLU B N 1
ATOM 2610 C CA . GLU B 1 104 ? 41.704 -16.707 6.594 1.00 19.09 104 GLU B CA 1
ATOM 2611 C C . GLU B 1 104 ? 43.034 -16.118 7.041 1.00 17.74 104 GLU B C 1
ATOM 2612 O O . GLU B 1 104 ? 44.054 -16.810 6.941 1.00 19.75 104 GLU B O 1
ATOM 2618 N N . LEU B 1 105 ? 43.029 -14.894 7.565 1.00 16.82 105 LEU B N 1
ATOM 2619 C CA . LEU B 1 105 ? 44.303 -14.307 8.013 1.00 14.71 105 LEU B CA 1
ATOM 2620 C C . LEU B 1 105 ? 44.905 -15.130 9.176 1.00 18.41 105 LEU B C 1
ATOM 2621 O O . LEU B 1 105 ? 44.174 -15.519 10.085 1.00 21.75 105 LEU B O 1
ATOM 2626 N N . GLU B 1 106 ? 46.220 -15.362 9.131 1.00 16.78 106 GLU B N 1
ATOM 2627 C CA . GLU B 1 106 ? 46.959 -16.011 10.225 1.00 13.49 106 GLU B CA 1
ATOM 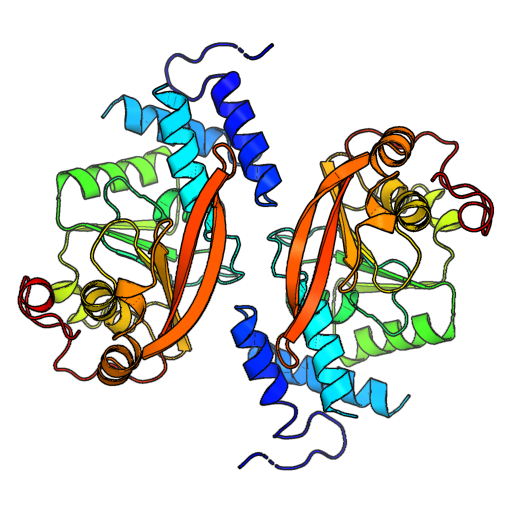2628 C C . GLU B 1 106 ? 47.518 -14.874 11.095 1.00 17.84 106 GLU B C 1
ATOM 2629 O O . GLU B 1 106 ? 48.524 -14.250 10.735 1.00 16.11 106 GLU B O 1
ATOM 2635 N N . LEU B 1 107 ? 46.854 -14.602 12.213 1.00 13.37 107 LEU B N 1
ATOM 2636 C CA . LEU B 1 107 ? 47.122 -13.424 13.030 1.00 13.63 107 LEU B CA 1
ATOM 2637 C C . LEU B 1 107 ? 47.937 -13.722 14.254 1.00 12.04 107 LEU B C 1
ATOM 2638 O O . LEU B 1 107 ? 47.690 -14.720 14.964 1.00 14.44 107 LEU B O 1
ATOM 2643 N N . VAL B 1 108 ? 48.935 -12.895 14.501 1.00 12.49 108 VAL B N 1
ATOM 2644 C CA . VAL B 1 108 ? 49.692 -12.886 15.760 1.00 11.70 108 VAL B CA 1
ATOM 2645 C C . VAL B 1 108 ? 49.476 -11.528 16.405 1.00 11.52 108 VAL B C 1
ATOM 2646 O O . VAL B 1 108 ? 49.679 -10.490 15.747 1.00 13.09 108 VAL B O 1
ATOM 2650 N N . LEU B 1 109 ? 49.022 -11.469 17.672 1.00 12.57 109 LEU B N 1
ATOM 2651 C CA . LEU B 1 109 ? 48.727 -10.213 18.310 1.00 10.65 109 LEU B CA 1
ATOM 2652 C C . LEU B 1 109 ? 49.682 -10.107 19.458 1.00 13.63 109 LEU B C 1
ATOM 2653 O O . LEU B 1 109 ? 49.616 -10.931 20.382 1.00 15.35 109 LEU B O 1
ATOM 2658 N N . VAL B 1 110 ? 50.533 -9.079 19.428 1.00 12.49 110 VAL B N 1
ATOM 2659 C CA . VAL B 1 110 ? 51.628 -8.891 20.373 1.00 11.00 110 VAL B CA 1
ATOM 2660 C C . VAL B 1 110 ? 51.380 -7.759 21.340 1.00 12.87 110 VAL B C 1
ATOM 2661 O O . VAL B 1 110 ? 50.992 -6.671 20.940 1.00 14.33 110 VAL B O 1
ATOM 2665 N N . ASP B 1 111 ? 51.680 -7.976 22.609 1.00 12.72 111 ASP B N 1
ATOM 2666 C CA . ASP B 1 111 ? 51.740 -6.882 23.549 1.00 12.62 111 ASP B CA 1
ATOM 2667 C C . ASP B 1 111 ? 52.816 -7.123 24.594 1.00 15.37 111 ASP B C 1
ATOM 2668 O O . ASP B 1 111 ? 53.032 -8.268 25.012 1.00 14.95 111 ASP B O 1
ATOM 2673 N N . ALA B 1 112 ? 53.484 -6.054 25.022 1.00 14.09 112 ALA B N 1
ATOM 2674 C CA . ALA B 1 112 ? 54.401 -6.114 26.156 1.00 14.73 112 ALA B CA 1
ATOM 2675 C C . ALA B 1 112 ? 53.750 -6.336 27.524 1.00 14.83 112 ALA B C 1
ATOM 2676 O O . ALA B 1 112 ? 54.476 -6.712 28.462 1.00 17.52 112 ALA B O 1
ATOM 2678 N N . THR B 1 113 ? 52.433 -6.186 27.666 1.00 17.28 113 THR B N 1
ATOM 2679 C CA . THR B 1 113 ? 51.743 -6.293 28.995 1.00 16.25 113 THR B CA 1
ATOM 2680 C C . THR B 1 113 ? 51.022 -7.626 29.081 1.00 15.58 113 THR B C 1
ATOM 2681 O O . THR B 1 113 ? 50.141 -7.920 28.293 1.00 17.74 113 THR B O 1
ATOM 2685 N N . ARG B 1 114 ? 51.459 -8.469 30.058 1.00 16.65 114 ARG B N 1
ATOM 2686 C CA . ARG B 1 114 ? 50.933 -9.838 30.172 1.00 17.72 114 ARG B CA 1
ATOM 2687 C C . ARG B 1 114 ? 49.414 -9.862 30.296 1.00 17.05 114 ARG B C 1
ATOM 2688 O O . ARG B 1 114 ? 48.764 -10.696 29.665 1.00 17.83 114 ARG B O 1
ATOM 2696 N N . LYS B 1 115 ? 48.872 -8.940 31.093 1.00 18.88 115 LYS B N 1
ATOM 2697 C CA . LYS B 1 115 ? 47.414 -8.915 31.329 1.00 20.15 115 LYS B CA 1
ATOM 2698 C C . LYS B 1 115 ? 46.615 -8.729 30.030 1.00 19.65 115 LYS B C 1
ATOM 2699 O O . LYS B 1 115 ? 45.616 -9.345 29.851 1.00 20.18 115 LYS B O 1
ATOM 2705 N N . LYS B 1 116 ? 47.157 -7.948 29.117 1.00 17.30 116 LYS B N 1
ATOM 2706 C CA . LYS B 1 116 ? 46.491 -7.725 27.841 1.00 14.77 116 LYS B CA 1
ATOM 2707 C C . LYS B 1 116 ? 46.580 -8.962 26.968 1.00 14.26 116 LYS B C 1
ATOM 2708 O O . LYS B 1 116 ? 45.620 -9.334 26.349 1.00 17.08 116 LYS B O 1
ATOM 2714 N N . VAL B 1 117 ? 47.740 -9.631 26.976 1.00 16.72 117 VAL B N 1
ATOM 2715 C CA . VAL B 1 117 ? 47.914 -10.811 26.163 1.00 14.62 117 VAL B CA 1
ATOM 2716 C C . VAL B 1 117 ? 46.959 -11.894 26.690 1.00 17.21 117 VAL B C 1
ATOM 2717 O O . VAL B 1 117 ? 46.352 -12.618 25.915 1.00 17.04 117 VAL B O 1
ATOM 2721 N N . ALA B 1 118 ? 46.861 -11.985 28.007 1.00 19.06 118 ALA B N 1
ATOM 2722 C CA . ALA B 1 118 ? 45.945 -12.950 28.607 1.00 20.62 118 ALA B CA 1
ATOM 2723 C C . ALA B 1 118 ? 44.500 -12.693 28.216 1.00 22.35 118 ALA B C 1
ATOM 2724 O O . ALA B 1 118 ? 43.752 -13.615 27.938 1.00 20.43 118 ALA B O 1
ATOM 2726 N N . PHE B 1 119 ? 44.121 -11.415 28.145 1.00 16.89 119 PHE B N 1
ATOM 2727 C CA . PHE B 1 119 ? 42.790 -11.128 27.699 1.00 16.24 119 PHE B CA 1
ATOM 2728 C C . PHE B 1 119 ? 42.582 -11.510 26.229 1.00 18.43 119 PHE B C 1
ATOM 2729 O O . PHE B 1 119 ? 41.549 -12.062 25.870 1.00 18.92 119 PHE B O 1
ATOM 2737 N N . VAL B 1 120 ? 43.554 -11.177 25.364 1.00 14.32 120 VAL B N 1
ATOM 2738 C CA . VAL B 1 120 ? 43.424 -11.594 23.980 1.00 15.81 120 VAL B CA 1
ATOM 2739 C C . VAL B 1 120 ? 43.338 -13.125 23.795 1.00 15.83 120 VAL B C 1
ATOM 2740 O O . VAL B 1 120 ? 42.547 -13.621 22.989 1.00 18.17 120 VAL B O 1
ATOM 2744 N N . GLU B 1 121 ? 44.186 -13.848 24.498 1.00 18.54 121 GLU B N 1
ATOM 2745 C CA . GLU B 1 121 ? 44.122 -15.314 24.404 1.00 19.37 121 GLU B CA 1
ATOM 2746 C C . GLU B 1 121 ? 42.739 -15.799 24.845 1.00 18.93 121 GLU B C 1
ATOM 2747 O O . GLU B 1 121 ? 42.164 -16.667 24.211 1.00 20.91 121 GLU B O 1
ATOM 2753 N N . ARG B 1 122 ? 42.194 -15.196 25.883 1.00 19.69 122 ARG B N 1
ATOM 2754 C CA . ARG B 1 122 ? 40.864 -15.640 26.283 1.00 22.17 122 ARG B CA 1
ATOM 2755 C C . ARG B 1 122 ? 39.827 -15.348 25.227 1.00 24.42 122 ARG B C 1
ATOM 2756 O O . ARG B 1 122 ? 38.944 -16.164 24.943 1.00 23.68 122 ARG B O 1
ATOM 2764 N N . ALA B 1 123 ? 39.942 -14.167 24.625 1.00 19.97 123 ALA B N 1
ATOM 2765 C CA . ALA B 1 123 ? 38.994 -13.822 23.600 1.00 18.28 123 ALA B CA 1
ATOM 2766 C C . ALA B 1 123 ? 39.054 -14.781 22.441 1.00 19.41 123 ALA B C 1
ATOM 2767 O O . ALA B 1 123 ? 38.025 -15.130 21.882 1.00 20.80 123 ALA B O 1
ATOM 2769 N N . ILE B 1 124 ? 40.264 -15.154 22.050 1.00 18.76 124 ILE B N 1
ATOM 2770 C CA . ILE B 1 124 ? 40.416 -16.082 20.944 1.00 16.94 124 ILE B CA 1
ATOM 2771 C C . ILE B 1 124 ? 39.651 -17.416 21.247 1.00 19.42 124 ILE B C 1
ATOM 2772 O O . ILE B 1 124 ? 38.918 -17.983 20.396 1.00 24.46 124 ILE B O 1
ATOM 2777 N N . GLU B 1 125 ? 39.837 -17.915 22.441 1.00 20.60 125 GLU B N 1
ATOM 2778 C CA . GLU B 1 125 ? 39.177 -19.160 22.827 1.00 23.64 125 GLU B CA 1
ATOM 2779 C C . GLU B 1 125 ? 37.647 -19.023 22.887 1.00 26.45 125 GLU B C 1
ATOM 2780 O O . GLU B 1 125 ? 36.908 -19.842 22.327 1.00 25.96 125 GLU B O 1
ATOM 2786 N N . VAL B 1 126 ? 37.175 -17.968 23.543 1.00 24.26 126 VAL B N 1
ATOM 2787 C CA . VAL B 1 126 ? 35.733 -17.775 23.747 1.00 24.42 126 VAL B CA 1
ATOM 2788 C C . VAL B 1 126 ? 35.055 -17.591 22.410 1.00 30.50 126 VAL B C 1
ATOM 2789 O O . VAL B 1 126 ? 33.962 -18.107 22.171 1.00 29.53 126 VAL B O 1
ATOM 2793 N N . LEU B 1 127 ? 35.699 -16.824 21.540 1.00 23.59 127 LEU B N 1
ATOM 2794 C CA . LEU B 1 127 ? 35.120 -16.559 20.227 1.00 22.81 127 LEU B CA 1
ATOM 2795 C C . LEU B 1 127 ? 35.300 -17.769 19.265 1.00 19.80 127 LEU B C 1
ATOM 2796 O O . LEU B 1 127 ? 34.697 -17.807 18.167 1.00 30.64 127 LEU B O 1
ATOM 2801 N N . GLY B 1 128 ? 36.168 -18.694 19.640 1.00 23.30 128 GLY B N 1
ATOM 2802 C CA . GLY B 1 128 ? 36.421 -19.874 18.802 1.00 30.24 128 GLY B CA 1
ATOM 2803 C C . GLY B 1 128 ? 37.207 -19.546 17.530 1.00 30.29 128 GLY B C 1
ATOM 2804 O O . GLY B 1 128 ? 37.058 -20.176 16.471 1.00 29.88 128 GLY B O 1
ATOM 2805 N N . LEU B 1 129 ? 38.010 -18.480 17.604 1.00 23.90 129 LEU B N 1
ATOM 2806 C CA . LEU B 1 129 ? 38.878 -18.154 16.482 1.00 19.42 129 LEU B CA 1
ATOM 2807 C C . LEU B 1 129 ? 39.979 -19.198 16.317 1.00 23.86 129 LEU B C 1
ATOM 2808 O O . LEU B 1 129 ? 40.520 -19.699 17.331 1.00 22.53 129 LEU B O 1
ATOM 2813 N N . LYS B 1 130 ? 40.207 -19.562 15.056 1.00 22.61 130 LYS B N 1
ATOM 2814 C CA . LYS B 1 130 ? 41.260 -20.458 14.663 1.00 22.28 130 LYS B CA 1
ATOM 2815 C C . LYS B 1 130 ? 42.251 -19.687 13.792 1.00 20.27 130 LYS B C 1
ATOM 2816 O O . LYS B 1 130 ? 41.838 -18.854 12.986 1.00 21.98 130 LYS B O 1
ATOM 2822 N N . GLY B 1 131 ? 43.542 -19.945 13.977 1.00 19.95 131 GLY B N 1
ATOM 2823 C CA . GLY B 1 131 ? 44.563 -19.195 13.265 1.00 18.78 131 GLY B CA 1
ATOM 2824 C C . GLY B 1 131 ? 44.775 -17.782 13.809 1.00 17.05 131 GLY B C 1
ATOM 2825 O O . GLY B 1 131 ? 44.985 -16.842 13.040 1.00 17.15 131 GLY B O 1
ATOM 2826 N N . ALA B 1 132 ? 44.731 -17.622 15.128 1.00 18.63 132 ALA B N 1
ATOM 2827 C CA . ALA B 1 132 ? 45.039 -16.385 15.852 1.00 16.76 132 ALA B CA 1
ATOM 2828 C C . ALA B 1 132 ? 45.750 -16.768 17.145 1.00 15.37 132 ALA B C 1
ATOM 2829 O O . ALA B 1 132 ? 45.327 -17.715 17.834 1.00 18.59 132 ALA B O 1
ATOM 2831 N N . ARG B 1 133 ? 46.850 -16.100 17.452 1.00 14.87 133 ARG B N 1
ATOM 2832 C CA . ARG B 1 133 ? 47.520 -16.354 18.729 1.00 15.48 133 ARG B CA 1
ATOM 2833 C C . ARG B 1 133 ? 48.024 -15.071 19.315 1.00 15.10 133 ARG B C 1
ATOM 2834 O O . ARG B 1 133 ? 48.509 -14.185 18.597 1.00 15.53 133 ARG B O 1
ATOM 2842 N N . ALA B 1 134 ? 47.846 -14.946 20.616 1.00 17.15 134 ALA B N 1
ATOM 2843 C CA . ALA B 1 134 ? 48.342 -13.791 21.376 1.00 15.12 134 ALA B CA 1
ATOM 2844 C C . ALA B 1 134 ? 49.743 -14.108 21.870 1.00 14.87 134 ALA B C 1
ATOM 2845 O O . ALA B 1 134 ? 50.046 -15.249 22.234 1.00 18.71 134 ALA B O 1
ATOM 2847 N N . LEU B 1 135 ? 50.614 -13.117 21.847 1.00 14.27 135 LEU B N 1
ATOM 2848 C CA . LEU B 1 135 ? 52.004 -13.331 22.199 1.00 13.86 135 LEU B CA 1
ATOM 2849 C C . LEU B 1 135 ? 52.538 -12.206 23.077 1.00 12.82 135 LEU B C 1
ATOM 2850 O O . LEU B 1 135 ? 52.408 -11.022 22.763 1.00 13.80 135 LEU B O 1
ATOM 2855 N N . TRP B 1 136 ? 53.092 -12.568 24.229 1.00 15.15 136 TRP B N 1
ATOM 2856 C CA . TRP B 1 136 ? 53.709 -11.625 25.133 1.00 13.82 136 TRP B CA 1
ATOM 2857 C C . TRP B 1 136 ? 55.138 -11.323 24.723 1.00 16.80 136 TRP B C 1
ATOM 2858 O O . TRP B 1 136 ? 55.969 -12.206 24.692 1.00 18.63 136 TRP B O 1
ATOM 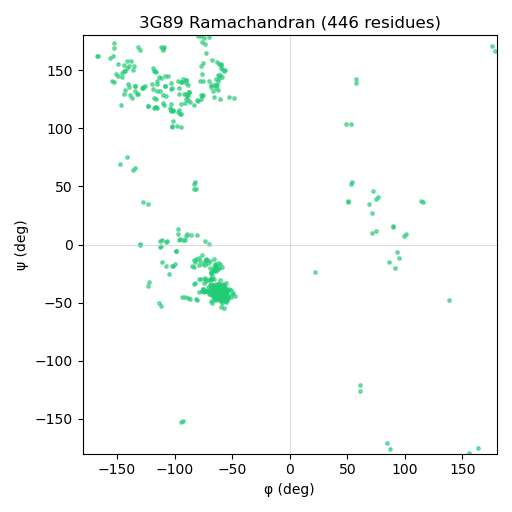2869 N N . GLY B 1 137 ? 55.472 -10.063 24.435 1.00 15.54 137 GLY B N 1
ATOM 2870 C CA . GLY B 1 137 ? 56.818 -9.744 24.023 1.00 19.83 137 GLY B CA 1
ATOM 2871 C C . GLY B 1 137 ? 56.942 -8.266 23.709 1.00 19.00 137 GLY B C 1
ATOM 2872 O O . GLY B 1 137 ? 55.932 -7.571 23.588 1.00 16.22 137 GLY B O 1
ATOM 2873 N N . ARG B 1 138 ? 58.189 -7.815 23.588 1.00 23.15 138 ARG B N 1
ATOM 2874 C CA . ARG B 1 138 ? 58.518 -6.455 23.101 1.00 20.38 138 ARG B CA 1
ATOM 2875 C C . ARG B 1 138 ? 58.834 -6.513 21.635 1.00 17.23 138 ARG B C 1
ATOM 2876 O O . ARG B 1 138 ? 59.610 -7.354 21.162 1.00 17.37 138 ARG B O 1
ATOM 2884 N N . ALA B 1 139 ? 58.265 -5.577 20.891 1.00 16.95 139 ALA B N 1
ATOM 2885 C CA . ALA B 1 139 ? 58.550 -5.479 19.473 1.00 16.54 139 ALA B CA 1
ATOM 2886 C C . ALA B 1 139 ? 60.022 -5.530 19.108 1.00 16.23 139 ALA B C 1
ATOM 2887 O O . ALA B 1 139 ? 60.430 -6.244 18.174 1.00 16.09 139 ALA B O 1
ATOM 2889 N N . GLU B 1 140 ? 60.837 -4.784 19.877 1.00 16.68 140 GLU B N 1
ATOM 2890 C CA . GLU B 1 140 ? 62.253 -4.637 19.532 1.00 16.78 140 GLU B CA 1
ATOM 2891 C C . GLU B 1 140 ? 63.012 -5.953 19.710 1.00 16.77 140 GLU B C 1
ATOM 2892 O O . GLU B 1 140 ? 64.095 -6.169 19.127 1.00 20.09 140 GLU B O 1
ATOM 2898 N N . VAL B 1 141 ? 62.459 -6.806 20.554 1.00 16.89 141 VAL B N 1
ATOM 2899 C CA . VAL B 1 141 ? 63.115 -8.075 20.824 1.00 19.24 141 VAL B CA 1
ATOM 2900 C C . VAL B 1 141 ? 62.635 -9.142 19.875 1.00 17.20 141 VAL B C 1
ATOM 2901 O O . VAL B 1 141 ? 63.437 -9.910 19.273 1.00 19.22 141 VAL B O 1
ATOM 2905 N N . LEU B 1 142 ? 61.313 -9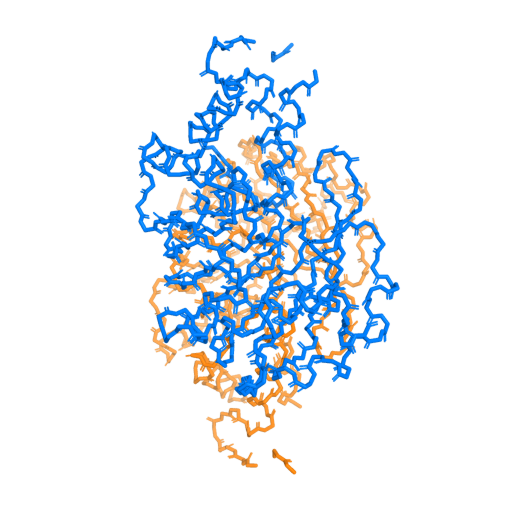.194 19.686 1.00 16.43 142 LEU B N 1
ATOM 2906 C CA . LEU B 1 142 ? 60.772 -10.187 18.783 1.00 16.57 142 LEU B CA 1
ATOM 2907 C C . LEU B 1 142 ? 61.271 -10.036 17.337 1.00 15.94 142 LEU B C 1
ATOM 2908 O O . LEU B 1 142 ? 61.426 -10.996 16.636 1.00 15.95 142 LEU B O 1
ATOM 2913 N N . ALA B 1 143 ? 61.495 -8.810 16.884 1.00 16.44 143 ALA B N 1
ATOM 2914 C CA . ALA B 1 143 ? 61.982 -8.575 15.549 1.00 17.75 143 ALA B CA 1
ATOM 2915 C C . ALA B 1 143 ? 63.427 -8.981 15.286 1.00 18.51 143 ALA B C 1
ATOM 2916 O O . ALA B 1 143 ? 63.907 -8.793 14.180 1.00 19.02 143 ALA B O 1
ATOM 2918 N N . ARG B 1 144 ? 64.104 -9.525 16.313 1.00 19.41 144 ARG B N 1
ATOM 2919 C CA . ARG B 1 144 ? 65.442 -10.076 16.139 1.00 21.18 144 ARG B CA 1
ATOM 2920 C C . ARG B 1 144 ? 65.445 -11.584 16.172 1.00 21.04 144 ARG B C 1
ATOM 2921 O O . ARG B 1 144 ? 66.494 -12.206 16.110 1.00 22.25 144 ARG B O 1
ATOM 2929 N N . GLU B 1 145 ? 64.265 -12.175 16.290 1.00 19.70 145 GLU B N 1
ATOM 2930 C CA . GLU B 1 145 ? 64.129 -13.629 16.250 1.00 18.94 145 GLU B CA 1
ATOM 2931 C C . GLU B 1 145 ? 63.789 -14.056 14.801 1.00 19.75 145 GLU B C 1
ATOM 2932 O O . GLU B 1 145 ? 62.988 -13.408 14.152 1.00 18.31 145 GLU B O 1
ATOM 2938 N N . ALA B 1 146 ? 64.344 -15.154 14.270 1.00 22.65 146 ALA B N 1
ATOM 2939 C CA . ALA B 1 146 ? 64.047 -15.532 12.879 1.00 21.51 146 ALA B CA 1
ATOM 2940 C C . ALA B 1 146 ? 62.583 -15.915 12.706 1.00 18.79 146 ALA B C 1
ATOM 2941 O O . ALA B 1 146 ? 62.047 -15.809 11.645 1.00 20.70 146 ALA B O 1
ATOM 2943 N N . GLY B 1 147 ? 61.942 -16.286 13.791 1.00 16.32 147 GLY B N 1
ATOM 2944 C CA . GLY B 1 147 ? 60.531 -16.601 13.753 1.00 17.28 147 GLY B CA 1
ATOM 2945 C C . GLY B 1 147 ? 59.583 -15.467 13.436 1.00 15.64 147 GLY B C 1
ATOM 2946 O O . GLY B 1 147 ? 58.465 -15.719 12.967 1.00 16.74 147 GLY B O 1
ATOM 2947 N N . HIS B 1 148 ? 60.064 -14.245 13.663 1.00 16.40 148 HIS B N 1
ATOM 2948 C CA . HIS B 1 148 ? 59.246 -13.090 13.419 1.00 14.47 148 HIS B CA 1
ATOM 2949 C C . HIS B 1 148 ? 59.849 -12.139 12.450 1.00 14.35 148 HIS B C 1
ATOM 2950 O O . HIS B 1 148 ? 59.107 -11.411 11.801 1.00 15.73 148 HIS B O 1
ATOM 2957 N N . ARG B 1 149 ? 61.170 -12.033 12.429 1.00 15.15 149 ARG B N 1
ATOM 2958 C CA . ARG B 1 149 ? 61.785 -10.991 11.589 1.00 15.02 149 ARG B CA 1
ATOM 2959 C C . ARG B 1 149 ? 61.527 -11.272 10.149 1.00 16.31 149 ARG B C 1
ATOM 2960 O O . ARG B 1 149 ? 61.795 -12.347 9.666 1.00 18.66 149 ARG B O 1
ATOM 2968 N N . GLU B 1 150 ? 60.986 -10.279 9.445 1.00 15.69 150 GLU B N 1
ATOM 2969 C CA . GLU B 1 150 ? 60.680 -10.430 8.029 1.00 14.36 150 GLU B CA 1
ATOM 2970 C C . GLU B 1 150 ? 59.878 -11.686 7.702 1.00 16.70 150 GLU B C 1
ATOM 2971 O O . GLU B 1 150 ? 60.073 -12.316 6.686 1.00 20.53 150 GLU B O 1
ATOM 2977 N N . ALA B 1 151 ? 58.953 -12.016 8.625 1.00 14.38 151 ALA B N 1
ATOM 2978 C CA . ALA B 1 151 ? 58.143 -13.220 8.519 1.00 13.75 151 ALA B CA 1
ATOM 2979 C C . ALA B 1 151 ? 56.667 -12.958 8.262 1.00 14.84 151 ALA B C 1
ATOM 2980 O O . ALA B 1 151 ? 55.902 -13.904 8.187 1.00 21.80 151 ALA B O 1
ATOM 2982 N N . TYR B 1 152 ? 56.268 -11.695 8.186 1.00 12.39 152 TYR B N 1
ATOM 2983 C CA . TYR B 1 152 ? 54.869 -11.338 8.014 1.00 14.23 152 TYR B CA 1
ATOM 2984 C C . TYR B 1 152 ? 54.638 -10.682 6.655 1.00 12.72 152 TYR B C 1
ATOM 2985 O O . TYR B 1 152 ? 55.461 -9.885 6.200 1.00 13.70 152 TYR B O 1
ATOM 2994 N N . ALA B 1 153 ? 53.477 -10.965 6.071 1.00 13.00 153 ALA B N 1
ATOM 2995 C CA . ALA B 1 153 ? 53.021 -10.237 4.892 1.00 14.23 153 ALA B CA 1
ATOM 2996 C C . ALA B 1 153 ? 52.425 -8.872 5.254 1.00 12.67 153 ALA B C 1
ATOM 2997 O O . ALA B 1 153 ? 52.448 -7.931 4.430 1.00 12.58 153 ALA B O 1
ATOM 2999 N N . ARG B 1 154 ? 51.847 -8.771 6.449 1.00 11.49 154 ARG B N 1
ATOM 3000 C CA . ARG B 1 154 ? 51.192 -7.537 6.867 1.00 12.59 154 ARG B CA 1
ATOM 3001 C C . ARG B 1 154 ? 51.449 -7.260 8.340 1.00 12.33 154 ARG B C 1
ATOM 3002 O O . ARG B 1 154 ? 51.677 -8.186 9.116 1.00 12.35 154 ARG B O 1
ATOM 3010 N N . ALA B 1 155 ? 51.431 -5.988 8.712 1.00 12.58 155 ALA B N 1
ATOM 3011 C CA . ALA B 1 155 ? 51.448 -5.622 10.134 1.00 12.95 155 ALA B CA 1
ATOM 3012 C C . ALA B 1 155 ? 50.563 -4.405 10.276 1.00 12.51 155 ALA B C 1
ATOM 3013 O O . ALA B 1 155 ? 50.347 -3.670 9.301 1.00 15.22 155 ALA B O 1
ATOM 3015 N N . VAL B 1 156 ? 49.940 -4.295 11.441 1.00 10.68 156 VAL B N 1
ATOM 3016 C CA . VAL B 1 156 ? 49.041 -3.208 11.766 1.00 12.35 156 VAL B CA 1
ATOM 3017 C C . VAL B 1 156 ? 49.350 -2.723 13.167 1.00 11.36 156 VAL B C 1
ATOM 3018 O O . VAL B 1 156 ? 49.842 -3.530 13.996 1.00 11.57 156 VAL B O 1
ATOM 3022 N N . ALA B 1 157 ? 49.117 -1.462 13.439 1.00 10.51 157 ALA B N 1
ATOM 3023 C CA . ALA B 1 157 ? 49.234 -0.924 14.786 1.00 10.57 157 ALA B CA 1
ATOM 3024 C C . ALA B 1 157 ? 48.319 0.242 14.927 1.00 11.83 157 ALA B C 1
ATOM 3025 O O . ALA B 1 157 ? 48.195 1.066 14.015 1.00 12.15 157 ALA B O 1
ATOM 3027 N N . ARG B 1 158 ? 47.684 0.324 16.071 1.00 11.64 158 ARG B N 1
ATOM 3028 C CA . ARG B 1 158 ? 46.899 1.495 16.473 1.00 11.00 158 ARG B CA 1
ATOM 3029 C C . ARG B 1 158 ? 47.338 1.998 17.846 1.00 11.33 158 ARG B C 1
ATOM 3030 O O . ARG B 1 158 ? 47.520 1.191 18.791 1.00 11.89 158 ARG B O 1
ATOM 3038 N N . ALA B 1 159 ? 47.511 3.299 17.963 1.00 11.61 159 ALA B N 1
ATOM 3039 C CA . ALA B 1 159 ? 47.816 3.964 19.256 1.00 12.02 159 ALA B CA 1
ATOM 3040 C C . ALA B 1 159 ? 49.022 3.337 19.912 1.00 14.94 159 ALA B C 1
ATOM 3041 O O . ALA B 1 159 ? 48.993 3.008 21.117 1.00 15.99 159 ALA B O 1
ATOM 3043 N N . VAL B 1 160 ? 50.089 3.268 19.179 1.00 13.36 160 VAL B N 1
ATOM 3044 C CA . VAL B 1 160 ? 51.369 2.794 19.724 1.00 12.63 160 VAL B CA 1
ATOM 3045 C C . VAL B 1 160 ? 52.451 3.881 19.831 1.00 13.45 160 VAL B C 1
ATOM 3046 O O . VAL B 1 160 ? 53.081 4.079 20.885 1.00 17.15 160 VAL B O 1
ATOM 3050 N N . ALA B 1 161 ? 52.734 4.596 18.738 1.00 12.97 161 ALA B N 1
ATOM 3051 C CA . ALA B 1 161 ? 53.846 5.531 18.768 1.00 13.63 161 ALA B CA 1
ATOM 3052 C C . ALA B 1 161 ? 53.779 6.452 17.558 1.00 14.53 161 ALA B C 1
ATOM 3053 O O . ALA B 1 161 ? 53.172 6.095 16.543 1.00 14.32 161 ALA B O 1
ATOM 3055 N N . PRO B 1 162 ? 54.481 7.564 17.600 1.00 13.86 162 PRO B N 1
ATOM 3056 C CA . PRO B 1 162 ? 54.611 8.403 16.387 1.00 15.19 162 PRO B CA 1
ATOM 3057 C C . PRO B 1 162 ? 55.177 7.633 15.225 1.00 15.94 162 PRO B C 1
ATOM 3058 O O . PRO B 1 162 ? 55.980 6.741 15.458 1.00 14.30 162 PRO B O 1
ATOM 3062 N N . LEU B 1 163 ? 54.804 8.014 13.975 1.00 12.44 163 LEU B N 1
ATOM 3063 C CA . LEU B 1 163 ? 55.285 7.268 12.831 1.00 13.49 163 LEU B CA 1
ATOM 3064 C C . LEU B 1 163 ? 56.816 7.026 12.766 1.00 15.47 163 LEU B C 1
ATOM 3065 O O . LEU B 1 163 ? 57.243 5.971 12.354 1.00 14.38 163 LEU B O 1
ATOM 3070 N N . CYS B 1 164 ? 57.635 8.005 13.143 1.00 15.15 164 CYS B N 1
ATOM 3071 C CA . CYS B 1 164 ? 59.089 7.835 13.025 1.00 14.34 164 CYS B CA 1
ATOM 3072 C C . CYS B 1 164 ? 59.565 6.676 13.926 1.00 14.51 164 CYS B C 1
ATOM 3073 O O . CYS B 1 164 ? 60.447 5.922 13.527 1.00 18.56 164 CYS B O 1
ATOM 3076 N N . VAL B 1 165 ? 58.957 6.501 15.105 1.00 14.92 165 VAL B N 1
ATOM 3077 C CA . VAL B 1 165 ? 59.292 5.418 16.004 1.00 14.53 165 VAL B CA 1
ATOM 3078 C C . VAL B 1 165 ? 58.586 4.139 15.565 1.00 13.04 165 VAL B C 1
ATOM 3079 O O . VAL B 1 165 ? 59.207 3.106 15.474 1.00 14.76 165 VAL B O 1
ATOM 3083 N N . LEU B 1 166 ? 57.295 4.228 15.262 1.00 12.44 166 LEU B N 1
ATOM 3084 C CA . LEU B 1 166 ? 56.495 3.066 14.935 1.00 13.67 166 LEU B CA 1
ATOM 3085 C C . LEU B 1 166 ? 57.030 2.391 13.674 1.00 11.92 166 LEU B C 1
ATOM 3086 O O . LEU B 1 166 ? 56.999 1.174 13.590 1.00 13.35 166 LEU B O 1
ATOM 3091 N N . SER B 1 167 ? 57.551 3.151 12.715 1.00 13.67 167 SER B N 1
ATOM 3092 C CA . SER B 1 167 ? 58.091 2.532 11.509 1.00 13.16 167 SER B CA 1
ATOM 3093 C C . SER B 1 167 ? 59.281 1.634 11.812 1.00 14.26 167 SER B C 1
ATOM 3094 O O . SER B 1 167 ? 59.475 0.623 11.167 1.00 13.71 167 SER B O 1
ATOM 3097 N N . GLU B 1 168 ? 60.123 2.046 12.767 1.00 14.99 168 GLU B N 1
ATOM 3098 C CA . GLU B 1 168 ? 61.252 1.210 13.142 1.00 13.95 168 GLU B CA 1
ATOM 3099 C C . GLU B 1 168 ? 60.7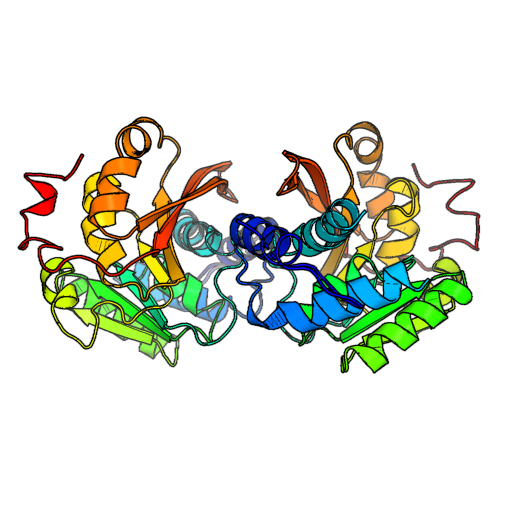58 -0.050 13.840 1.00 13.52 168 GLU B C 1
ATOM 3100 O O . GLU B 1 168 ? 61.407 -1.094 13.754 1.00 14.91 168 GLU B O 1
ATOM 3106 N N . LEU B 1 169 ? 59.626 0.049 14.526 1.00 13.80 169 LEU B N 1
ATOM 3107 C CA . LEU B 1 169 ? 59.049 -1.135 15.187 1.00 13.46 169 LEU B CA 1
ATOM 3108 C C . LEU B 1 169 ? 58.380 -2.075 14.190 1.00 12.26 169 LEU B C 1
ATOM 3109 O O . LEU B 1 169 ? 58.483 -3.293 14.347 1.00 15.56 169 LEU B O 1
ATOM 3114 N N . LEU B 1 170 ? 57.703 -1.534 13.170 1.00 13.25 170 LEU B N 1
ATOM 3115 C CA . LEU B 1 170 ? 56.883 -2.353 12.271 1.00 12.54 170 LEU B CA 1
ATOM 3116 C C . LEU B 1 170 ? 57.667 -2.906 11.095 1.00 12.50 170 LEU B C 1
ATOM 3117 O O . LEU B 1 170 ? 57.519 -4.088 10.734 1.00 14.18 170 LEU B O 1
ATOM 3122 N N . LEU B 1 171 ? 58.473 -2.074 10.448 1.00 13.01 171 LEU B N 1
ATOM 3123 C CA . LEU B 1 171 ? 59.122 -2.540 9.224 1.00 13.60 171 LEU B CA 1
ATOM 3124 C C . LEU B 1 171 ? 59.974 -3.824 9.332 1.00 14.22 171 LEU B C 1
ATOM 3125 O O . LEU B 1 171 ? 59.940 -4.643 8.422 1.00 13.94 171 LEU B O 1
ATOM 3130 N N . PRO B 1 172 ? 60.699 -4.030 10.449 1.00 13.62 172 PRO B N 1
ATOM 3131 C CA . PRO B 1 172 ? 61.518 -5.234 10.547 1.00 12.47 172 PRO B CA 1
ATOM 3132 C C . PRO B 1 172 ? 60.680 -6.518 10.553 1.00 14.12 172 PRO B C 1
ATOM 3133 O O . PRO B 1 172 ? 61.283 -7.536 10.243 1.00 17.04 172 PRO B O 1
ATOM 3137 N N . PHE B 1 173 ? 59.375 -6.474 10.847 1.00 13.00 173 PHE B N 1
ATOM 3138 C CA . PHE B 1 173 ? 58.543 -7.680 10.797 1.00 11.61 173 PHE B CA 1
ATOM 3139 C C . PHE B 1 173 ? 58.127 -8.058 9.386 1.00 15.45 173 PHE B C 1
ATOM 3140 O O . PHE B 1 173 ? 57.700 -9.184 9.166 1.00 14.22 173 PHE B O 1
ATOM 3148 N N 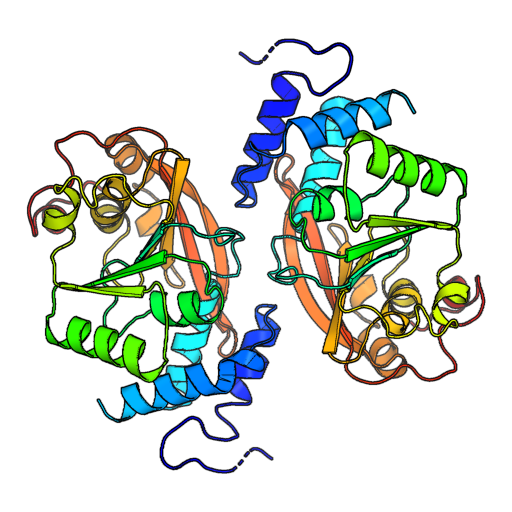. LEU B 1 174 ? 58.216 -7.133 8.436 1.00 15.10 174 LEU B N 1
ATOM 3149 C CA . LEU B 1 174 ? 57.660 -7.402 7.095 1.00 12.90 174 LEU B CA 1
ATOM 3150 C C . LEU B 1 174 ? 58.596 -8.095 6.122 1.00 14.32 174 LEU B C 1
ATOM 3151 O O . LEU B 1 174 ? 59.760 -7.713 6.000 1.00 17.26 174 LEU B O 1
ATOM 3156 N N . GLU B 1 175 ? 58.113 -9.139 5.479 1.00 14.51 175 GLU B N 1
ATOM 3157 C CA . GLU B 1 175 ? 58.827 -9.691 4.336 1.00 16.40 175 GLU B CA 1
ATOM 3158 C C . GLU B 1 175 ? 58.871 -8.649 3.249 1.00 19.33 175 GLU B C 1
ATOM 3159 O O . GLU B 1 175 ? 58.021 -7.762 3.187 1.00 19.22 175 GLU B O 1
ATOM 3165 N N . VAL B 1 176 ? 59.843 -8.781 2.351 1.00 17.68 176 VAL B N 1
ATOM 3166 C CA . VAL B 1 176 ? 59.988 -7.830 1.278 1.00 15.58 176 VAL B CA 1
ATOM 3167 C C . VAL B 1 176 ? 58.768 -8.013 0.404 1.00 21.03 176 VAL B C 1
ATOM 3168 O O . VAL B 1 176 ? 58.387 -9.146 0.136 1.00 20.48 176 VAL B O 1
ATOM 3172 N N . GLY B 1 177 ? 58.125 -6.900 0.045 1.00 15.63 177 GLY B N 1
ATOM 3173 C CA . GLY B 1 177 ? 56.862 -6.881 -0.716 1.00 15.81 177 GLY B CA 1
ATOM 3174 C C . GLY B 1 177 ? 55.628 -6.821 0.201 1.00 16.88 177 GLY B C 1
ATOM 3175 O O . GLY B 1 177 ? 54.506 -6.698 -0.296 1.00 19.31 177 GLY B O 1
ATOM 3176 N N . GLY B 1 178 ? 55.849 -6.932 1.515 1.00 15.98 178 GLY B N 1
ATOM 3177 C CA . GLY B 1 178 ? 54.753 -6.829 2.488 1.00 16.96 178 GLY B CA 1
ATOM 3178 C C . GLY B 1 178 ? 54.380 -5.371 2.746 1.00 13.75 178 GLY B C 1
ATOM 3179 O O . GLY B 1 178 ? 54.999 -4.452 2.193 1.00 15.31 178 GLY B O 1
ATOM 3180 N N . ALA B 1 179 ? 53.398 -5.165 3.603 1.00 12.76 179 ALA B N 1
ATOM 3181 C CA . ALA B 1 179 ? 52.943 -3.816 3.884 1.00 12.78 179 ALA B CA 1
ATOM 3182 C C . ALA B 1 179 ? 52.404 -3.732 5.290 1.00 13.90 179 ALA B C 1
ATOM 3183 O O . ALA B 1 179 ? 51.788 -4.685 5.801 1.00 14.05 179 ALA B O 1
ATOM 3185 N N . ALA B 1 180 ? 52.597 -2.567 5.911 1.00 13.22 180 ALA B N 1
ATOM 3186 C CA . ALA B 1 180 ? 52.059 -2.306 7.240 1.00 12.78 180 ALA B CA 1
ATOM 3187 C C . ALA B 1 180 ? 51.090 -1.161 7.146 1.00 11.70 180 ALA B C 1
ATOM 3188 O O . ALA B 1 180 ? 51.186 -0.307 6.261 1.00 14.48 180 ALA B O 1
ATOM 3190 N N . VAL B 1 181 ? 50.092 -1.187 8.011 1.00 11.11 181 VAL B N 1
ATOM 3191 C CA . VAL B 1 181 ? 49.184 -0.083 8.134 1.00 11.15 181 VAL B CA 1
ATOM 3192 C C . VAL B 1 181 ? 49.291 0.524 9.514 1.00 11.72 181 VAL B C 1
ATOM 3193 O O . VAL B 1 181 ? 48.992 -0.154 10.492 1.00 11.87 181 VAL B O 1
ATOM 3197 N N . ALA B 1 182 ? 49.681 1.791 9.595 1.00 11.50 182 ALA B N 1
ATOM 3198 C CA . ALA B 1 182 ? 49.664 2.515 10.858 1.00 10.88 182 ALA B CA 1
ATOM 3199 C C . ALA B 1 182 ? 48.351 3.319 10.906 1.00 11.61 182 ALA B C 1
ATOM 3200 O O . ALA B 1 182 ? 48.149 4.231 10.092 1.00 12.57 182 ALA B O 1
ATOM 3202 N N . MET B 1 183 ? 47.453 2.984 11.827 1.00 10.96 183 MET B N 1
ATOM 3203 C CA . MET B 1 183 ? 46.141 3.649 11.994 1.00 10.95 183 MET B CA 1
ATOM 3204 C C . MET B 1 183 ? 46.372 4.926 12.760 1.00 12.58 183 MET B C 1
ATOM 3205 O O . MET B 1 183 ? 47.057 4.925 13.787 1.00 14.68 183 MET B O 1
ATOM 3210 N N . LYS B 1 184 ? 45.950 6.045 12.169 1.00 11.76 184 LYS B N 1
ATOM 3211 C CA . LYS B 1 184 ? 46.148 7.360 12.777 1.00 12.16 184 LYS B CA 1
ATOM 3212 C C . LYS B 1 184 ? 44.850 8.150 12.789 1.00 12.37 184 LYS B C 1
ATOM 3213 O O . LYS B 1 184 ? 43.841 7.755 12.180 1.00 13.61 184 LYS B O 1
ATOM 3219 N N . GLY B 1 185 ? 44.861 9.244 13.542 1.00 16.45 185 GLY B N 1
ATOM 3220 C CA . GLY B 1 185 ? 43.707 10.114 13.710 1.00 16.01 185 GLY B CA 1
ATOM 3221 C C . GLY B 1 185 ? 43.697 11.256 12.719 1.00 18.07 185 GLY B C 1
ATOM 3222 O O . GLY B 1 185 ? 44.225 11.134 11.658 1.00 17.42 185 GLY B O 1
ATOM 3223 N N . PRO B 1 186 ? 43.090 12.368 13.094 1.00 18.54 186 PRO B N 1
ATOM 3224 C CA . PRO B 1 186 ? 42.800 13.438 12.136 1.00 21.07 186 PRO B CA 1
ATOM 3225 C C . PRO B 1 186 ? 44.035 14.130 11.640 1.00 18.54 186 PRO B C 1
ATOM 3226 O O . PRO B 1 186 ? 43.893 14.726 10.581 1.00 21.04 186 PRO B O 1
ATOM 3230 N N . ARG B 1 187 ? 45.139 14.113 12.379 1.00 18.48 187 ARG B N 1
ATOM 3231 C CA . ARG B 1 187 ? 46.300 14.933 12.016 1.00 21.71 187 ARG B CA 1
ATOM 3232 C C . ARG B 1 187 ? 47.541 14.055 11.836 1.00 17.87 187 ARG B C 1
ATOM 3233 O O . ARG B 1 187 ? 48.013 13.444 12.786 1.00 22.78 187 ARG B O 1
ATOM 3241 N N . VAL B 1 188 ? 48.093 14.063 10.639 1.00 16.49 188 VAL B N 1
ATOM 3242 C CA . VAL B 1 188 ? 49.318 13.296 10.332 1.00 16.16 188 VAL B CA 1
ATOM 3243 C C . VAL B 1 188 ? 50.398 14.105 9.637 1.00 16.42 188 VAL B C 1
ATOM 3244 O O . VAL B 1 188 ? 51.471 13.575 9.440 1.00 15.78 188 VAL B O 1
ATOM 3248 N N . GLU B 1 189 ? 50.190 15.398 9.351 1.00 18.13 189 GLU B N 1
ATOM 3249 C CA . GLU B 1 189 ? 51.233 16.127 8.611 1.00 17.74 189 GLU B CA 1
ATOM 3250 C C . GLU B 1 189 ? 52.561 16.160 9.282 1.00 14.28 189 GLU B C 1
ATOM 3251 O O . GLU B 1 189 ? 53.589 15.921 8.664 1.00 17.34 189 GLU B O 1
ATOM 3257 N N . GLU B 1 190 ? 52.582 16.451 10.596 1.00 17.83 190 GLU B N 1
ATOM 3258 C CA . GLU B 1 190 ? 53.860 16.581 11.282 1.00 17.36 190 GLU B CA 1
ATOM 3259 C C . GLU B 1 190 ? 54.580 15.239 11.409 1.00 16.68 190 GLU B C 1
ATOM 3260 O O . GLU B 1 190 ? 55.811 15.163 11.423 1.00 19.53 190 GLU B O 1
ATOM 3266 N N . GLU B 1 191 ? 53.789 14.173 11.589 1.00 15.58 191 GLU B N 1
ATOM 3267 C CA . GLU B 1 191 ? 54.379 12.863 11.737 1.00 15.16 191 GLU B CA 1
ATOM 3268 C C . GLU B 1 191 ? 54.914 12.349 10.403 1.00 15.19 191 GLU B C 1
ATOM 3269 O O . GLU B 1 191 ? 55.918 11.655 10.372 1.00 16.09 191 GLU B O 1
ATOM 3275 N N . LEU B 1 192 ? 54.291 12.778 9.302 1.00 14.05 192 LEU B N 1
ATOM 3276 C CA . LEU B 1 192 ? 54.703 12.334 7.954 1.00 15.27 192 LEU B CA 1
ATOM 3277 C C . LEU B 1 192 ? 55.878 13.128 7.401 1.00 13.76 192 LEU B C 1
ATOM 3278 O O . LEU B 1 192 ? 56.743 12.570 6.753 1.00 14.07 192 LEU B O 1
ATOM 3283 N N . ALA B 1 193 ? 55.939 14.408 7.737 1.00 13.65 193 ALA B N 1
ATOM 3284 C CA . ALA B 1 193 ? 56.858 15.282 6.973 1.00 14.67 193 ALA B CA 1
ATOM 3285 C C . ALA B 1 193 ? 58.331 14.770 6.907 1.00 14.41 193 ALA B C 1
ATOM 3286 O O . ALA B 1 193 ? 58.979 14.880 5.857 1.00 19.50 193 ALA B O 1
ATOM 3288 N N . PRO B 1 194 ? 58.922 14.302 8.013 1.00 14.75 194 PRO B N 1
ATOM 3289 C CA . PRO B 1 194 ? 60.335 13.919 7.988 1.00 14.95 194 PRO B CA 1
ATOM 3290 C C . PRO B 1 194 ? 60.539 12.420 7.797 1.00 15.33 194 PRO B C 1
ATOM 3291 O O . PRO B 1 194 ? 61.672 11.939 7.834 1.00 18.78 194 PRO B O 1
ATOM 3295 N N . LEU B 1 195 ? 59.446 11.733 7.504 1.00 15.68 195 LEU B N 1
ATOM 3296 C CA . LEU B 1 195 ? 59.454 10.266 7.536 1.00 15.05 195 LEU B CA 1
ATOM 3297 C C . LEU B 1 195 ? 60.153 9.531 6.391 1.00 16.33 195 LEU B C 1
ATOM 3298 O O . LEU B 1 195 ? 60.854 8.543 6.638 1.00 18.77 195 LEU B O 1
ATOM 3303 N N . PRO B 1 196 ? 60.011 9.983 5.128 1.00 20.11 196 PRO B N 1
ATOM 3304 C CA . PRO B 1 196 ? 60.566 9.153 4.038 1.00 17.32 196 PRO B CA 1
ATOM 3305 C C . PRO B 1 196 ? 62.082 8.769 4.165 1.00 21.16 196 PRO B C 1
ATOM 3306 O O . PRO B 1 196 ? 62.452 7.651 3.882 1.00 21.24 196 PRO B O 1
ATOM 3310 N N . PRO B 1 197 ? 62.969 9.676 4.583 1.00 18.44 197 PRO B N 1
ATOM 3311 C CA . PRO B 1 197 ? 64.380 9.248 4.652 1.00 19.55 197 PRO B CA 1
ATOM 3312 C C . PRO B 1 197 ? 64.634 8.213 5.727 1.00 23.70 197 PRO B C 1
ATOM 3313 O O . PRO B 1 197 ? 65.473 7.342 5.503 1.00 25.51 197 PRO B O 1
ATOM 3317 N N . ALA B 1 198 ? 63.863 8.227 6.815 1.00 22.45 198 ALA B N 1
ATOM 3318 C CA . ALA B 1 198 ? 63.956 7.186 7.826 1.00 22.65 198 ALA B CA 1
ATOM 3319 C C . ALA B 1 198 ? 63.426 5.860 7.319 1.00 18.47 198 ALA B C 1
ATOM 3320 O O . ALA B 1 198 ? 63.998 4.837 7.614 1.00 19.50 198 ALA B O 1
ATOM 3322 N N . LEU B 1 199 ? 62.299 5.861 6.614 1.00 16.94 199 LEU B N 1
ATOM 3323 C CA . LEU B 1 199 ? 61.855 4.619 6.024 1.00 15.96 199 LEU B CA 1
ATOM 3324 C C . LEU B 1 199 ? 62.905 4.010 5.113 1.00 17.23 199 LEU B C 1
ATOM 3325 O O . LEU B 1 199 ? 63.101 2.803 5.167 1.00 17.21 199 LEU B O 1
ATOM 3330 N N . GLU B 1 200 ? 63.623 4.839 4.355 1.00 18.91 200 GLU B N 1
ATOM 3331 C CA . GLU B 1 200 ? 64.592 4.244 3.460 1.00 19.50 200 GLU B CA 1
ATOM 3332 C C . GLU B 1 200 ? 65.699 3.521 4.286 1.00 19.92 200 GLU B C 1
ATOM 3333 O O . GLU B 1 200 ? 66.209 2.473 3.861 1.00 20.62 200 GLU B O 1
ATOM 3339 N N . ARG B 1 201 ? 66.090 4.072 5.436 1.00 18.79 201 ARG B N 1
ATOM 3340 C CA . ARG B 1 201 ? 67.076 3.390 6.291 1.00 15.95 201 ARG B CA 1
ATOM 3341 C C . ARG B 1 201 ? 66.627 2.055 6.818 1.00 19.74 201 ARG B C 1
ATOM 3342 O O . ARG B 1 201 ? 67.460 1.224 7.175 1.00 21.20 201 ARG B O 1
ATOM 3350 N N . LEU B 1 202 ? 65.309 1.852 6.831 1.00 18.05 202 LEU B N 1
ATOM 3351 C CA . LEU B 1 202 ? 64.695 0.653 7.383 1.00 15.34 202 LEU B CA 1
ATOM 3352 C C . LEU B 1 202 ? 64.321 -0.388 6.324 1.00 21.25 202 LEU B C 1
ATOM 3353 O O . LEU B 1 202 ? 63.859 -1.497 6.652 1.00 19.01 202 LEU B O 1
ATOM 3358 N N . GLY B 1 203 ? 64.488 -0.019 5.060 1.00 17.57 203 GLY B N 1
ATOM 3359 C CA . GLY B 1 203 ? 64.083 -0.865 3.950 1.00 16.73 203 GLY B CA 1
ATOM 3360 C C . GLY B 1 203 ? 62.658 -0.605 3.527 1.00 17.13 203 GLY B C 1
ATOM 3361 O O . GLY B 1 203 ? 62.068 -1.447 2.852 1.00 18.95 203 GLY B O 1
ATOM 3362 N N . GLY B 1 204 ? 62.085 0.521 3.952 1.00 16.63 204 GLY B N 1
ATOM 3363 C CA . GLY B 1 204 ? 60.696 0.843 3.665 1.00 15.77 204 GLY B CA 1
ATOM 3364 C C . GLY B 1 204 ? 60.549 1.994 2.692 1.00 17.49 204 GLY B C 1
ATOM 3365 O O . GLY B 1 204 ? 61.528 2.682 2.317 1.00 19.02 204 GLY B O 1
ATOM 3366 N N . ARG B 1 205 ? 59.306 2.156 2.237 1.00 16.05 205 ARG B N 1
ATOM 3367 C CA . ARG B 1 205 ? 58.880 3.340 1.511 1.00 16.49 205 ARG B CA 1
ATOM 3368 C C . ARG B 1 205 ? 57.458 3.687 1.888 1.00 16.62 205 ARG B C 1
ATOM 3369 O O . ARG B 1 205 ? 56.685 2.814 2.287 1.00 19.16 205 ARG B O 1
ATOM 3377 N N . LEU B 1 206 ? 57.075 4.942 1.770 1.00 14.91 206 LEU B N 1
ATOM 3378 C CA . LEU B 1 206 ? 55.736 5.361 2.102 1.00 14.17 206 LEU B CA 1
ATOM 3379 C C . LEU B 1 206 ? 54.804 4.965 0.980 1.00 16.96 206 LEU B C 1
ATOM 3380 O O . LEU B 1 206 ? 55.083 5.254 -0.205 1.00 19.31 206 LEU B O 1
ATOM 3385 N N . GLY B 1 207 ? 53.725 4.296 1.336 1.00 16.47 207 GLY B N 1
ATOM 3386 C CA . GLY B 1 207 ? 52.684 4.050 0.363 1.00 16.18 207 GLY B CA 1
ATOM 3387 C C . GLY B 1 207 ? 51.589 5.074 0.550 1.00 16.37 207 GLY B C 1
ATOM 3388 O O . GLY B 1 207 ? 51.814 6.237 0.897 1.00 17.92 207 GLY B O 1
ATOM 3389 N N A GLU B 1 208 ? 50.369 4.604 0.378 0.37 19.02 208 GLU B N 1
ATOM 3390 N N B GLU B 1 208 ? 50.365 4.653 0.302 0.63 14.00 208 GLU B N 1
ATOM 3391 C CA A GLU B 1 208 ? 49.244 5.503 0.379 0.37 24.15 208 GLU B CA 1
ATOM 3392 C CA B GLU B 1 208 ? 49.234 5.551 0.391 0.63 12.22 208 GLU B CA 1
ATOM 3393 C C A GLU B 1 208 ? 48.866 5.987 1.784 0.37 26.76 208 GLU B C 1
ATOM 3394 C C B GLU B 1 208 ? 48.985 6.048 1.802 0.63 12.01 208 GLU B C 1
ATOM 3395 O O A GLU B 1 208 ? 49.024 5.264 2.772 0.37 21.18 208 GLU B O 1
ATOM 3396 O O B GLU B 1 208 ? 49.238 5.341 2.811 0.63 11.76 208 GLU B O 1
ATOM 3407 N N . VAL B 1 209 ? 48.455 7.240 1.886 1.00 15.00 209 VAL B N 1
ATOM 3408 C CA . VAL B 1 209 ? 47.863 7.779 3.099 1.00 14.17 209 VAL B CA 1
ATOM 3409 C C . VAL B 1 209 ? 46.384 8.000 2.810 1.00 15.27 209 VAL B C 1
ATOM 3410 O O . VAL B 1 209 ? 46.027 8.933 2.068 1.00 17.68 209 VAL B O 1
ATOM 3414 N N . LEU B 1 210 ? 45.514 7.093 3.288 1.00 13.66 210 LEU B N 1
ATOM 3415 C CA . LEU B 1 210 ? 44.087 7.184 3.020 1.00 13.27 210 LEU B CA 1
ATOM 3416 C C . LEU B 1 210 ? 43.379 7.969 4.085 1.00 15.23 210 LEU B C 1
ATOM 3417 O O . LEU B 1 210 ? 43.378 7.580 5.258 1.00 14.92 210 LEU B O 1
ATOM 3422 N N . ALA B 1 211 ? 42.708 9.042 3.704 1.00 17.62 211 ALA B N 1
ATOM 3423 C CA . ALA B 1 211 ? 41.878 9.753 4.640 1.00 17.36 211 ALA B CA 1
ATOM 3424 C C . ALA B 1 211 ? 40.475 9.143 4.570 1.00 16.34 211 ALA B C 1
ATOM 3425 O O . ALA B 1 211 ? 39.944 8.845 3.472 1.00 17.59 211 ALA B O 1
ATOM 3427 N N . LEU B 1 212 ? 39.876 8.986 5.719 1.00 16.81 212 LEU B N 1
ATOM 3428 C CA . LEU B 1 212 ? 38.507 8.491 5.747 1.00 17.01 212 LEU B CA 1
ATOM 3429 C C . LEU B 1 212 ? 37.802 9.005 7.005 1.00 18.38 212 LEU B C 1
ATOM 3430 O O . LEU B 1 212 ? 38.392 9.594 7.935 1.00 23.06 212 LEU B O 1
ATOM 3435 N N . GLN B 1 213 ? 36.503 8.738 7.088 1.00 20.28 213 GLN B N 1
ATOM 3436 C CA . GLN B 1 213 ? 35.711 9.192 8.222 1.00 23.86 213 GLN B CA 1
ATOM 3437 C C . GLN B 1 213 ? 35.124 8.006 8.969 1.00 22.22 213 GLN B C 1
ATOM 3438 O O . GLN B 1 213 ? 34.657 7.049 8.350 1.00 25.36 213 GLN B O 1
ATOM 3444 N N . LEU B 1 214 ? 35.229 8.035 10.290 1.00 21.84 214 LEU B N 1
ATOM 3445 C CA . LEU B 1 214 ? 34.722 6.929 11.086 1.00 20.78 214 LEU B CA 1
ATOM 3446 C C . LEU B 1 214 ? 33.218 6.869 10.898 1.00 22.17 214 LEU B C 1
ATOM 3447 O O . LEU B 1 214 ? 32.522 7.874 11.006 1.00 23.40 214 LEU B O 1
ATOM 3452 N N . PRO B 1 215 ? 32.679 5.666 10.681 1.00 20.81 215 PRO B N 1
ATOM 3453 C CA . PRO B 1 215 ? 31.211 5.574 10.574 1.00 23.73 215 PRO B CA 1
ATOM 3454 C C . PRO B 1 215 ? 30.300 6.186 11.620 1.00 30.60 215 PRO B C 1
ATOM 3455 O O . PRO B 1 215 ? 29.282 6.691 11.247 1.00 31.93 215 PRO B O 1
ATOM 3459 N N . LEU B 1 216 ? 30.445 6.143 12.902 1.00 34.73 216 LEU B N 1
ATOM 3460 C CA . LEU B 1 216 ? 29.063 6.723 13.289 1.00 34.78 216 LEU B CA 1
ATOM 3461 C C . LEU B 1 216 ? 29.079 8.186 13.651 1.00 31.44 216 LEU B C 1
ATOM 3462 O O . LEU B 1 216 ? 28.094 8.919 13.544 1.00 36.99 216 LEU B O 1
ATOM 3467 N N . SER B 1 217 ? 30.287 8.608 13.918 1.00 30.58 217 SER B N 1
ATOM 3468 C CA . SER B 1 217 ? 30.621 9.835 14.570 1.00 24.42 217 SER B CA 1
ATOM 3469 C C . SER B 1 217 ? 31.138 10.824 13.535 1.00 36.00 217 SER B C 1
ATOM 3470 O O . SER B 1 217 ? 31.098 12.019 13.746 1.00 36.87 217 SER B O 1
ATOM 3473 N N . GLY B 1 218 ? 31.673 10.310 12.440 1.00 26.58 218 GLY B N 1
ATOM 3474 C CA . GLY B 1 218 ? 32.316 11.112 11.414 1.00 24.16 218 GLY B CA 1
ATOM 3475 C C . GLY B 1 218 ? 33.713 11.647 11.755 1.00 32.85 218 GLY B C 1
ATOM 3476 O O . GLY B 1 218 ? 34.229 12.499 11.058 1.00 29.65 218 GLY B O 1
ATOM 3477 N N . GLU B 1 219 ? 34.336 11.175 12.827 1.00 24.43 219 GLU B N 1
ATOM 3478 C CA . GLU B 1 219 ? 35.673 11.652 13.214 1.00 22.73 219 GLU B CA 1
ATOM 3479 C C . GLU B 1 219 ? 36.704 11.329 12.091 1.00 25.98 219 GLU B C 1
ATOM 3480 O O . GLU B 1 219 ? 36.622 10.290 11.407 1.00 22.30 219 GLU B O 1
ATOM 3486 N N . ALA B 1 220 ? 37.655 12.234 11.872 1.00 21.20 220 ALA B N 1
ATOM 3487 C CA . ALA B 1 220 ? 38.603 11.999 10.801 1.00 20.00 220 ALA B CA 1
ATOM 3488 C C . ALA B 1 220 ? 39.636 10.959 11.221 1.00 17.61 220 ALA B C 1
ATOM 3489 O O . ALA B 1 220 ? 40.095 10.964 12.358 1.00 20.52 220 ALA B O 1
ATOM 3491 N N . ARG B 1 221 ? 40.074 10.169 10.232 1.00 17.00 221 ARG B N 1
ATOM 3492 C CA . ARG B 1 221 ? 41.088 9.126 10.409 1.00 16.01 221 ARG B CA 1
ATOM 3493 C C . ARG B 1 221 ? 42.027 9.079 9.211 1.00 16.86 221 ARG B C 1
ATOM 3494 O O . ARG B 1 221 ? 41.654 9.461 8.092 1.00 18.11 221 ARG B O 1
ATOM 3502 N N . HIS B 1 222 ? 43.227 8.541 9.397 1.00 13.08 222 HIS B N 1
ATOM 3503 C CA . HIS B 1 222 ? 44.119 8.258 8.257 1.00 13.45 222 HIS B CA 1
ATOM 3504 C C . HIS B 1 222 ? 44.704 6.894 8.422 1.00 14.45 222 HIS B C 1
ATOM 3505 O O . HIS B 1 222 ? 45.101 6.537 9.537 1.00 14.66 222 HIS B O 1
ATOM 3512 N N . LEU B 1 223 ? 44.746 6.106 7.347 1.00 11.77 223 LEU B N 1
ATOM 3513 C CA . LEU B 1 223 ? 45.477 4.825 7.315 1.00 11.16 223 LEU B CA 1
ATOM 3514 C C . LEU B 1 223 ? 46.771 5.077 6.579 1.00 11.58 223 LEU B C 1
ATOM 3515 O O . LEU B 1 223 ? 46.728 5.510 5.428 1.00 13.04 223 LEU B O 1
ATOM 3520 N N . VAL B 1 224 ? 47.928 4.937 7.230 1.00 11.21 224 VAL B N 1
ATOM 3521 C CA . VAL B 1 224 ? 49.220 5.196 6.605 1.00 11.50 224 VAL B CA 1
ATOM 3522 C C . VAL B 1 224 ? 49.843 3.871 6.226 1.00 12.02 224 VAL B C 1
ATOM 3523 O O . VAL B 1 224 ? 50.129 3.047 7.096 1.00 12.18 224 VAL B O 1
ATOM 3527 N N . VAL B 1 225 ? 50.020 3.622 4.940 1.00 12.55 225 VAL B N 1
ATOM 3528 C CA . VAL B 1 225 ? 50.614 2.403 4.454 1.00 11.85 225 VAL B CA 1
ATOM 3529 C C . VAL B 1 225 ? 52.127 2.538 4.366 1.00 12.64 225 VAL B C 1
ATOM 3530 O O . VAL B 1 225 ? 52.656 3.493 3.778 1.00 15.03 225 VAL B O 1
ATOM 3534 N N . LEU B 1 226 ? 52.834 1.578 4.965 1.00 12.52 226 LEU B N 1
ATOM 3535 C CA . LEU B 1 226 ? 54.286 1.447 4.858 1.00 12.51 226 LEU B CA 1
ATOM 3536 C C . LEU B 1 226 ? 54.599 0.224 3.996 1.00 15.41 226 LEU B C 1
ATOM 3537 O O . LEU B 1 226 ? 54.278 -0.896 4.364 1.00 17.56 226 LEU B O 1
ATOM 3542 N N . GLU B 1 227 ? 55.288 0.412 2.877 1.00 14.21 227 GLU B N 1
ATOM 3543 C CA . GLU B 1 227 ? 55.672 -0.704 2.035 1.00 16.12 227 GLU B CA 1
ATOM 3544 C C . GLU B 1 227 ? 57.064 -1.174 2.425 1.00 15.32 227 GLU B C 1
ATOM 3545 O O . GLU B 1 227 ? 57.953 -0.362 2.700 1.00 15.64 227 GLU B O 1
ATOM 3551 N N . LYS B 1 228 ? 57.261 -2.476 2.386 1.00 15.10 228 LYS B N 1
ATOM 3552 C CA . LYS B 1 228 ? 58.591 -3.067 2.580 1.00 15.57 228 LYS B CA 1
ATOM 3553 C C . LYS B 1 228 ? 59.284 -3.330 1.242 1.00 16.48 228 LYS B C 1
ATOM 3554 O O . LYS B 1 228 ? 58.854 -4.181 0.478 1.00 18.68 228 LYS B O 1
ATOM 3560 N N . THR B 1 229 ? 60.351 -2.587 0.978 1.00 16.87 229 THR B N 1
ATOM 3561 C CA . THR B 1 229 ? 60.970 -2.728 -0.353 1.00 19.61 229 THR B CA 1
ATOM 3562 C C . THR B 1 229 ? 62.312 -3.362 -0.412 1.00 25.32 229 THR B C 1
ATOM 3563 O O . THR B 1 229 ? 62.710 -3.764 -1.513 1.00 23.14 229 THR B O 1
ATOM 3567 N N . ALA B 1 230 ? 62.987 -3.483 0.733 1.00 21.06 230 ALA B N 1
ATOM 3568 C CA . ALA B 1 230 ? 64.275 -4.103 0.790 1.00 17.30 230 ALA B CA 1
ATOM 3569 C C . ALA B 1 230 ? 64.499 -4.614 2.198 1.00 25.76 230 ALA B C 1
ATOM 3570 O O . ALA B 1 230 ? 63.849 -4.112 3.116 1.00 19.71 230 ALA B O 1
ATOM 3572 N N . PRO B 1 231 ? 65.438 -5.556 2.388 1.00 21.34 231 PRO B N 1
ATOM 3573 C CA . PRO B 1 231 ? 65.664 -6.079 3.729 1.00 22.90 231 PRO B CA 1
ATOM 3574 C C . PRO B 1 231 ? 66.061 -4.987 4.734 1.00 21.37 231 PRO B C 1
ATOM 3575 O O . PRO B 1 231 ? 66.790 -4.040 4.417 1.00 26.04 231 PRO B O 1
ATOM 3579 N N . THR B 1 232 ? 65.591 -5.145 5.969 1.00 20.05 232 THR B N 1
ATOM 3580 C CA . THR B 1 232 ? 65.965 -4.202 7.010 1.00 18.35 232 THR B CA 1
ATOM 3581 C C . THR B 1 232 ? 67.396 -4.472 7.466 1.00 18.20 232 THR B C 1
ATOM 3582 O O . THR B 1 232 ? 67.735 -5.608 7.796 1.00 19.12 232 THR B O 1
ATOM 3586 N N . PRO B 1 233 ? 68.238 -3.451 7.488 1.00 18.15 233 PRO B N 1
ATOM 3587 C CA . PRO B 1 233 ? 69.615 -3.639 7.987 1.00 18.99 233 PRO B CA 1
ATOM 3588 C C . PRO B 1 233 ? 69.657 -4.150 9.434 1.00 22.38 233 PRO B C 1
ATOM 3589 O O . PRO B 1 233 ? 68.752 -3.878 10.244 1.00 20.86 233 PRO B O 1
ATOM 3593 N N . PRO B 1 234 ? 70.704 -4.894 9.802 1.00 22.91 234 PRO B N 1
ATOM 3594 C CA . PRO B 1 234 ? 70.740 -5.521 11.124 1.00 23.89 234 PRO B CA 1
ATOM 3595 C C . PRO B 1 234 ? 70.736 -4.539 12.298 1.00 26.28 234 PRO B C 1
ATOM 3596 O O . PRO B 1 234 ? 70.454 -4.922 13.423 1.00 25.11 234 PRO B O 1
ATOM 3600 N N . ALA B 1 235 ? 71.019 -3.268 12.026 1.00 24.44 235 ALA B N 1
ATOM 3601 C CA . ALA B 1 235 ? 70.952 -2.320 13.126 1.00 25.08 235 ALA B CA 1
ATOM 3602 C C . ALA B 1 235 ? 69.550 -2.134 13.723 1.00 22.19 235 ALA B C 1
ATOM 3603 O O . ALA B 1 235 ? 69.388 -1.762 14.867 1.00 23.34 235 ALA B O 1
ATOM 3605 N N . TYR B 1 236 ? 68.541 -2.484 12.948 1.00 20.28 236 TYR B N 1
ATOM 3606 C CA . TYR B 1 236 ? 67.202 -2.176 13.386 1.00 19.55 236 TYR B CA 1
ATOM 3607 C C . TYR B 1 236 ? 66.369 -3.422 13.632 1.00 19.96 236 TYR B C 1
ATOM 3608 O O . TYR B 1 236 ? 66.581 -4.426 12.947 1.00 20.62 236 TYR B O 1
ATOM 3617 N N . PRO B 1 237 ? 65.434 -3.359 14.584 1.00 17.35 237 PRO B N 1
ATOM 3618 C CA . PRO B 1 237 ? 65.203 -2.211 15.464 1.00 17.47 237 PRO B CA 1
ATOM 3619 C C . PRO B 1 237 ? 66.246 -2.131 16.572 1.00 15.88 237 PRO B C 1
ATOM 3620 O O . PRO B 1 237 ? 66.830 -3.140 16.974 1.00 21.40 237 PRO B O 1
ATOM 3624 N N . ARG B 1 238 ? 66.477 -0.947 17.054 1.00 17.57 238 ARG B N 1
ATOM 3625 C CA . ARG B 1 238 ? 67.416 -0.810 18.166 1.00 17.19 238 ARG B CA 1
ATOM 3626 C C . ARG B 1 238 ? 66.781 -1.406 19.437 1.00 22.18 238 ARG B C 1
ATOM 3627 O O . ARG B 1 238 ? 65.603 -1.829 19.443 1.00 22.45 238 ARG B O 1
ATOM 3635 N N . ARG B 1 239 ? 67.522 -1.385 20.557 1.00 20.26 239 ARG B N 1
ATOM 3636 C CA . ARG B 1 239 ? 67.078 -2.126 21.714 1.00 21.47 239 ARG B CA 1
ATOM 3637 C C . ARG B 1 239 ? 65.891 -1.417 22.351 1.00 19.62 239 ARG B C 1
ATOM 3638 O O . ARG B 1 239 ? 65.607 -0.226 22.083 1.00 22.89 239 ARG B O 1
ATOM 3646 N N . PRO B 1 240 ? 65.198 -2.130 23.210 1.00 21.64 240 PRO B N 1
ATOM 3647 C CA . PRO B 1 240 ? 63.978 -1.631 23.814 1.00 20.48 240 PRO B CA 1
ATOM 3648 C C . PRO B 1 240 ? 64.175 -0.268 24.451 1.00 24.70 240 PRO B C 1
ATOM 3649 O O . PRO B 1 240 ? 65.139 -0.020 25.247 1.00 25.12 240 PRO B O 1
ATOM 3653 N N . GLY B 1 241 ? 63.294 0.637 24.032 1.00 26.74 241 GLY B N 1
ATOM 3654 C CA . GLY B 1 241 ? 63.292 2.010 24.448 1.00 22.48 241 GLY B CA 1
ATOM 3655 C C . GLY B 1 241 ? 64.173 2.986 23.688 1.00 27.28 241 GLY B C 1
ATOM 3656 O O . GLY B 1 241 ? 63.973 4.198 23.799 1.00 26.56 241 GLY B O 1
ATOM 3657 N N . VAL B 1 242 ? 65.108 2.475 22.896 1.00 23.52 242 VAL B N 1
ATOM 3658 C CA . VAL B 1 242 ? 65.971 3.349 22.110 1.00 21.92 242 VAL B CA 1
ATOM 3659 C C . VAL B 1 242 ? 65.295 4.031 20.907 1.00 21.25 242 VAL B C 1
ATOM 3660 O O . VAL B 1 242 ? 65.563 5.186 20.627 1.00 24.11 242 VAL B O 1
ATOM 3664 N N . PRO B 1 243 ? 64.417 3.315 20.172 1.00 19.30 243 PRO B N 1
ATOM 3665 C CA . PRO B 1 243 ? 63.703 4.025 19.116 1.00 20.66 243 PRO B CA 1
ATOM 3666 C C . PRO B 1 243 ? 62.873 5.172 19.672 1.00 22.07 243 PRO B C 1
ATOM 3667 O O . PRO B 1 243 ? 62.806 6.268 19.121 1.00 20.77 243 PRO B O 1
ATOM 3671 N N . GLU B 1 244 ? 62.274 4.940 20.823 1.00 20.58 244 GLU B N 1
ATOM 3672 C CA . GLU B 1 244 ? 61.500 5.985 21.440 1.00 19.61 244 GLU B CA 1
ATOM 3673 C C . GLU B 1 244 ? 62.364 7.156 21.857 1.00 21.26 244 GLU B C 1
ATOM 3674 O O . GLU B 1 244 ? 62.025 8.294 21.569 1.00 23.75 244 GLU B O 1
ATOM 3680 N N . ARG B 1 245 ? 63.511 6.904 22.506 1.00 23.81 245 ARG B N 1
ATOM 3681 C CA . ARG B 1 245 ? 64.309 8.030 22.953 1.00 22.33 245 ARG B CA 1
ATOM 3682 C C . ARG B 1 245 ? 65.269 8.694 21.930 1.00 22.16 245 ARG B C 1
ATOM 3683 O O . ARG B 1 245 ? 65.609 9.861 22.046 1.00 25.13 245 ARG B O 1
ATOM 3691 N N . HIS B 1 246 ? 65.608 7.992 20.860 1.00 22.81 246 HIS B N 1
ATOM 3692 C CA . HIS B 1 246 ? 66.426 8.626 19.807 1.00 21.55 246 HIS B CA 1
ATOM 3693 C C . HIS B 1 246 ? 65.788 8.258 18.459 1.00 21.12 246 HIS B C 1
ATOM 3694 O O . HIS B 1 246 ? 66.366 7.514 17.660 1.00 20.36 246 HIS B O 1
ATOM 3701 N N . PRO B 1 247 ? 64.592 8.754 18.229 1.00 19.60 247 PRO B N 1
ATOM 3702 C CA . PRO B 1 247 ? 63.891 8.359 17.007 1.00 18.82 247 PRO B CA 1
ATOM 3703 C C . PRO B 1 247 ? 64.660 8.722 15.723 1.00 21.18 247 PRO B C 1
ATOM 3704 O O . PRO B 1 247 ? 65.468 9.653 15.730 1.00 20.96 247 PRO B O 1
ATOM 3708 N N . LEU B 1 248 ? 64.388 7.999 14.633 1.00 17.23 248 LEU B N 1
ATOM 3709 C CA . LEU B 1 248 ? 65.057 8.249 13.363 1.00 19.22 248 LEU B CA 1
ATOM 3710 C C . LEU B 1 248 ? 64.627 9.499 12.704 1.00 22.19 248 LEU B C 1
ATOM 3711 O O . LEU B 1 248 ? 65.307 9.908 11.781 1.00 24.54 248 LEU B O 1
ATOM 3716 N N . CYS B 1 249 ? 63.523 10.086 13.169 1.00 20.47 249 CYS B N 1
ATOM 3717 C CA . CYS B 1 249 ? 63.053 11.389 12.667 1.00 20.42 249 CYS B CA 1
ATOM 3718 C C . CYS B 1 249 ? 62.068 12.010 13.666 1.00 22.82 249 CYS B C 1
ATOM 3719 O O . CYS B 1 249 ? 61.573 13.149 13.492 1.00 22.71 249 CYS B O 1
#

Radius of gyration: 23.54 Å; Cα contacts (8 Å, |Δi|>4): 975; chains: 2; bounding box: 65×37×64 Å

Sequence (475 aa):
MFGKHPGGLSERGRALLLEGGKALGLDLKPHLEAFSRLYALLQEAGEEEVVVKHFLDSLTLLLRLPLWQGPLRVLDLGTGAGFPGLPLKIVVRRPELELVLVDATRKKVAFVERAIEVLGLKGARALWGRAEVLAREAGHREAYARAVARAVAPLCVLSELLLPFLEVGGAAVAMKGPRVEEELAPLPPALERLGGRLGEEVLALQLPLSGEARHLVVLEKTAPTPPAYPRRPGVPERHPLCMFGKHPGGLSERGRRALLLEGGKALGLDLKPHLEAFSRLYALLQEAEEEVVVKHFLDSLTLLLRLPLWQGPLRVLDLLGTGAGFPGLPLKIVRRPELELVLVDATRKKVAFVERAIEVLGLKGARALWGRAEVLAREAGHREAYARAVARAVAPLCVLSELLLPFLEVGGAAVAMKGPRVEEELAPLPPALERLGGRLGEEVLALQLPLSGEARHLVVLEKTAPTPPAYPRRPGVPERHPLC

Solvent-accessible surface area: 20614 Å² total

Nearest PDB structures (foldseek):
  3g8a-assembly4_D  TM=1.003E+00  e=9.804E-53  Thermus thermophilus HB8
  3g89-assembly2_B  TM=1.004E+00  e=2.651E-52  Thermus thermophilus HB8
  3g8a-assembly3_C  TM=1.003E+00  e=3.027E-52  Thermus thermophilus HB8
  3g8a-assembly1_A  TM=9.988E-01  e=1.067E-51  Thermus thermophilus HB8
  3g8b-assembly1_A  TM=9.920E-01  e=2.671E-48  Thermus thermophilus HB8